Protein AF-A0AA36IJJ2-F1 (afdb_monomer)

Solvent-accessible surface area (backbone atoms only — not comparable to full-atom values): 33457 Å² total; per-residue (Å²): 144,82,76,94,82,86,90,76,86,85,80,73,79,74,71,76,53,59,65,54,77,96,55,88,46,44,32,35,32,29,29,45,31,55,69,32,26,60,77,51,50,67,37,61,41,43,36,51,48,53,17,56,58,55,60,40,42,42,32,36,38,37,35,43,33,46,58,76,60,74,62,75,20,90,61,42,70,54,22,28,64,35,68,37,49,45,49,54,40,24,41,70,74,31,99,58,54,61,46,64,50,49,42,63,81,38,74,77,27,28,42,36,39,41,32,33,53,87,52,30,47,84,74,52,70,51,67,51,85,62,87,78,66,66,48,72,33,57,38,39,32,42,30,30,43,42,64,90,35,33,39,33,39,26,40,39,50,48,44,56,94,43,9,55,67,35,59,68,42,46,59,57,50,54,58,47,45,67,74,75,45,99,48,80,41,49,34,43,35,25,36,39,33,43,22,77,96,32,20,61,62,90,63,53,50,63,63,53,49,69,71,30,85,64,43,38,74,57,50,42,82,86,44,55,28,41,57,55,97,60,78,30,26,25,53,42,38,38,31,33,58,85,62,47,54,48,77,52,45,63,49,61,55,68,82,38,46,85,54,62,54,36,49,54,50,23,49,73,74,59,79,38,55,69,70,54,69,69,39,82,76,66,57,50,68,70,54,42,44,75,55,16,53,39,36,38,43,32,33,33,34,19,57,90,72,53,49,96,84,51,67,68,70,65,77,78,40,62,52,35,29,39,56,42,24,40,27,24,41,85,77,64,42,41,34,35,38,27,53,39,59,44,42,49,71,44,54,44,34,41,26,37,39,16,23,26,69,87,57,45,61,47,92,86,44,8,30,32,36,31,64,33,70,43,70,42,55,55,36,38,74,48,41,52,87,68,42,45,83,71,44,76,62,70,69,59,40,65,82,13,21,42,45,40,32,28,30,82,43,84,92,58,60,38,49,19,33,39,40,35,21,47,27,90,46,67,40,80,39,38,84,51,72,37,30,27,16,74,55,70,82,59,91,61,38,46,38,58,60,50,29,19,38,30,58,70,54,81,53,63,37,34,60,70,52,42,60,52,50,67,48,37,72,86,31,48,50,74,34,89,46,54,92,78,59,74,70,76,90,75,50,43,70,45,75,83,75,82,74,68,91,74,80,84,77,88,73,89,78,84,82,82,83,81,87,84,87,83,84,90,78,90,80,90,80,92,82,90,86,88,87,88,87,88,86,90,88,86,90,86,88,86,90,86,92,83,91,90,91,84,89,92,90,87,87,83,84,88,80,91,80,85,84,82,89,83,81,91,80,90,81,89,83,80,88,84,138

Nearest PDB structures (foldseek):
  4awn-assembly1_A  TM=8.536E-01  e=4.085E-22  Homo sapiens
  2dnj-assembly1_A-2  TM=8.548E-01  e=2.445E-22  Bos taurus
  2a42-assembly1_B  TM=8.424E-01  e=8.097E-22  Bos taurus
  2a40-assembly1_B  TM=8.223E-01  e=7.225E-22  Bos taurus
  1dnk-assembly1_A  TM=8.519E-01  e=3.775E-21  Bos taurus

InterPro domains:
  IPR005135 Endonuclease/exonuclease/phosphatase [PF03372] (29-257)
  IPR016202 Deoxyribonuclease I [PR00130] (36-65)
  IPR016202 Deoxyribonuclease I [PR00130] (148-177)
  IPR016202 Deoxyribonuclease I [PR00130] (178-207)
  IPR016202 Deoxyribonuclease I [PR00130] (208-237)
  IPR016202 Deoxyribonuclease I [SM00476] (6-302)
  IPR036691 Endonuclease/exonuclease/phosphatase superfamily [G3DSA:3.60.10.10] (27-301)
  IPR036691 Endonuclease/exonuclease/phosphatase superfamily [SSF56219] (27-298)

Secondary structure (DSSP, 8-state):
--------S---------SPS--SSEEEEEEEEEEESHHHHT-HHHHHHHHHHHTT-SEEEEEEE-SPP-S--TT-TT--HHHHHHHHHHHHH-SS-EEEEEPPPBTTBEEEEEEETTTEEEEEEEE---TT---SS--EEEEEEETTEEEEEEEEE--TTTHHHHHTTHHHHHHHHHHH---SEEEEEEE---STTT--TTTHHHHHHHT-TTEEE-S-TT---BSSSS----EEEEEETT-EEPPPEE--HHHHS--HHHHHHHHHHT-S-HHHHT-SS--HHHHHTTT-SBPPEEEEEEGGG--SS--SSPPP-TTSEEEEEEE-SSSPEEEEEESS-B-TT-EEEEE-PPBPTTSPBPSSS-EEEEE-SSPBPTT-EEEGGG-EEEES-----TT--EEEEEEEETTEEEEEEEEE-SSSS-BSS--SSS--BPPTT---EEPSS-SEEEE-S-SEE-HHHHHHHTT-GGGEEEESSGGG-------EE--------------------------------------------------------------------PPPP------------

Foldseek 3Di:
DDDDDDDDDDPPDPPQPLEADDFPFFKEWEDEFAQQDDVLLVQVLLLLLLLSVVLNGQKYKYWNAQDFQPQPQPQDPRDDDRVSSSLVSNVVVDPFHKHKDWDHDFQRIIMMMIHGVVFWDWDDKDFQPPPPPLFNGTWIWTWMCGRNFIEIETEDAGDLQRLLSNLLCVLVVQVVCVVVDPGPKYKYWYQSNCWDPRHDVVPSVVVSVVSVVQKDWLAFQQAQFFLDPDRGDRITMIMGLPWQKDRKHFDPSLSNTPLVSLLVSCVVVVVQPPCQNPDVVRPVSSSCVSRHRGTMTMMHIHPPPPDPPRPPQPAAAAQQKEWFKWALPPPTKTKIAGLAKGAAQFKKKKWQFAAFLVQATDDAAWIWMAGHSGIGHHFDMDMPVRTDTPDHHGHADLQWTKIWMFGDDNGDTRTHAMETQNADDADNGRPDSRHHHDRPPYPYAYDGHARIKGFQDALEEASVVVSVSSRPNVRMDGDNDPVVDDYDDTGHHDDPPPDDDDPDPDDDDDDDDDDDDDDDDDDDDDDDDDDDDDDDDDDDDDDDDDDDDDDDDDDDDDDDDDDDDDDDDDDDDDDDD

pLDDT: mean 81.29, std 24.23, range [25.41, 98.88]

Structure (mmCIF, N/CA/C/O backbone):
data_AF-A0AA36IJJ2-F1
#
_entry.id   AF-A0AA36IJJ2-F1
#
loop_
_atom_site.group_PDB
_atom_site.id
_atom_site.type_symbol
_atom_site.label_atom_id
_atom_site.label_alt_id
_atom_site.label_comp_id
_atom_site.label_asym_id
_atom_site.label_entity_id
_atom_site.label_seq_id
_atom_site.pdbx_PDB_ins_code
_atom_site.Cartn_x
_atom_site.Cartn_y
_atom_site.Cartn_z
_atom_site.occupancy
_atom_site.B_iso_or_equiv
_atom_site.auth_seq_id
_atom_site.auth_comp_id
_atom_site.auth_asym_id
_atom_site.auth_atom_id
_atom_site.pdbx_PDB_model_num
ATOM 1 N N . MET A 1 1 ? -57.954 15.484 -0.916 1.00 43.59 1 MET A N 1
ATOM 2 C CA . MET A 1 1 ? -57.741 14.364 -1.857 1.00 43.59 1 MET A CA 1
ATOM 3 C C . MET A 1 1 ? -57.152 14.902 -3.154 1.00 43.59 1 MET A C 1
ATOM 5 O O . MET A 1 1 ? -57.913 15.203 -4.057 1.00 43.59 1 MET A O 1
ATOM 9 N N . ILE A 1 2 ? -55.827 15.069 -3.189 1.00 29.36 2 ILE A N 1
ATOM 10 C CA . ILE A 1 2 ? -54.928 15.125 -4.363 1.00 29.36 2 ILE A CA 1
ATOM 11 C C . ILE A 1 2 ? -53.575 14.685 -3.753 1.00 29.36 2 ILE A C 1
ATOM 13 O O . ILE A 1 2 ? -53.025 15.430 -2.953 1.00 29.36 2 ILE A O 1
ATOM 17 N N . GLY A 1 3 ? -53.304 13.376 -3.665 1.00 25.64 3 GLY A N 1
ATOM 18 C CA . GLY A 1 3 ? -52.389 12.657 -4.567 1.00 25.64 3 GLY A CA 1
ATOM 19 C C . GLY A 1 3 ? -50.948 12.773 -4.044 1.00 25.64 3 GLY A C 1
ATOM 20 O O . GLY A 1 3 ? -50.246 13.696 -4.419 1.00 25.64 3 GLY A O 1
ATOM 21 N N . LEU A 1 4 ? -50.542 12.039 -3.000 1.00 34.66 4 LEU A N 1
ATOM 22 C CA . LEU A 1 4 ? -49.864 10.731 -3.110 1.00 34.66 4 LEU A CA 1
ATOM 23 C C . LEU A 1 4 ? -49.202 10.518 -4.486 1.00 34.66 4 LEU A C 1
ATOM 25 O O . LEU A 1 4 ? -49.828 9.974 -5.390 1.00 34.66 4 LEU A O 1
ATOM 29 N N . GLY A 1 5 ? -47.960 10.977 -4.651 1.00 31.17 5 GLY A N 1
ATOM 30 C CA . GLY A 1 5 ? -47.181 10.693 -5.858 1.00 31.17 5 GLY A CA 1
ATOM 31 C C . GLY A 1 5 ? -46.180 11.773 -6.243 1.00 31.17 5 GLY A C 1
ATOM 32 O O . GLY A 1 5 ? -46.319 12.328 -7.322 1.00 31.17 5 GLY A O 1
ATOM 33 N N . LEU A 1 6 ? -45.197 12.069 -5.382 1.00 29.58 6 LEU A N 1
ATOM 34 C CA . LEU A 1 6 ? -43.892 12.602 -5.809 1.00 29.58 6 LEU A CA 1
ATOM 35 C C . LEU A 1 6 ? -42.879 12.558 -4.647 1.00 29.58 6 LEU A C 1
ATOM 37 O O . LEU A 1 6 ? -42.551 13.577 -4.054 1.00 29.58 6 LEU A O 1
ATOM 41 N N . LEU A 1 7 ? -42.445 11.358 -4.259 1.00 31.42 7 LEU A N 1
ATOM 42 C CA . LEU A 1 7 ? -41.330 11.160 -3.312 1.00 31.42 7 LEU A CA 1
ATOM 43 C C . LEU A 1 7 ? -40.518 9.894 -3.647 1.00 31.42 7 LEU A C 1
ATOM 45 O O . LEU A 1 7 ? -39.912 9.280 -2.780 1.00 31.42 7 LEU A O 1
ATOM 49 N N . LEU A 1 8 ? -40.517 9.488 -4.918 1.00 33.78 8 LEU A N 1
ATOM 50 C CA . LEU A 1 8 ? -39.679 8.410 -5.441 1.00 33.78 8 LEU A CA 1
ATOM 51 C C . LEU A 1 8 ? -38.934 8.960 -6.661 1.00 33.78 8 LEU A C 1
ATOM 53 O O . LEU A 1 8 ? -39.597 9.519 -7.530 1.00 33.78 8 LEU A O 1
ATOM 57 N N . GLN A 1 9 ? -37.616 8.726 -6.723 1.00 32.62 9 GLN A N 1
ATOM 58 C CA . GLN A 1 9 ? -36.601 9.244 -7.671 1.00 32.62 9 GLN A CA 1
ATOM 59 C C . GLN A 1 9 ? -35.947 10.531 -7.129 1.00 32.62 9 GLN A C 1
ATOM 61 O O . GLN A 1 9 ? -36.565 11.584 -7.153 1.00 32.62 9 GLN A O 1
ATOM 66 N N . LEU A 1 10 ? -34.732 10.543 -6.569 1.00 32.62 10 LEU A N 1
ATOM 67 C CA . LEU A 1 10 ? -33.534 9.755 -6.861 1.00 32.62 10 LEU A CA 1
ATOM 68 C C . LEU A 1 10 ? -32.953 9.089 -5.594 1.00 32.62 10 LEU A C 1
ATOM 70 O O . LEU A 1 10 ? -32.198 9.708 -4.856 1.00 32.62 10 LEU A O 1
ATOM 74 N N . ALA A 1 11 ? -33.232 7.804 -5.389 1.00 34.31 11 ALA A N 1
ATOM 75 C CA . ALA A 1 11 ? -32.228 6.910 -4.821 1.00 34.31 11 ALA A CA 1
ATOM 76 C C . ALA A 1 11 ? -31.589 6.241 -6.037 1.00 34.31 11 ALA A C 1
ATOM 78 O O . ALA A 1 11 ? -32.097 5.239 -6.542 1.00 34.31 11 ALA A O 1
ATOM 79 N N . ALA A 1 12 ? -30.579 6.895 -6.616 1.00 33.56 12 ALA A N 1
ATOM 80 C CA . ALA A 1 12 ? -29.710 6.209 -7.554 1.00 33.56 12 ALA A CA 1
ATOM 81 C C . ALA A 1 12 ? -29.107 5.041 -6.775 1.00 33.56 12 ALA A C 1
ATOM 83 O O . ALA A 1 12 ? -28.546 5.231 -5.700 1.00 33.56 12 ALA A O 1
ATOM 84 N N . SER A 1 13 ? -29.344 3.838 -7.274 1.00 34.91 13 SER A N 1
ATOM 85 C CA . SER A 1 13 ? -28.828 2.585 -6.757 1.00 34.91 13 SER A CA 1
ATOM 86 C C . SER A 1 13 ? -27.307 2.661 -6.619 1.00 34.91 13 SER A C 1
ATOM 88 O O . SER A 1 13 ? -26.592 2.379 -7.576 1.00 34.91 13 SER A O 1
ATOM 90 N N . GLN A 1 14 ? -26.823 3.030 -5.431 1.00 36.56 14 GLN A N 1
ATOM 91 C CA . GLN A 1 14 ? -25.538 2.551 -4.944 1.00 36.56 14 GLN A CA 1
ATOM 92 C C . GLN A 1 14 ? -25.712 1.038 -4.844 1.00 36.56 14 GLN A C 1
ATOM 94 O O . GLN A 1 14 ? -26.429 0.537 -3.974 1.00 36.56 14 GLN A O 1
ATOM 99 N N . GLN A 1 15 ? -25.180 0.303 -5.820 1.00 34.50 15 GLN A N 1
ATOM 100 C CA . GLN A 1 15 ? -24.977 -1.120 -5.615 1.00 34.50 15 GLN A CA 1
ATOM 101 C C . GLN A 1 15 ? -24.087 -1.239 -4.385 1.00 34.50 15 GLN A C 1
ATOM 103 O O . GLN A 1 15 ? -22.974 -0.730 -4.363 1.00 34.50 15 GLN A O 1
ATOM 108 N N . ILE A 1 16 ? -24.643 -1.854 -3.350 1.00 40.62 16 ILE A N 1
ATOM 109 C CA . ILE A 1 16 ? -23.942 -2.237 -2.137 1.00 40.62 16 ILE A CA 1
ATOM 110 C C . ILE A 1 16 ? -22.871 -3.239 -2.580 1.00 40.62 16 ILE A C 1
ATOM 112 O O . ILE A 1 16 ? -23.195 -4.394 -2.853 1.00 40.62 16 ILE A O 1
ATOM 116 N N . ILE A 1 17 ? -21.621 -2.798 -2.720 1.00 42.25 17 ILE A N 1
ATOM 117 C CA . ILE A 1 17 ? -20.487 -3.702 -2.925 1.00 42.25 17 ILE A CA 1
ATOM 118 C C . ILE A 1 17 ? -19.924 -4.008 -1.533 1.00 42.25 17 ILE A C 1
ATOM 120 O O . ILE A 1 17 ? -18.866 -3.533 -1.134 1.00 42.25 17 ILE A O 1
ATOM 124 N N . THR A 1 18 ? -20.682 -4.777 -0.749 1.00 46.88 18 THR A N 1
ATOM 125 C CA . THR A 1 18 ? -20.190 -5.357 0.514 1.00 46.88 18 THR A CA 1
ATOM 126 C C . THR A 1 18 ? -19.272 -6.552 0.279 1.00 46.88 18 THR A C 1
ATOM 128 O O . THR A 1 18 ? -18.659 -7.036 1.224 1.00 46.88 18 THR A O 1
ATOM 131 N N . GLU A 1 19 ? -19.169 -7.051 -0.955 1.00 50.19 19 GLU A N 1
ATOM 132 C CA . GLU A 1 19 ? -18.205 -8.094 -1.295 1.00 50.19 19 GLU A CA 1
ATOM 133 C C . GLU A 1 19 ? -16.833 -7.468 -1.562 1.00 50.19 19 GLU A C 1
ATOM 135 O O . GLU A 1 19 ? -16.703 -6.467 -2.273 1.00 50.19 19 GLU A O 1
ATOM 140 N N . ALA A 1 20 ? -15.801 -8.045 -0.948 1.00 55.28 20 ALA A N 1
ATOM 141 C CA . ALA A 1 20 ? -14.419 -7.766 -1.303 1.00 55.28 20 ALA A CA 1
ATOM 142 C C . ALA A 1 20 ? -14.198 -7.988 -2.814 1.00 55.28 20 ALA A C 1
ATOM 144 O O . ALA A 1 20 ? -14.915 -8.794 -3.422 1.00 55.28 20 ALA A O 1
ATOM 145 N N . PRO A 1 21 ? -13.216 -7.311 -3.441 1.00 61.72 21 PRO A N 1
ATOM 146 C CA . PRO A 1 21 ? -12.740 -7.732 -4.755 1.00 61.72 21 PRO A CA 1
ATOM 147 C C . PRO A 1 21 ? -12.432 -9.236 -4.742 1.00 61.72 21 PRO A C 1
ATOM 149 O O . PRO A 1 21 ? -12.084 -9.794 -3.701 1.00 61.72 21 PRO A O 1
ATOM 152 N N . ALA A 1 22 ? -12.587 -9.902 -5.890 1.00 64.62 22 ALA A N 1
ATOM 153 C CA . ALA A 1 22 ? -12.332 -11.335 -5.994 1.00 64.62 22 ALA A CA 1
ATOM 154 C C . ALA A 1 22 ? -10.896 -11.645 -5.531 1.00 64.62 22 ALA A C 1
ATOM 156 O O . ALA A 1 22 ? -9.933 -11.325 -6.224 1.00 64.62 22 ALA A O 1
ATOM 157 N N . CYS A 1 23 ? -10.780 -12.232 -4.342 1.00 76.12 23 CYS A N 1
ATOM 158 C CA . CYS A 1 23 ? -9.536 -12.674 -3.731 1.00 76.12 23 CYS A CA 1
ATOM 159 C C . CYS A 1 23 ? -9.600 -14.198 -3.620 1.00 76.12 23 CYS A C 1
ATOM 161 O O . CYS A 1 23 ? -10.462 -14.737 -2.929 1.00 76.12 23 CYS A O 1
ATOM 163 N N . ASP A 1 24 ? -8.721 -14.898 -4.334 1.00 77.12 24 ASP A N 1
ATOM 164 C CA . ASP A 1 24 ? -8.561 -16.357 -4.283 1.00 77.12 24 ASP A CA 1
ATOM 165 C C . ASP A 1 24 ? -7.587 -16.817 -3.178 1.00 77.12 24 ASP A C 1
ATOM 167 O O . ASP A 1 24 ? -7.278 -18.006 -3.078 1.00 77.12 24 ASP A O 1
ATO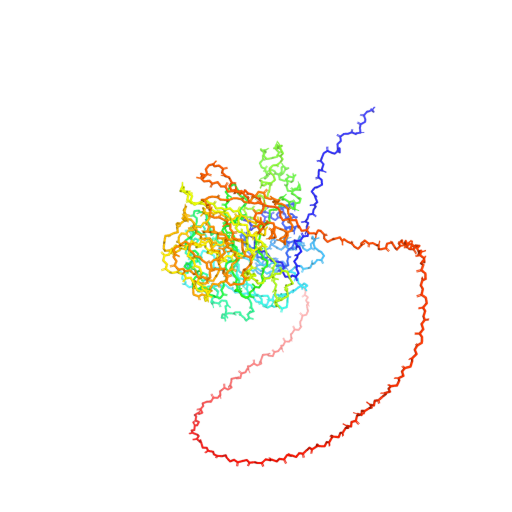M 171 N N . GLY A 1 25 ? -7.160 -15.884 -2.318 1.00 86.50 25 GLY A N 1
ATOM 172 C CA . GLY A 1 25 ? -6.295 -16.094 -1.158 1.00 86.50 25 GLY A CA 1
ATOM 173 C C . GLY A 1 25 ? -6.922 -15.622 0.162 1.00 86.50 25 GLY A C 1
ATOM 174 O O . GLY A 1 25 ? -8.106 -15.831 0.408 1.00 86.50 25 GLY A O 1
ATOM 175 N N . VAL A 1 26 ? -6.113 -15.007 1.030 1.00 92.56 26 VAL A N 1
ATOM 176 C CA . VAL A 1 26 ? -6.540 -14.384 2.295 1.00 92.56 26 VAL A CA 1
ATOM 177 C C . VAL A 1 26 ? -6.570 -12.872 2.115 1.00 92.56 26 VAL A C 1
ATOM 179 O O . VAL A 1 26 ? -5.527 -12.253 1.892 1.00 92.56 26 VAL A O 1
ATOM 182 N N . PHE A 1 27 ? -7.747 -12.266 2.234 1.00 93.88 27 PHE A N 1
ATOM 183 C CA . PHE A 1 27 ? -7.904 -10.826 2.075 1.00 93.88 27 PHE A CA 1
ATOM 184 C C . PHE A 1 27 ? -7.586 -10.090 3.379 1.00 93.88 27 PHE A C 1
ATOM 186 O O . PHE A 1 27 ? -8.231 -10.309 4.408 1.00 93.88 27 PHE A O 1
ATOM 193 N N . LEU A 1 28 ? -6.570 -9.231 3.344 1.00 97.44 28 LEU A N 1
ATOM 194 C CA . LEU A 1 28 ? -6.051 -8.516 4.505 1.00 97.44 28 LEU A CA 1
ATOM 195 C C . LEU A 1 28 ? -6.272 -7.013 4.362 1.00 97.44 28 LEU A C 1
ATOM 197 O O . LEU A 1 28 ? -6.118 -6.473 3.270 1.00 97.44 28 LEU A O 1
ATOM 201 N N . ALA A 1 29 ? -6.540 -6.342 5.480 1.00 98.31 29 ALA A N 1
ATOM 202 C CA . ALA A 1 29 ? -6.388 -4.898 5.588 1.00 98.31 29 ALA A CA 1
ATOM 203 C C . ALA A 1 29 ? -5.649 -4.469 6.860 1.00 98.31 29 ALA A C 1
ATOM 205 O O . ALA A 1 29 ? -5.666 -5.163 7.878 1.00 98.31 29 ALA A O 1
ATOM 206 N N . THR A 1 30 ? -5.053 -3.281 6.816 1.00 98.75 30 THR A N 1
ATOM 207 C CA . THR A 1 30 ? -4.734 -2.506 8.018 1.00 98.75 30 THR A CA 1
ATOM 208 C C . THR A 1 30 ? -5.576 -1.239 8.044 1.00 98.75 30 THR A C 1
ATOM 210 O O . THR A 1 30 ? -5.819 -0.641 6.997 1.00 98.75 30 THR A O 1
ATOM 213 N N . PHE A 1 31 ? -6.067 -0.862 9.223 1.00 98.75 31 PHE A N 1
ATOM 214 C CA . PHE A 1 31 ? -7.008 0.238 9.367 1.00 98.75 31 PHE A CA 1
ATOM 215 C C . PHE A 1 31 ? -6.804 0.992 10.686 1.00 98.75 31 PHE A C 1
ATOM 217 O O . PHE A 1 31 ? -7.188 0.511 11.758 1.00 98.75 31 PHE A O 1
ATOM 224 N N . ASN A 1 32 ? -6.260 2.207 10.605 1.00 98.38 32 ASN A N 1
ATOM 225 C CA . ASN A 1 32 ? -6.344 3.158 11.705 1.00 98.38 32 ASN A CA 1
ATOM 226 C C . ASN A 1 32 ? -7.808 3.618 11.829 1.00 98.38 32 ASN A C 1
ATOM 228 O O . ASN A 1 32 ? -8.362 4.189 10.888 1.00 98.38 32 ASN A O 1
ATOM 232 N N . ILE A 1 33 ? -8.457 3.331 12.966 1.00 98.00 33 ILE A N 1
ATOM 233 C CA . ILE A 1 33 ? -9.802 3.829 13.274 1.00 98.00 33 ILE A CA 1
ATOM 234 C C . ILE A 1 33 ? -9.662 4.955 14.291 1.00 98.00 33 ILE A C 1
ATOM 236 O O . ILE A 1 33 ? -9.632 4.707 15.498 1.00 98.00 33 ILE A O 1
ATOM 240 N N . GLN A 1 34 ? -9.653 6.186 13.786 1.00 95.62 34 GLN A N 1
ATOM 241 C CA . GLN A 1 34 ? -9.359 7.387 14.556 1.00 95.62 34 GLN A CA 1
ATOM 242 C C . GLN A 1 34 ? -10.076 7.425 15.910 1.00 95.62 34 GLN A C 1
ATOM 244 O O . GLN A 1 34 ? -11.315 7.464 15.966 1.00 95.62 34 GLN A O 1
ATOM 249 N N . ASN A 1 35 ? -9.310 7.492 16.999 1.00 93.00 35 ASN A N 1
ATOM 250 C CA . ASN A 1 35 ? -9.796 7.574 18.377 1.00 93.00 35 ASN A CA 1
ATOM 251 C C . ASN A 1 35 ? -10.926 6.573 18.690 1.00 93.00 35 ASN A C 1
ATOM 253 O O . ASN A 1 35 ? -11.984 6.946 19.224 1.00 93.00 35 ASN A O 1
ATOM 257 N N . TYR A 1 36 ? -10.751 5.299 18.338 1.00 96.00 36 TYR A N 1
ATOM 258 C CA . TYR A 1 36 ? -11.753 4.284 18.637 1.00 96.00 36 TYR A CA 1
ATOM 259 C C . TYR A 1 36 ? -11.916 4.105 20.157 1.00 96.00 36 TYR A C 1
ATOM 261 O O . TYR A 1 36 ? -10.945 3.986 20.904 1.00 96.00 36 TYR A O 1
ATOM 269 N N . GLY A 1 37 ? -13.162 4.118 20.635 1.00 93.88 37 GLY A N 1
ATOM 270 C CA . GLY A 1 37 ? -13.506 4.034 22.055 1.00 93.88 37 GLY A CA 1
ATOM 271 C C . GLY A 1 37 ? -15.005 4.235 22.295 1.00 93.88 37 GLY A C 1
ATOM 272 O O . GLY A 1 37 ? -15.794 4.274 21.347 1.00 93.88 37 GLY A O 1
ATOM 273 N N . GLU A 1 38 ? -15.416 4.401 23.559 1.00 92.25 38 GLU A N 1
ATOM 274 C CA . GLU A 1 38 ? -16.837 4.445 23.965 1.00 92.25 38 GLU A CA 1
ATOM 275 C C . GLU A 1 38 ? -17.683 5.448 23.170 1.00 92.25 38 GLU A C 1
ATOM 277 O O . GLU A 1 38 ? -18.778 5.116 22.722 1.00 92.25 38 GLU A O 1
ATOM 282 N N . SER A 1 39 ? -17.172 6.666 22.960 1.00 93.62 39 SER A N 1
ATOM 283 C CA . SER A 1 39 ? -17.892 7.716 22.227 1.00 93.62 39 SER A CA 1
ATOM 284 C C . SER A 1 39 ? -18.246 7.266 20.808 1.00 93.62 39 SER A C 1
ATOM 286 O O . SER A 1 39 ? -19.403 7.362 20.396 1.00 93.62 39 SER A O 1
ATOM 288 N N . LYS A 1 40 ? -17.277 6.693 20.083 1.00 95.25 40 LYS A N 1
ATOM 289 C CA . LYS A 1 40 ? -17.485 6.207 18.715 1.00 95.25 40 LYS A CA 1
ATOM 290 C C . LYS A 1 40 ? -18.369 4.963 18.691 1.00 95.25 40 LYS A C 1
ATOM 292 O O . LYS A 1 40 ? -19.325 4.916 17.925 1.00 95.25 40 LYS A O 1
ATOM 297 N N . ALA A 1 41 ? -18.116 4.006 19.582 1.00 94.00 41 ALA A N 1
ATOM 298 C CA . ALA A 1 41 ? -18.898 2.775 19.673 1.00 94.00 41 ALA A CA 1
ATOM 299 C C . ALA A 1 41 ? -20.358 3.002 20.107 1.00 94.00 41 ALA A C 1
ATOM 301 O O . ALA A 1 41 ? -21.228 2.204 19.769 1.00 94.00 41 ALA A O 1
ATOM 302 N N . SER A 1 42 ? -20.654 4.099 20.815 1.00 95.00 42 SER A N 1
ATOM 303 C CA . SER A 1 42 ? -22.026 4.463 21.197 1.00 95.00 42 SER A CA 1
ATOM 304 C C . SER A 1 42 ? -22.892 4.932 20.019 1.00 95.00 42 SER A C 1
ATOM 306 O O . SER A 1 42 ? -24.122 4.880 20.096 1.00 95.00 42 SER A O 1
ATOM 308 N N . LYS A 1 43 ? -22.271 5.356 18.910 1.00 97.44 43 LYS A N 1
ATOM 309 C CA . LYS A 1 43 ? -22.957 5.770 17.682 1.00 97.44 43 LYS A CA 1
ATOM 310 C C . LYS A 1 43 ? -23.291 4.528 16.855 1.00 97.44 43 LYS A C 1
ATOM 312 O O . LYS A 1 43 ? -22.469 4.044 16.079 1.00 97.44 43 LYS A O 1
ATOM 317 N N . SER A 1 44 ? -24.508 4.012 17.009 1.00 96.81 44 SER A N 1
ATOM 318 C CA . SER A 1 44 ? -24.932 2.759 16.368 1.00 96.81 44 SER A CA 1
ATOM 319 C C . SER A 1 44 ? -24.711 2.725 14.853 1.00 96.81 44 SER A C 1
ATOM 321 O O . SER A 1 44 ? -24.306 1.689 14.344 1.00 96.81 44 SER A O 1
ATOM 323 N N . ALA A 1 45 ? -24.940 3.830 14.132 1.00 97.69 45 ALA A N 1
ATOM 324 C CA . ALA A 1 45 ? -24.735 3.861 12.685 1.00 97.69 45 ALA A CA 1
ATOM 325 C C . ALA A 1 45 ? -23.249 3.857 12.295 1.00 97.69 45 ALA A C 1
ATOM 327 O O . ALA A 1 45 ? -22.893 3.275 11.276 1.00 97.69 45 ALA A O 1
ATOM 328 N N . VAL A 1 46 ? -22.374 4.459 13.110 1.00 98.12 46 VAL A N 1
ATOM 329 C CA . VAL A 1 46 ? -20.917 4.384 12.905 1.00 98.12 46 VAL A CA 1
ATOM 330 C C . VAL A 1 46 ? -20.428 2.962 13.154 1.00 98.12 46 VAL A C 1
ATOM 332 O O . VAL A 1 46 ? -19.665 2.433 12.353 1.00 98.12 46 VAL A O 1
ATOM 335 N N . LEU A 1 47 ? -20.901 2.315 14.223 1.00 97.19 47 LEU A N 1
ATOM 336 C CA . LEU A 1 47 ? -20.554 0.925 14.520 1.00 97.19 47 LEU A CA 1
ATOM 337 C C . LEU A 1 47 ? -21.020 -0.031 13.410 1.00 97.19 47 LEU A C 1
ATOM 339 O O . LEU A 1 47 ? -20.272 -0.923 13.017 1.00 97.19 47 LEU A O 1
ATOM 343 N N . ASP A 1 48 ? -22.229 0.184 12.889 1.00 96.19 48 ASP A N 1
ATOM 344 C CA . ASP A 1 48 ? -22.799 -0.565 11.765 1.00 96.19 48 ASP A CA 1
ATOM 345 C C . ASP A 1 48 ? -21.964 -0.399 10.485 1.00 96.19 48 ASP A C 1
ATOM 347 O O . ASP A 1 48 ? -21.611 -1.384 9.839 1.00 96.19 48 ASP A O 1
ATOM 351 N N . ALA A 1 49 ? -21.560 0.834 10.164 1.00 96.81 49 ALA A N 1
ATOM 352 C CA . ALA A 1 49 ? -20.729 1.120 9.000 1.00 96.81 49 ALA A CA 1
ATOM 353 C C . ALA A 1 49 ? -19.304 0.549 9.138 1.00 96.81 49 ALA A C 1
ATOM 355 O O . ALA A 1 49 ? -18.797 -0.048 8.191 1.00 96.81 49 ALA A O 1
ATOM 356 N N . LEU A 1 50 ? -18.674 0.654 10.315 1.00 98.19 50 LEU A N 1
ATOM 357 C CA . LEU A 1 50 ? -17.377 0.019 10.589 1.00 98.19 50 LEU A CA 1
ATOM 358 C C . LEU A 1 50 ? -17.460 -1.506 10.452 1.00 98.19 50 LEU A C 1
ATOM 360 O O . LEU A 1 50 ? -16.569 -2.120 9.868 1.00 98.19 50 LEU A O 1
ATOM 364 N N . ALA A 1 51 ? -18.538 -2.121 10.945 1.00 96.75 51 ALA A N 1
ATOM 365 C CA . ALA A 1 51 ? -18.764 -3.549 10.768 1.00 96.75 51 ALA A CA 1
ATOM 366 C C . ALA A 1 51 ? -18.901 -3.916 9.282 1.00 96.75 51 ALA A C 1
ATOM 368 O O . ALA A 1 51 ? -18.251 -4.861 8.843 1.00 96.75 51 ALA A O 1
ATOM 369 N N . ALA A 1 52 ? -19.658 -3.139 8.499 1.00 94.19 52 ALA A N 1
ATOM 370 C CA . ALA A 1 52 ? -19.803 -3.333 7.055 1.00 94.19 52 ALA A CA 1
ATOM 371 C C . ALA A 1 52 ? -18.473 -3.207 6.284 1.00 94.19 52 ALA A C 1
ATOM 373 O O . ALA A 1 52 ? -18.269 -3.920 5.302 1.00 94.19 52 ALA A O 1
ATOM 374 N N . VAL A 1 53 ? -17.553 -2.347 6.738 1.00 95.75 53 VAL A N 1
ATOM 375 C CA . VAL A 1 53 ? -16.181 -2.270 6.206 1.00 95.75 53 VAL A CA 1
ATOM 376 C C . VAL A 1 53 ? -15.393 -3.530 6.575 1.00 95.75 53 VAL A C 1
ATOM 378 O O . VAL A 1 53 ? -14.818 -4.176 5.704 1.00 95.75 53 VAL A O 1
ATOM 381 N N . ILE A 1 54 ? -15.380 -3.913 7.854 1.00 96.62 54 ILE A N 1
ATOM 382 C CA . ILE A 1 54 ? -14.525 -4.995 8.364 1.00 96.62 54 ILE A CA 1
ATOM 383 C C . ILE A 1 54 ? -14.913 -6.370 7.807 1.00 96.62 54 ILE A C 1
ATOM 385 O O . ILE A 1 54 ? -14.028 -7.170 7.513 1.00 96.62 54 ILE A O 1
ATOM 389 N N . VAL A 1 55 ? -16.208 -6.654 7.611 1.00 93.75 55 VAL A N 1
ATOM 390 C CA . VAL A 1 55 ? -16.670 -7.961 7.092 1.00 93.75 55 VAL A CA 1
ATOM 391 C C . VAL A 1 55 ? -16.225 -8.262 5.660 1.00 93.75 55 VAL A C 1
ATOM 393 O O . VAL A 1 55 ? -16.469 -9.373 5.186 1.00 93.75 55 VAL A O 1
ATOM 396 N N . ARG A 1 56 ? -15.583 -7.312 4.972 1.00 92.62 56 ARG A N 1
ATOM 397 C CA . ARG A 1 56 ? -14.927 -7.533 3.679 1.00 92.62 56 ARG A CA 1
ATOM 398 C C . ARG A 1 56 ? -13.673 -8.389 3.821 1.00 92.62 56 ARG A C 1
ATOM 400 O O . ARG A 1 56 ? -13.410 -9.215 2.958 1.00 92.62 56 ARG A O 1
ATOM 407 N N . TYR A 1 57 ? -12.926 -8.217 4.906 1.00 95.56 57 TYR A N 1
ATOM 408 C CA . TYR A 1 57 ? -11.606 -8.816 5.084 1.00 95.56 57 TYR A CA 1
ATOM 409 C C . TYR A 1 57 ? -11.688 -10.171 5.780 1.00 95.56 57 TYR A C 1
ATOM 411 O O . TYR A 1 57 ? -12.631 -10.459 6.518 1.00 95.56 57 TYR A O 1
ATOM 419 N N . ASP A 1 58 ? -10.686 -11.007 5.553 1.00 95.94 58 ASP A N 1
ATOM 420 C CA . ASP A 1 58 ? -10.458 -12.236 6.311 1.00 95.94 58 ASP A CA 1
ATOM 421 C C . ASP A 1 58 ? -9.618 -11.962 7.554 1.00 95.94 58 ASP A C 1
ATOM 423 O O . ASP A 1 58 ? -9.786 -12.626 8.577 1.00 95.94 58 ASP A O 1
ATOM 427 N N . VAL A 1 59 ? -8.728 -10.970 7.471 1.00 97.75 59 VAL A N 1
ATOM 428 C CA . VAL A 1 59 ? -7.884 -10.489 8.565 1.00 97.75 59 VAL A CA 1
ATOM 429 C C . VAL A 1 59 ? -7.802 -8.965 8.501 1.00 97.75 59 VAL A C 1
ATOM 431 O O . VAL A 1 59 ? -7.532 -8.407 7.442 1.00 97.75 59 VAL A O 1
ATOM 434 N N . VAL A 1 60 ? -7.991 -8.280 9.627 1.00 98.44 60 VAL A N 1
ATOM 435 C CA . VAL A 1 60 ? -7.781 -6.829 9.723 1.00 98.44 60 VAL A CA 1
ATOM 436 C C . VAL A 1 60 ? -6.995 -6.467 10.976 1.00 98.44 60 VAL A C 1
ATOM 438 O O . VAL A 1 60 ? -7.348 -6.904 12.074 1.00 98.44 60 VAL A O 1
ATOM 441 N N . THR A 1 61 ? -5.941 -5.664 10.826 1.00 98.62 61 THR A N 1
ATOM 442 C CA . THR A 1 61 ? -5.265 -4.998 11.950 1.00 98.62 61 THR A CA 1
ATOM 443 C C . THR A 1 61 ? -5.872 -3.625 12.190 1.00 98.62 61 THR A C 1
ATOM 445 O O . THR A 1 61 ? -6.094 -2.877 11.243 1.00 98.62 61 THR A O 1
ATOM 448 N N . ILE A 1 62 ? -6.147 -3.302 13.453 1.00 98.50 62 ILE A N 1
ATOM 449 C CA . ILE A 1 62 ? -6.797 -2.056 13.870 1.00 98.50 62 ILE A CA 1
ATOM 450 C C . ILE A 1 62 ? -5.877 -1.295 14.827 1.00 98.50 62 ILE A C 1
ATOM 452 O O . ILE A 1 62 ? -5.361 -1.878 15.790 1.00 98.50 62 ILE A O 1
ATOM 456 N N . GLN A 1 63 ? -5.702 0.000 14.566 1.00 98.25 63 GLN A N 1
ATOM 457 C CA . GLN A 1 63 ? -4.944 0.944 15.396 1.00 98.25 63 GLN A CA 1
ATOM 458 C C . GLN A 1 63 ? -5.864 1.985 16.067 1.00 98.25 63 GLN A C 1
ATOM 460 O O . GLN A 1 63 ? -7.072 1.985 15.829 1.00 98.25 63 GLN A O 1
ATOM 465 N N . GLU A 1 64 ? -5.293 2.841 16.926 1.00 96.75 64 GLU A N 1
ATOM 466 C CA . GLU A 1 64 ? -5.989 3.920 17.653 1.00 96.75 64 GLU A CA 1
ATOM 467 C C . GLU A 1 64 ? -7.117 3.484 18.603 1.00 96.75 64 GLU A C 1
ATOM 469 O O . GLU A 1 64 ? -8.084 4.207 18.864 1.00 96.75 64 GLU A O 1
ATOM 474 N N . ILE A 1 65 ? -6.977 2.307 19.215 1.00 95.88 65 ILE A N 1
ATOM 475 C CA . ILE A 1 65 ? -7.894 1.876 20.274 1.00 95.88 65 ILE A CA 1
ATOM 476 C C . ILE A 1 65 ? -7.535 2.616 21.566 1.00 95.88 65 ILE A C 1
ATOM 478 O O . ILE A 1 65 ? -6.580 2.280 22.265 1.00 95.88 65 ILE A O 1
ATOM 482 N N . SER A 1 66 ? -8.294 3.668 21.856 1.00 91.00 66 SER A N 1
ATOM 483 C CA . SER A 1 66 ? -7.981 4.667 22.882 1.00 91.00 66 SER A CA 1
ATOM 484 C C . SER A 1 66 ? -8.595 4.369 24.254 1.00 91.00 66 SER A C 1
ATOM 486 O O . SER A 1 66 ? -8.056 4.812 25.280 1.00 91.00 66 SER A O 1
ATOM 488 N N . GLN A 1 67 ? -9.699 3.612 24.317 1.00 85.75 67 GLN A N 1
ATOM 489 C CA . GLN A 1 67 ? -10.332 3.249 25.588 1.00 85.75 67 GLN A CA 1
ATOM 490 C C . GLN A 1 67 ? -9.379 2.377 26.417 1.00 85.75 67 GLN A C 1
ATOM 492 O O . GLN A 1 67 ? -8.551 1.652 25.886 1.00 85.75 67 GLN A O 1
ATOM 497 N N . MET A 1 68 ? -9.379 2.583 27.737 1.00 85.06 68 MET A N 1
ATOM 498 C CA . MET A 1 68 ? -8.509 1.826 28.637 1.00 85.06 68 MET A CA 1
ATOM 499 C C . MET A 1 68 ? -9.110 0.443 28.885 1.00 85.06 68 MET A C 1
ATOM 501 O O . MET A 1 68 ? -10.291 0.372 29.247 1.00 85.06 68 MET A O 1
ATOM 505 N N . PRO A 1 69 ? -8.300 -0.627 28.826 1.00 83.19 69 PRO A N 1
ATOM 506 C CA . PRO A 1 69 ? -8.793 -1.964 29.080 1.00 83.19 69 PRO A CA 1
ATOM 507 C C . PRO A 1 69 ? -9.139 -2.078 30.563 1.00 83.19 69 PRO A C 1
ATOM 509 O O . PRO A 1 69 ? -8.299 -1.865 31.440 1.00 83.19 69 PRO A O 1
ATOM 512 N N . ASP A 1 70 ? -10.390 -2.414 30.854 1.00 78.56 70 ASP A N 1
ATOM 513 C CA . ASP A 1 70 ? -10.871 -2.640 32.219 1.00 78.56 70 ASP A CA 1
ATOM 514 C C . ASP A 1 70 ? -10.984 -4.136 32.558 1.00 78.56 70 ASP A C 1
ATOM 516 O O . ASP A 1 70 ? -11.282 -4.500 33.699 1.00 78.56 70 ASP A O 1
ATOM 520 N N . GLY A 1 71 ? -10.711 -5.006 31.577 1.00 72.94 71 GLY A N 1
ATOM 521 C CA . GLY A 1 71 ? -10.781 -6.458 31.710 1.00 72.94 71 GLY A CA 1
ATOM 522 C C . GLY A 1 71 ? -12.203 -6.984 31.908 1.00 72.94 71 GLY A C 1
ATOM 523 O O . GLY A 1 71 ? -12.371 -8.141 32.293 1.00 72.94 71 GLY A O 1
ATOM 524 N N . THR A 1 72 ? -13.222 -6.148 31.686 1.00 74.31 72 THR A N 1
ATOM 525 C CA . THR A 1 72 ? -14.635 -6.531 31.791 1.00 74.31 72 THR A CA 1
ATOM 526 C C . THR A 1 72 ? -15.220 -7.003 30.463 1.00 74.31 72 THR A C 1
ATOM 528 O O . THR A 1 72 ? -16.319 -7.557 30.448 1.00 74.31 72 THR A O 1
ATOM 531 N N . GLY A 1 73 ? -14.493 -6.818 29.356 1.00 70.94 73 GLY A N 1
ATOM 532 C CA . GLY A 1 73 ? -14.913 -7.260 28.034 1.00 70.94 73 GLY A CA 1
ATOM 533 C C . GLY A 1 73 ? -15.034 -8.784 27.934 1.00 70.94 73 GLY A C 1
ATOM 534 O O . GLY A 1 73 ? -14.153 -9.540 28.339 1.00 70.94 73 GLY A O 1
ATOM 535 N N . GLU A 1 74 ? -16.143 -9.252 27.360 1.00 78.19 74 GLU A N 1
ATOM 536 C CA . GLU A 1 74 ? -16.407 -10.687 27.178 1.00 78.19 74 GLU A CA 1
ATOM 537 C C . GLU A 1 74 ? -15.629 -11.293 25.995 1.00 78.19 74 GLU A C 1
ATOM 539 O O . GLU A 1 74 ? -15.608 -12.512 25.822 1.00 78.19 74 GLU A O 1
ATOM 544 N N . CYS A 1 75 ? -14.981 -10.459 25.176 1.00 82.31 75 CYS A N 1
ATOM 545 C CA . CYS A 1 75 ? -14.333 -10.877 23.937 1.00 82.31 75 CYS A CA 1
ATOM 546 C C . CYS A 1 75 ? -12.857 -11.299 24.081 1.00 82.31 75 CYS A C 1
ATOM 548 O O . CYS A 1 75 ? -12.269 -11.773 23.106 1.00 82.31 75 CYS A O 1
ATOM 550 N N . GLY A 1 76 ? -12.257 -11.193 25.274 1.00 80.25 76 GLY A N 1
ATOM 551 C CA . GLY A 1 76 ? -10.914 -11.721 25.540 1.00 80.25 76 GLY A CA 1
ATOM 552 C C . GLY A 1 76 ? -10.083 -10.920 26.542 1.00 80.25 76 GLY A C 1
ATOM 553 O O . GLY A 1 76 ? -10.543 -9.953 27.144 1.00 80.25 76 GLY A O 1
ATOM 554 N N . GLU A 1 77 ? -8.831 -11.334 26.725 1.00 81.69 77 GLU A N 1
ATOM 555 C CA . GLU A 1 77 ? -7.867 -10.615 27.564 1.00 81.69 77 GLU A CA 1
ATOM 556 C C . GLU A 1 77 ? -7.538 -9.233 26.989 1.00 81.69 77 GLU A C 1
ATOM 558 O O . GLU A 1 77 ? -7.524 -9.057 25.774 1.00 81.69 77 GLU A O 1
ATOM 563 N N . ASN A 1 78 ? -7.254 -8.267 27.871 1.00 82.50 78 ASN A N 1
ATOM 564 C CA . ASN A 1 78 ? -6.958 -6.869 27.526 1.00 82.50 78 ASN A CA 1
ATOM 565 C C . ASN A 1 78 ? -8.073 -6.162 26.733 1.00 82.50 78 ASN A C 1
ATOM 567 O O . ASN A 1 78 ? -7.804 -5.179 26.052 1.00 82.50 78 ASN A O 1
ATOM 571 N N . THR A 1 79 ? -9.314 -6.649 26.814 1.00 80.38 79 THR A N 1
ATOM 572 C CA . THR A 1 79 ? -10.453 -6.039 26.120 1.00 80.38 79 THR A CA 1
ATOM 573 C C . THR A 1 79 ? -11.237 -5.077 27.008 1.00 80.38 79 THR A C 1
ATOM 575 O O . THR A 1 79 ? -11.184 -5.116 28.242 1.00 80.38 79 THR A O 1
ATOM 578 N N . GLU A 1 80 ? -12.009 -4.241 26.327 1.00 77.88 80 GLU A N 1
ATOM 579 C CA . GLU A 1 80 ? -12.988 -3.298 26.854 1.00 77.88 80 GLU A CA 1
ATOM 580 C C . GLU A 1 80 ? -14.323 -3.448 26.112 1.00 77.88 80 GLU A C 1
ATOM 582 O O . GLU A 1 80 ? -14.427 -4.139 25.093 1.00 77.88 80 GLU A O 1
ATOM 587 N N . SER A 1 81 ? -15.363 -2.775 26.600 1.00 80.75 81 SER A N 1
ATOM 588 C CA . SER A 1 81 ? -16.714 -2.902 26.047 1.00 80.75 81 SER A CA 1
ATOM 589 C C . SER A 1 81 ? -16.847 -2.417 24.595 1.00 80.75 81 SER A C 1
ATOM 591 O O . SER A 1 81 ? -17.610 -3.023 23.835 1.00 80.75 81 SER A O 1
ATOM 593 N N . SER A 1 82 ? -16.116 -1.375 24.171 1.00 90.75 82 SER A N 1
ATOM 594 C CA . SER A 1 82 ? -16.256 -0.813 22.816 1.00 90.75 82 SER A CA 1
ATOM 595 C C . SER A 1 82 ? -15.751 -1.766 21.732 1.00 90.75 82 SER A C 1
ATOM 597 O O . SER A 1 82 ? -16.517 -2.125 20.839 1.00 90.75 82 SER A O 1
ATOM 599 N N . ILE A 1 83 ? -14.519 -2.270 21.841 1.00 92.19 83 ILE A N 1
ATOM 600 C CA . ILE A 1 83 ? -13.954 -3.186 20.840 1.00 92.19 83 ILE A CA 1
ATOM 601 C C . ILE A 1 83 ? -14.705 -4.526 20.796 1.00 92.19 83 ILE A C 1
ATOM 603 O O . ILE A 1 83 ? -14.903 -5.095 19.720 1.00 92.19 83 ILE A O 1
ATOM 607 N N . CYS A 1 84 ? -15.229 -4.999 21.937 1.00 92.56 84 CYS A N 1
ATOM 608 C CA . CYS A 1 84 ? -16.136 -6.148 21.950 1.00 92.56 84 CYS A CA 1
ATOM 609 C C . CYS A 1 84 ? -17.438 -5.848 21.196 1.00 92.56 84 CYS A C 1
ATOM 611 O O . CYS A 1 84 ? -17.934 -6.705 20.464 1.00 92.56 84 CYS A O 1
ATOM 613 N N . SER A 1 85 ? -17.985 -4.636 21.338 1.00 93.62 85 SER A N 1
ATOM 614 C CA . SER A 1 85 ? -19.182 -4.214 20.602 1.00 93.62 85 SER A CA 1
ATOM 615 C C . SER A 1 85 ? -18.936 -4.200 19.091 1.00 93.62 85 SER A C 1
ATOM 617 O O . SER A 1 85 ? -19.818 -4.609 18.338 1.00 93.62 85 SER A O 1
ATOM 619 N N . LEU A 1 86 ? -17.731 -3.824 18.643 1.00 96.00 86 LEU A N 1
ATOM 620 C CA . LEU A 1 86 ? -17.340 -3.935 17.235 1.00 96.00 86 LEU A CA 1
ATOM 621 C C . LEU A 1 86 ? -17.330 -5.382 16.759 1.00 96.00 86 LEU A C 1
ATOM 623 O O . LEU A 1 86 ? -17.944 -5.681 15.742 1.00 96.00 86 LEU A O 1
ATOM 627 N N . GLN A 1 87 ? -16.700 -6.297 17.502 1.00 95.75 87 GLN A N 1
ATOM 628 C CA . GLN A 1 87 ? -16.702 -7.715 17.133 1.00 95.75 87 GLN A CA 1
ATOM 629 C C . GLN A 1 87 ? -18.131 -8.280 17.060 1.00 95.75 87 GLN A C 1
ATOM 631 O O . GLN A 1 87 ? -18.449 -9.040 16.145 1.00 95.75 87 GLN A O 1
ATOM 636 N N . VAL A 1 88 ? -19.003 -7.910 18.004 1.00 95.31 88 VAL A N 1
ATOM 637 C CA . VAL A 1 88 ? -20.420 -8.306 17.987 1.00 95.31 88 VAL A CA 1
ATOM 638 C C . VAL A 1 88 ? -21.119 -7.775 16.737 1.00 95.31 88 VAL A C 1
ATOM 640 O O . VAL A 1 88 ? -21.823 -8.538 16.078 1.00 95.31 88 VAL A O 1
ATOM 643 N N . ALA A 1 89 ? -20.904 -6.507 16.379 1.00 95.88 89 ALA A N 1
ATOM 644 C CA . ALA A 1 89 ? -21.473 -5.918 15.171 1.00 95.88 89 ALA A CA 1
ATOM 645 C C . ALA A 1 89 ? -20.952 -6.611 13.899 1.00 95.88 89 ALA A C 1
ATOM 647 O O . ALA A 1 89 ? -21.750 -7.003 13.052 1.00 95.88 89 ALA A O 1
ATOM 648 N N . VAL A 1 90 ? -19.644 -6.865 13.796 1.00 95.88 90 VAL A N 1
ATOM 649 C CA . VAL A 1 90 ? -19.028 -7.601 12.676 1.00 95.88 90 VAL A CA 1
ATOM 650 C C . VAL A 1 90 ? -19.656 -8.988 12.512 1.00 95.88 90 VAL A C 1
ATOM 652 O O . VAL A 1 90 ? -20.075 -9.357 11.416 1.00 95.88 90 VAL A O 1
ATOM 655 N N . ASN A 1 91 ? -19.803 -9.737 13.606 1.00 94.69 91 ASN A N 1
ATOM 656 C CA . ASN A 1 91 ? -20.435 -11.060 13.588 1.00 94.69 91 ASN A CA 1
ATOM 657 C C . ASN A 1 91 ? -21.945 -11.020 13.304 1.00 94.69 91 ASN A C 1
ATOM 659 O O . ASN A 1 91 ? -22.514 -12.031 12.905 1.00 94.69 91 ASN A O 1
ATOM 663 N N . ALA A 1 92 ? -22.609 -9.880 13.503 1.00 93.12 92 ALA A N 1
ATOM 664 C CA . ALA A 1 92 ? -24.000 -9.692 13.099 1.00 93.12 92 ALA A CA 1
ATOM 665 C C . ALA A 1 92 ? -24.136 -9.368 11.599 1.00 93.12 92 ALA A C 1
ATOM 667 O O . ALA A 1 92 ? -25.160 -9.698 10.998 1.00 93.12 92 ALA A O 1
ATOM 668 N N . HIS A 1 93 ? -23.111 -8.753 10.997 1.00 88.94 93 HIS A N 1
ATOM 669 C CA . HIS A 1 93 ? -23.053 -8.402 9.571 1.00 88.94 93 HIS A CA 1
ATOM 670 C C . HIS A 1 93 ? -22.591 -9.542 8.664 1.00 88.94 93 HIS A C 1
ATOM 672 O O . HIS A 1 93 ? -22.801 -9.485 7.454 1.00 88.94 93 HIS A O 1
ATOM 678 N N . SER A 1 94 ? -21.973 -10.583 9.220 1.00 85.81 94 SER A N 1
ATOM 679 C CA . SER A 1 94 ? -21.411 -11.680 8.438 1.00 85.81 94 SER A CA 1
ATOM 680 C C . SER A 1 94 ? -22.020 -13.032 8.806 1.00 85.81 94 SER A C 1
ATOM 682 O O . SER A 1 94 ? -22.238 -13.311 9.982 1.00 85.81 94 SER A O 1
ATOM 684 N N . PRO A 1 95 ? -22.234 -13.936 7.832 1.00 80.94 95 PRO A N 1
ATOM 685 C CA . PRO A 1 95 ? -22.426 -15.352 8.135 1.00 80.94 95 PRO A CA 1
ATOM 686 C C . PRO A 1 95 ? -21.124 -16.030 8.608 1.00 80.94 95 PRO A C 1
ATOM 688 O O . PRO A 1 95 ? -21.173 -17.160 9.098 1.00 80.94 95 PRO A O 1
ATOM 691 N N . ARG A 1 96 ? -19.969 -15.371 8.429 1.00 87.81 96 ARG A N 1
ATOM 692 C CA . ARG A 1 96 ? -18.654 -15.809 8.913 1.00 87.81 96 ARG A CA 1
ATOM 693 C C . ARG A 1 96 ? -18.511 -15.462 10.389 1.00 87.81 96 ARG A C 1
ATOM 695 O O . ARG A 1 96 ? -19.210 -14.591 10.901 1.00 87.81 96 ARG A O 1
ATOM 702 N N . HIS A 1 97 ? -17.602 -16.146 11.075 1.00 91.12 97 HIS A N 1
ATOM 703 C CA . HIS A 1 97 ? -17.364 -15.902 12.492 1.00 91.12 97 HIS A CA 1
ATOM 704 C C . HIS A 1 97 ? -15.975 -15.311 12.703 1.00 91.12 97 HIS A C 1
ATOM 706 O O . HIS A 1 97 ? -14.963 -15.986 12.525 1.00 91.12 97 HIS A O 1
ATOM 712 N N . PHE A 1 98 ? -15.937 -14.086 13.206 1.00 95.25 98 PHE A N 1
ATOM 713 C CA . PHE A 1 98 ? -14.731 -13.348 13.531 1.00 95.25 98 PHE A CA 1
ATOM 714 C C . PHE A 1 98 ? -14.368 -13.469 15.008 1.00 95.25 98 PHE A C 1
ATOM 716 O O . PHE A 1 98 ? -15.213 -13.324 15.903 1.00 95.25 98 PHE A O 1
ATOM 723 N N . SER A 1 99 ? -13.085 -13.712 15.264 1.00 95.19 99 SER A N 1
ATOM 724 C CA . SER A 1 99 ? -12.482 -13.599 16.589 1.00 95.19 99 SER A CA 1
ATOM 725 C C . SER A 1 99 ? -11.605 -12.356 16.656 1.00 95.19 99 SER A C 1
ATOM 727 O O . SER A 1 99 ? -10.903 -12.028 15.706 1.00 95.19 99 SER A O 1
ATOM 729 N N . LEU A 1 100 ? -11.605 -11.717 17.822 1.00 95.81 100 LEU A N 1
ATOM 730 C CA . LEU A 1 100 ? -10.745 -10.589 18.156 1.00 95.81 100 LEU A CA 1
ATOM 731 C C . LEU A 1 100 ? -9.568 -11.045 19.029 1.00 95.81 100 LEU A C 1
ATOM 733 O O . LEU A 1 100 ? -9.709 -11.917 19.899 1.00 95.81 100 LEU A O 1
ATOM 737 N N . ARG A 1 101 ? -8.403 -10.439 18.813 1.00 96.19 101 ARG A N 1
ATOM 738 C CA . ARG A 1 101 ? -7.277 -10.416 19.754 1.00 96.19 101 ARG A CA 1
ATOM 739 C C . ARG A 1 101 ? -6.771 -8.990 19.867 1.00 96.19 101 ARG A C 1
ATOM 741 O O . ARG A 1 101 ? -6.737 -8.278 18.873 1.00 96.19 101 ARG A O 1
ATOM 748 N N . ILE A 1 102 ? -6.387 -8.594 21.070 1.00 95.00 102 ILE A N 1
ATOM 749 C CA . ILE A 1 102 ? -5.964 -7.231 21.374 1.00 95.00 102 ILE A CA 1
ATOM 750 C C . ILE A 1 102 ? -4.685 -7.275 22.211 1.00 95.00 102 ILE A C 1
ATOM 752 O O . ILE A 1 102 ? -4.507 -8.162 23.053 1.00 95.00 102 ILE A O 1
ATOM 756 N N . SER A 1 103 ? -3.765 -6.356 21.935 1.00 95.62 103 SER A N 1
ATOM 757 C CA . SER A 1 103 ? -2.527 -6.196 22.692 1.00 95.62 103 SER A CA 1
ATOM 758 C C . SER A 1 103 ? -2.819 -5.718 24.120 1.00 95.62 103 SER A C 1
ATOM 760 O O . SER A 1 103 ? -3.904 -5.198 24.389 1.00 95.62 103 SER A O 1
ATOM 762 N N . PRO A 1 104 ? -1.861 -5.803 25.058 1.00 92.81 104 PRO A N 1
ATOM 763 C CA . PRO A 1 104 ? -1.858 -4.933 26.234 1.00 92.81 104 PRO A CA 1
ATOM 764 C C . PRO A 1 104 ? -1.907 -3.447 25.838 1.00 92.81 104 PRO A C 1
ATOM 766 O O . PRO A 1 104 ? -1.721 -3.104 24.669 1.00 92.81 104 PRO A O 1
ATOM 769 N N . ARG A 1 105 ? -2.130 -2.558 26.814 1.00 92.25 105 ARG A N 1
ATOM 770 C CA . ARG A 1 105 ? -2.020 -1.107 26.599 1.00 92.25 105 ARG A CA 1
ATOM 771 C C . ARG A 1 105 ? -0.579 -0.734 26.244 1.00 92.25 105 ARG A C 1
ATOM 773 O O . ARG A 1 105 ? 0.321 -0.999 27.039 1.00 92.25 105 ARG A O 1
ATOM 780 N N . ILE A 1 106 ? -0.393 -0.085 25.099 1.00 92.12 106 ILE A N 1
ATOM 781 C CA . ILE A 1 106 ? 0.895 0.351 24.558 1.00 92.12 106 ILE A CA 1
ATOM 782 C C . ILE A 1 106 ? 0.846 1.871 24.423 1.00 92.12 106 ILE A C 1
ATOM 784 O O . ILE A 1 106 ? 0.164 2.419 23.561 1.00 92.12 106 ILE A O 1
ATOM 788 N N . GLY A 1 107 ? 1.537 2.566 25.326 1.00 88.94 107 GLY A N 1
ATOM 789 C CA . GLY A 1 107 ? 1.421 4.019 25.431 1.00 88.94 107 GLY A CA 1
ATOM 790 C C . GLY A 1 107 ? -0.021 4.440 25.730 1.00 88.94 107 GLY A C 1
ATOM 791 O O . GLY A 1 107 ? -0.606 4.054 26.747 1.00 88.94 107 GLY A O 1
ATOM 792 N N . ASP A 1 108 ? -0.593 5.246 24.847 1.00 90.06 108 ASP A N 1
ATOM 793 C CA . ASP A 1 108 ? -1.958 5.752 24.913 1.00 90.06 108 ASP A CA 1
ATOM 794 C C . ASP A 1 108 ? -2.952 4.982 24.034 1.00 90.06 108 ASP A C 1
ATOM 796 O O . ASP A 1 108 ? -4.108 5.392 23.964 1.00 90.06 108 ASP A O 1
ATOM 800 N N . GLU A 1 109 ? -2.575 3.835 23.468 1.00 94.12 109 GLU A N 1
ATOM 801 C CA . GLU A 1 109 ? -3.426 3.060 22.557 1.00 94.12 109 GLU A CA 1
ATOM 802 C C . GLU A 1 109 ? -3.278 1.537 22.747 1.00 94.12 109 GLU A C 1
ATOM 804 O O . GLU A 1 109 ? -2.446 1.046 23.515 1.00 94.12 109 GLU A O 1
ATOM 809 N N . GLN A 1 110 ? -4.109 0.765 22.050 1.00 95.31 110 GLN A N 1
ATOM 810 C CA . GLN A 1 110 ? -3.956 -0.675 21.846 1.00 95.31 110 GLN A CA 1
ATOM 811 C C . GLN A 1 110 ? -4.024 -1.007 20.355 1.00 95.31 110 GLN A C 1
ATOM 813 O O . GLN A 1 110 ? -4.640 -0.290 19.566 1.00 95.31 110 GLN A O 1
ATOM 818 N N . TYR A 1 111 ? -3.434 -2.142 19.993 1.00 97.75 111 TYR A N 1
ATOM 819 C CA . TYR A 1 111 ? -3.586 -2.743 18.676 1.00 97.75 111 TYR A CA 1
ATOM 820 C C . TYR A 1 111 ? -4.512 -3.943 18.758 1.00 97.75 111 TYR A C 1
ATOM 822 O O . TYR A 1 111 ? -4.454 -4.715 19.719 1.00 97.75 111 TYR A O 1
ATOM 830 N N . ALA A 1 112 ? -5.321 -4.147 17.727 1.00 97.44 112 ALA A N 1
ATOM 831 C CA . ALA A 1 112 ? -6.149 -5.333 17.601 1.00 97.44 112 ALA A CA 1
ATOM 832 C C . ALA A 1 112 ? -5.952 -6.032 16.262 1.00 97.44 112 ALA A C 1
ATOM 834 O O . ALA A 1 112 ? -5.580 -5.423 15.263 1.00 97.44 112 ALA A O 1
ATOM 835 N N . ILE A 1 113 ? -6.275 -7.320 16.251 1.00 98.25 113 ILE A N 1
ATOM 836 C CA . ILE A 1 113 ? -6.492 -8.098 15.042 1.00 98.25 113 ILE A CA 1
ATOM 837 C C . ILE A 1 113 ? -7.858 -8.778 15.116 1.00 98.25 113 ILE A C 1
ATOM 839 O O . ILE A 1 113 ? -8.182 -9.464 16.094 1.00 98.25 113 ILE A O 1
ATOM 843 N N . LEU A 1 114 ? -8.665 -8.582 14.078 1.00 97.75 114 LEU A N 1
ATOM 844 C CA . LEU A 1 114 ? -9.880 -9.351 13.832 1.00 97.75 114 LEU A CA 1
ATOM 845 C C . LEU A 1 114 ? -9.601 -10.343 12.708 1.00 97.75 114 LEU A C 1
ATOM 847 O O . LEU A 1 114 ? -9.005 -9.969 11.703 1.00 97.75 114 LEU A O 1
ATOM 851 N N . TYR A 1 115 ? -10.027 -11.594 12.861 1.00 97.56 115 TYR A N 1
ATOM 852 C CA . TYR A 1 115 ? -9.818 -12.611 11.831 1.00 97.56 115 TYR A CA 1
ATOM 853 C C . TYR A 1 115 ? -10.976 -13.601 11.744 1.00 97.56 115 TYR A C 1
ATOM 855 O O . TYR A 1 115 ? -11.607 -13.931 12.755 1.00 97.56 115 TYR A O 1
ATOM 863 N N . ASP A 1 116 ? -11.224 -14.098 10.536 1.00 95.44 116 ASP A N 1
ATOM 864 C CA . ASP A 1 116 ? -12.196 -15.145 10.255 1.00 95.44 116 ASP A CA 1
ATOM 865 C C . ASP A 1 116 ? -11.700 -16.500 10.783 1.00 95.44 116 ASP A C 1
ATOM 867 O O . ASP A 1 116 ? -10.718 -17.083 10.317 1.00 95.44 116 ASP A O 1
ATOM 871 N N . THR A 1 117 ? -12.421 -17.027 11.767 1.00 94.38 117 THR A N 1
ATOM 872 C CA . THR A 1 117 ? -12.100 -18.299 12.428 1.00 94.38 117 THR A CA 1
ATOM 873 C C . THR A 1 117 ? -12.313 -19.523 11.540 1.00 94.38 117 THR A C 1
ATOM 875 O O . THR A 1 117 ? -11.862 -20.615 11.885 1.00 94.38 117 THR A O 1
ATOM 878 N N . THR A 1 118 ? -12.993 -19.371 10.401 1.00 89.12 118 THR A N 1
ATOM 879 C CA . THR A 1 118 ? -13.135 -20.445 9.410 1.00 89.12 118 THR A CA 1
ATOM 880 C C . THR A 1 118 ? -11.878 -20.620 8.560 1.00 89.12 118 THR A C 1
ATOM 882 O O . THR A 1 118 ? -11.630 -21.723 8.072 1.00 89.12 118 THR A O 1
ATOM 885 N N . LEU A 1 119 ? -11.068 -19.566 8.431 1.00 89.62 119 LEU A N 1
ATOM 886 C CA . LEU A 1 119 ? -9.831 -19.561 7.651 1.00 89.62 119 LEU A CA 1
ATOM 887 C C . LEU A 1 119 ? -8.583 -19.743 8.511 1.00 89.62 119 LEU A C 1
ATOM 889 O O . LEU A 1 119 ? -7.533 -20.114 7.981 1.00 89.62 119 LEU A O 1
ATOM 893 N N . GLY A 1 120 ? -8.667 -19.472 9.817 1.00 91.88 120 GLY A N 1
ATOM 894 C CA . GLY A 1 120 ? -7.491 -19.525 10.669 1.00 91.88 120 GLY A CA 1
ATOM 895 C C . GLY A 1 120 ? -7.731 -19.478 12.168 1.00 91.88 120 GLY A C 1
ATOM 896 O O . GLY A 1 120 ? -8.848 -19.368 12.672 1.00 91.88 120 GLY A O 1
ATOM 897 N N . THR A 1 121 ? -6.628 -19.579 12.899 1.00 96.19 121 THR A N 1
ATOM 898 C CA . THR A 1 121 ? -6.579 -19.594 14.357 1.00 96.19 121 THR A CA 1
ATOM 899 C C . THR A 1 121 ? -5.431 -18.735 14.865 1.00 96.19 121 THR A C 1
ATOM 901 O O . THR A 1 121 ? -4.340 -18.710 14.297 1.00 96.19 121 THR A O 1
ATOM 904 N N . TYR A 1 122 ? -5.668 -18.034 15.970 1.00 97.81 122 TYR A N 1
ATOM 905 C CA . TYR A 1 122 ? -4.621 -17.298 16.664 1.00 97.81 122 TYR A CA 1
ATOM 906 C C . TYR A 1 122 ? -3.694 -18.236 17.442 1.00 97.81 122 TYR A C 1
ATOM 908 O O . TYR A 1 122 ? -4.166 -19.115 18.169 1.00 97.81 122 TYR A O 1
ATOM 916 N N . LEU A 1 123 ? -2.388 -17.999 17.342 1.00 98.19 123 LEU A N 1
ATOM 917 C CA . LEU A 1 123 ? -1.351 -18.794 17.995 1.00 98.19 123 LEU A CA 1
ATOM 918 C C . LEU A 1 123 ? -0.763 -18.071 19.211 1.00 98.19 123 LEU A C 1
ATOM 920 O O . LEU A 1 123 ? -0.726 -18.632 20.306 1.00 98.19 123 LEU A O 1
ATOM 924 N N . SER A 1 124 ? -0.282 -16.843 19.019 1.00 98.06 124 SER A N 1
ATOM 925 C CA . SER A 1 124 ? 0.434 -16.070 20.040 1.00 98.06 124 SER A CA 1
ATOM 926 C C . SER A 1 124 ? 0.566 -14.600 19.642 1.00 98.06 124 SER A C 1
ATOM 928 O O . SER A 1 124 ? 0.256 -14.223 18.514 1.00 98.06 124 SER A O 1
ATOM 930 N N . GLY A 1 125 ? 1.076 -13.767 20.543 1.00 98.06 125 GLY A N 1
ATOM 931 C CA . GLY A 1 125 ? 1.458 -12.396 20.233 1.00 98.06 125 GLY A CA 1
ATOM 932 C C . GLY A 1 125 ? 2.387 -11.834 21.292 1.00 98.06 125 GLY A C 1
ATOM 933 O O . GLY A 1 125 ? 2.417 -12.342 22.415 1.00 98.06 125 GLY A O 1
ATOM 934 N N . ASP A 1 126 ? 3.174 -10.837 20.911 1.00 98.25 126 ASP A N 1
ATOM 935 C CA . ASP A 1 126 ? 4.146 -10.200 21.795 1.00 98.25 126 ASP A CA 1
ATOM 936 C C . ASP A 1 126 ? 4.448 -8.768 21.335 1.00 98.25 126 ASP A C 1
ATOM 938 O O . ASP A 1 126 ? 4.242 -8.418 20.169 1.00 98.25 126 ASP A O 1
ATOM 942 N N . GLU A 1 127 ? 4.925 -7.942 22.258 1.00 98.12 127 GLU A N 1
ATOM 943 C CA . GLU A 1 127 ? 5.340 -6.562 21.995 1.00 98.12 127 GLU A CA 1
ATOM 944 C C . GLU A 1 127 ? 6.821 -6.527 21.603 1.00 98.12 127 GLU A C 1
ATOM 946 O O . GLU A 1 127 ? 7.652 -7.217 22.201 1.00 98.12 127 GLU A O 1
ATOM 951 N N . PHE A 1 128 ? 7.176 -5.708 20.610 1.00 98.31 128 PHE A N 1
ATOM 952 C CA . PHE A 1 128 ? 8.574 -5.508 20.251 1.00 98.31 128 PHE A CA 1
ATOM 953 C C . PHE A 1 128 ? 9.359 -4.944 21.453 1.00 98.31 128 PHE A C 1
ATOM 955 O O . PHE A 1 128 ? 8.990 -3.898 21.992 1.00 98.31 128 PHE A O 1
ATOM 962 N N . PRO A 1 129 ? 10.476 -5.575 21.867 1.00 96.88 129 PRO A N 1
ATOM 963 C CA . PRO A 1 129 ? 11.235 -5.150 23.038 1.00 96.88 129 PRO A CA 1
ATOM 964 C C . PRO A 1 129 ? 12.072 -3.894 22.743 1.00 96.88 129 PRO A C 1
ATOM 966 O O . PRO A 1 129 ? 13.292 -3.963 22.544 1.00 96.88 129 PRO A O 1
ATOM 969 N N . ASP A 1 130 ? 11.434 -2.724 22.755 1.00 94.56 130 ASP A N 1
ATOM 970 C CA . ASP A 1 130 ? 12.075 -1.437 22.478 1.00 94.56 130 ASP A CA 1
ATOM 971 C C . ASP A 1 130 ? 12.917 -0.916 23.653 1.00 94.56 130 ASP A C 1
ATOM 973 O O . ASP A 1 130 ? 12.617 0.071 24.324 1.00 94.56 130 ASP A O 1
ATOM 977 N N . SER A 1 131 ? 14.053 -1.572 23.876 1.00 89.69 131 SER A N 1
ATOM 978 C CA . SER A 1 131 ? 15.037 -1.171 24.890 1.00 89.69 131 SER A CA 1
ATOM 979 C C . SER A 1 131 ? 15.592 0.249 24.710 1.00 89.69 131 SER A C 1
ATOM 981 O O . SER A 1 131 ? 16.176 0.799 25.646 1.00 89.69 131 SER A O 1
ATOM 983 N N . THR A 1 132 ? 15.434 0.838 23.522 1.00 88.75 132 THR A N 1
ATOM 984 C CA . THR A 1 132 ? 15.912 2.185 23.198 1.00 88.75 132 THR A CA 1
ATOM 985 C C . THR A 1 132 ? 14.860 3.273 23.371 1.00 88.75 132 THR A C 1
ATOM 987 O O . THR A 1 132 ? 15.226 4.440 23.253 1.00 88.75 132 THR A O 1
ATOM 990 N N . ALA A 1 133 ? 13.603 2.913 23.663 1.00 92.12 133 ALA A N 1
ATOM 991 C CA . ALA A 1 133 ? 12.467 3.833 23.742 1.00 92.12 133 ALA A CA 1
ATOM 992 C C . ALA A 1 133 ? 12.393 4.777 22.523 1.00 92.12 133 ALA A C 1
ATOM 994 O O . ALA A 1 133 ? 12.246 5.990 22.668 1.00 92.12 133 ALA A O 1
ATOM 995 N N . THR A 1 134 ? 12.599 4.216 21.326 1.00 95.44 134 THR A N 1
ATOM 996 C CA . THR A 1 134 ? 12.463 4.943 20.055 1.00 95.44 134 THR A CA 1
ATOM 997 C C . THR A 1 134 ? 10.997 5.085 19.666 1.00 95.44 134 THR A C 1
ATOM 999 O O . THR A 1 134 ? 10.603 6.137 19.173 1.00 95.44 134 THR A O 1
ATOM 1002 N N . PHE A 1 135 ? 10.204 4.038 19.887 1.00 97.44 135 PHE A N 1
ATOM 1003 C CA . PHE A 1 135 ? 8.796 4.013 19.543 1.00 97.44 135 PHE A CA 1
ATOM 1004 C C . PHE A 1 135 ? 7.968 4.753 20.587 1.00 97.44 135 PHE A C 1
ATOM 1006 O O . PHE A 1 135 ? 8.115 4.541 21.793 1.00 97.44 135 PHE A O 1
ATOM 1013 N N . SER A 1 136 ? 7.054 5.591 20.107 1.00 95.38 136 SER A N 1
ATOM 1014 C CA . SER A 1 136 ? 5.992 6.157 20.943 1.00 95.38 136 SER A CA 1
ATOM 1015 C C . SER A 1 136 ? 5.024 5.057 21.386 1.00 95.38 136 SER A C 1
ATOM 1017 O O . SER A 1 136 ? 4.637 4.985 22.555 1.00 95.38 136 SER A O 1
ATOM 1019 N N . ARG A 1 137 ? 4.719 4.153 20.451 1.00 96.62 137 ARG A N 1
ATOM 1020 C CA . ARG A 1 137 ? 3.940 2.935 20.647 1.00 96.62 137 ARG A CA 1
ATOM 1021 C C . ARG A 1 137 ? 4.673 1.760 19.982 1.00 96.62 137 ARG A C 1
ATOM 1023 O O . ARG A 1 137 ? 4.593 1.602 18.762 1.00 96.62 137 ARG A O 1
ATOM 1030 N N . PRO A 1 138 ? 5.452 0.968 20.745 1.00 97.81 138 PRO A N 1
ATOM 1031 C CA . PRO A 1 138 ? 6.158 -0.194 20.208 1.00 97.81 138 PRO A CA 1
ATOM 1032 C C . PRO A 1 138 ? 5.238 -1.134 19.406 1.00 97.81 138 PRO A C 1
ATOM 1034 O O . PRO A 1 138 ? 4.137 -1.430 19.873 1.00 97.81 138 PRO A O 1
ATOM 1037 N N . PRO A 1 139 ? 5.662 -1.639 18.229 1.00 98.56 139 PRO A N 1
ATOM 1038 C CA . PRO A 1 139 ? 4.843 -2.552 17.436 1.00 98.56 139 PRO A CA 1
ATOM 1039 C C . PRO A 1 139 ? 4.444 -3.811 18.212 1.00 98.56 139 PRO A C 1
ATOM 1041 O O . PRO A 1 139 ? 5.262 -4.389 18.932 1.00 98.56 139 PRO A O 1
ATOM 1044 N N . TYR A 1 140 ? 3.214 -4.282 18.008 1.00 98.69 140 TYR A N 1
ATOM 1045 C CA . TYR A 1 140 ? 2.735 -5.538 18.587 1.00 98.69 140 TYR A CA 1
ATOM 1046 C C . TYR A 1 140 ? 2.496 -6.576 17.497 1.00 98.69 140 TYR A C 1
ATOM 1048 O O . TYR A 1 140 ? 1.698 -6.359 16.583 1.00 98.69 140 TYR A O 1
ATOM 1056 N N . ALA A 1 141 ? 3.182 -7.712 17.603 1.00 98.81 141 ALA A N 1
ATOM 1057 C CA . ALA A 1 141 ? 3.074 -8.807 16.655 1.00 98.81 141 ALA A CA 1
ATOM 1058 C C . ALA A 1 141 ? 1.964 -9.782 17.049 1.00 98.81 141 ALA A C 1
ATOM 1060 O O . ALA A 1 141 ? 1.960 -10.333 18.149 1.00 98.81 141 ALA A O 1
ATOM 1061 N N . PHE A 1 142 ? 1.060 -10.050 16.112 1.00 98.75 142 PHE A N 1
ATOM 1062 C CA . PHE A 1 142 ? 0.076 -11.121 16.176 1.00 98.75 142 PHE A CA 1
ATOM 1063 C C . PHE A 1 142 ? 0.522 -12.275 15.280 1.00 98.75 142 PHE A C 1
ATOM 1065 O O . PHE A 1 142 ? 0.902 -12.067 14.131 1.00 98.75 142 PHE A O 1
ATOM 1072 N N . HIS A 1 14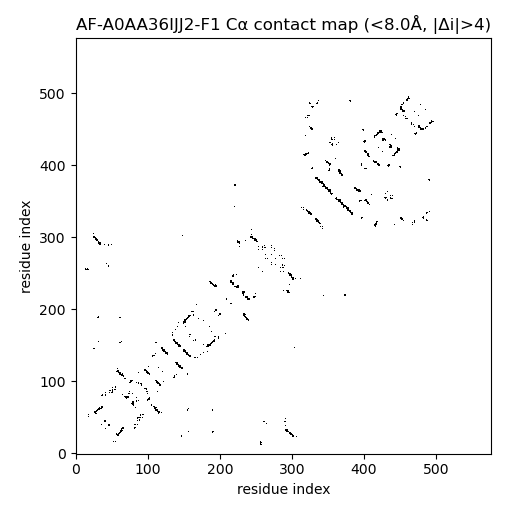3 ? 0.455 -13.500 15.790 1.00 98.69 143 HIS A N 1
ATOM 1073 C CA . HIS A 1 143 ? 0.843 -14.708 15.070 1.00 98.69 143 HIS A CA 1
ATOM 1074 C C . HIS A 1 143 ? -0.375 -15.612 14.877 1.00 98.69 143 HIS A C 1
ATOM 1076 O O . HIS A 1 143 ? -1.028 -16.007 15.849 1.00 98.69 143 HIS A O 1
ATOM 1082 N N . LEU A 1 144 ? -0.678 -15.934 13.621 1.00 98.19 144 LEU A N 1
ATOM 1083 C CA . LEU A 1 144 ? -1.839 -16.719 13.213 1.00 98.19 144 LEU A CA 1
ATOM 1084 C C . LEU A 1 144 ? -1.412 -17.881 12.319 1.00 98.19 144 LEU A C 1
ATOM 1086 O O . LEU A 1 144 ? -0.465 -17.759 11.548 1.00 98.19 144 LEU A O 1
ATOM 1090 N N . ASP A 1 145 ? -2.150 -18.981 12.398 1.00 96.50 145 ASP A N 1
ATOM 1091 C CA . ASP A 1 145 ? -2.240 -19.976 11.328 1.00 96.50 145 ASP A CA 1
ATOM 1092 C C . ASP A 1 145 ? -3.482 -19.621 10.504 1.00 96.50 145 ASP A C 1
ATOM 1094 O O . ASP A 1 145 ? -4.593 -19.721 11.023 1.00 96.50 145 ASP A O 1
ATOM 1098 N N . ILE A 1 146 ? -3.307 -19.110 9.287 1.00 94.44 146 ILE A N 1
ATOM 1099 C CA . ILE A 1 146 ? -4.368 -18.537 8.446 1.00 94.44 146 ILE A CA 1
ATOM 1100 C C . ILE A 1 146 ? -4.139 -18.952 6.992 1.00 94.44 146 ILE A C 1
ATOM 1102 O O . ILE A 1 146 ? -3.012 -18.925 6.502 1.00 94.44 146 ILE A O 1
ATOM 1106 N N . GLY A 1 147 ? -5.187 -19.398 6.293 1.00 87.62 147 GLY A N 1
ATOM 1107 C CA . GLY A 1 147 ? -5.064 -19.821 4.889 1.00 87.62 147 GLY A CA 1
ATOM 1108 C C . GLY A 1 147 ? -4.073 -20.977 4.670 1.00 87.62 147 GLY A C 1
ATOM 1109 O O . GLY A 1 147 ? -3.534 -21.144 3.579 1.00 87.62 147 GLY A O 1
ATOM 1110 N N . GLY A 1 148 ? -3.802 -21.767 5.715 1.00 86.62 148 GLY A N 1
ATOM 1111 C CA . GLY A 1 148 ? -2.843 -22.872 5.690 1.00 86.62 148 GLY A CA 1
ATOM 1112 C C . GLY A 1 148 ? -1.371 -22.464 5.806 1.00 86.62 148 GLY A C 1
ATOM 1113 O O . GLY A 1 148 ? -0.512 -23.302 5.530 1.00 86.62 148 GLY A O 1
ATOM 1114 N N . ALA A 1 149 ? -1.064 -21.219 6.177 1.00 93.00 149 ALA A N 1
ATOM 1115 C CA . ALA A 1 149 ? 0.293 -20.754 6.460 1.00 93.00 149 ALA A CA 1
ATOM 1116 C C . ALA A 1 149 ? 0.356 -19.993 7.789 1.00 93.00 149 ALA A C 1
ATOM 1118 O O . ALA A 1 149 ? -0.638 -19.442 8.267 1.00 93.00 149 ALA A O 1
ATOM 1119 N N . ARG A 1 150 ? 1.547 -19.919 8.381 1.00 97.38 150 ARG A N 1
ATOM 1120 C CA . ARG A 1 150 ? 1.785 -19.111 9.576 1.00 97.38 150 ARG A CA 1
ATOM 1121 C C . ARG A 1 150 ? 2.209 -17.703 9.202 1.00 97.38 150 ARG A C 1
ATOM 1123 O O . ARG A 1 150 ? 3.257 -17.507 8.588 1.00 97.38 150 ARG A O 1
ATOM 1130 N N . LEU A 1 151 ? 1.422 -16.728 9.631 1.00 97.88 151 LEU A N 1
ATOM 1131 C CA . LEU A 1 151 ? 1.666 -15.307 9.419 1.00 97.88 151 LEU A CA 1
ATOM 1132 C C . LEU A 1 151 ? 1.925 -14.628 10.764 1.00 97.88 151 LEU A C 1
ATOM 1134 O O . LEU A 1 151 ? 1.088 -14.695 11.667 1.00 97.88 151 LEU A O 1
ATOM 1138 N N . ALA A 1 152 ? 3.069 -13.959 10.888 1.00 98.75 152 ALA A N 1
ATOM 1139 C CA . ALA A 1 152 ? 3.329 -13.009 11.961 1.00 98.75 152 ALA A CA 1
ATOM 1140 C C . ALA A 1 152 ? 3.187 -11.581 11.413 1.00 98.75 152 ALA A C 1
ATOM 1142 O O . ALA A 1 152 ? 3.934 -11.184 10.521 1.00 98.75 152 ALA A O 1
ATOM 1143 N N . ILE A 1 153 ? 2.244 -10.809 11.954 1.00 98.81 153 ILE A N 1
ATOM 1144 C CA . ILE A 1 153 ? 1.964 -9.424 11.560 1.00 98.81 153 ILE A CA 1
ATOM 1145 C C . ILE A 1 153 ? 2.132 -8.482 12.751 1.00 98.81 153 ILE A C 1
ATOM 1147 O O . ILE A 1 153 ? 1.408 -8.584 13.739 1.00 98.81 153 ILE A O 1
ATOM 1151 N N . ALA A 1 154 ? 3.089 -7.562 12.663 1.00 98.88 154 ALA A N 1
ATOM 1152 C CA . ALA A 1 154 ? 3.249 -6.464 13.602 1.00 98.88 154 ALA A CA 1
ATOM 1153 C C . ALA A 1 154 ? 2.371 -5.283 13.190 1.00 98.88 154 ALA A C 1
ATOM 1155 O O . ALA A 1 154 ? 2.618 -4.648 12.166 1.00 98.88 154 ALA A O 1
ATOM 1156 N N . SER A 1 155 ? 1.367 -4.992 14.016 1.00 98.69 155 SER A N 1
ATOM 1157 C CA . SER A 1 155 ? 0.594 -3.757 13.921 1.00 98.69 155 SER A CA 1
ATOM 1158 C C . SER A 1 155 ? 1.384 -2.616 14.555 1.00 98.69 155 SER A C 1
ATOM 1160 O O . SER A 1 155 ? 1.998 -2.797 15.612 1.00 98.69 155 SER A O 1
ATOM 1162 N N . THR A 1 156 ? 1.360 -1.442 13.933 1.00 98.38 156 THR A N 1
ATOM 1163 C CA . THR A 1 156 ? 2.067 -0.254 14.425 1.00 98.38 156 THR A CA 1
ATOM 1164 C C . THR A 1 156 ? 1.311 1.029 14.092 1.00 98.38 156 THR A C 1
ATOM 1166 O O . THR A 1 156 ? 0.520 1.066 13.157 1.00 98.38 156 THR A O 1
ATOM 1169 N N . HIS A 1 157 ? 1.541 2.059 14.899 1.00 98.50 157 HIS A N 1
ATOM 1170 C CA . HIS A 1 157 ? 1.068 3.420 14.688 1.00 98.50 157 HIS A CA 1
ATOM 1171 C C . HIS A 1 157 ? 2.164 4.361 15.192 1.00 98.50 157 HIS A C 1
ATOM 1173 O O . HIS A 1 157 ? 2.313 4.531 16.407 1.00 98.50 157 HIS A O 1
ATOM 1179 N N . THR A 1 158 ? 2.969 4.913 14.286 1.00 98.31 158 THR A N 1
ATOM 1180 C CA . THR A 1 158 ? 4.085 5.805 14.652 1.00 98.31 158 THR A CA 1
ATOM 1181 C C . THR A 1 158 ? 3.558 7.153 15.138 1.00 98.31 158 THR A C 1
ATOM 1183 O O . THR A 1 158 ? 2.411 7.509 14.881 1.00 98.31 158 THR A O 1
ATOM 1186 N N . SER A 1 159 ? 4.376 7.938 15.842 1.00 97.56 159 SER A N 1
ATOM 1187 C CA . SER A 1 159 ? 4.030 9.340 16.088 1.00 97.56 159 SER A CA 1
ATOM 1188 C C . SER A 1 159 ? 4.431 10.190 14.872 1.00 97.56 159 SER A C 1
ATOM 1190 O O . SER A 1 159 ? 5.584 10.100 14.441 1.00 97.56 159 SER A O 1
ATOM 1192 N N . PRO A 1 160 ? 3.570 11.104 14.378 1.00 97.25 160 PRO A N 1
ATOM 1193 C CA . PRO A 1 160 ? 3.901 11.976 13.245 1.00 97.25 160 PRO A CA 1
ATOM 1194 C C . PRO A 1 160 ? 5.196 12.778 13.443 1.00 97.25 160 PRO A C 1
ATOM 1196 O O . PRO A 1 160 ? 5.944 13.042 12.508 1.00 97.25 160 PRO A O 1
ATOM 1199 N N . SER A 1 161 ? 5.494 13.159 14.690 1.00 97.31 161 SER A N 1
ATOM 1200 C CA . SER A 1 161 ? 6.689 13.946 15.027 1.00 97.31 161 SER A CA 1
ATOM 1201 C C . SER A 1 161 ? 7.993 13.140 15.039 1.00 97.31 161 SER A C 1
ATOM 1203 O O . SER A 1 161 ? 9.078 13.722 15.090 1.00 97.31 161 SER A O 1
ATOM 1205 N N . THR A 1 162 ? 7.891 11.812 15.025 1.00 97.44 162 THR A N 1
ATOM 1206 C CA . THR A 1 162 ? 9.005 10.866 15.164 1.00 97.44 162 THR A CA 1
ATOM 1207 C C . THR A 1 162 ? 8.976 9.759 14.110 1.00 97.44 162 THR A C 1
ATOM 1209 O O . THR A 1 162 ? 9.783 8.835 14.203 1.00 97.44 162 THR A O 1
ATOM 1212 N N . ALA A 1 163 ? 8.121 9.874 13.086 1.00 98.31 163 ALA A N 1
ATOM 1213 C CA . ALA A 1 163 ? 7.876 8.850 12.073 1.00 98.31 163 ALA A CA 1
ATOM 1214 C C . ALA A 1 163 ? 9.174 8.326 11.443 1.00 98.31 163 ALA A C 1
ATOM 1216 O O . ALA A 1 163 ? 9.453 7.134 11.555 1.00 98.31 163 ALA A O 1
ATOM 1217 N N . SER A 1 164 ? 10.047 9.197 10.919 1.00 98.06 164 SER A N 1
ATOM 1218 C CA . SER A 1 164 ? 11.350 8.785 10.362 1.00 98.06 164 SER A CA 1
ATOM 1219 C C . SER A 1 164 ? 12.204 7.965 11.338 1.00 98.06 164 SER A C 1
ATOM 1221 O O . SER A 1 164 ? 12.812 6.964 10.957 1.00 98.06 164 SER A O 1
ATOM 1223 N N . ALA A 1 165 ? 12.244 8.343 12.620 1.00 98.12 165 ALA A N 1
ATOM 1224 C CA . ALA A 1 165 ? 13.040 7.634 13.623 1.00 98.12 165 ALA A CA 1
ATOM 1225 C C . ALA A 1 165 ? 12.440 6.266 13.992 1.00 98.12 165 ALA A C 1
ATOM 1227 O O . ALA A 1 165 ? 13.189 5.308 14.200 1.00 98.12 165 ALA A O 1
ATOM 1228 N N . GLU A 1 166 ? 11.112 6.175 14.061 1.00 98.69 166 GLU A N 1
ATOM 1229 C CA . GLU A 1 166 ? 10.380 4.939 14.351 1.00 98.69 166 GLU A CA 1
ATOM 1230 C C . GLU A 1 166 ? 10.442 3.962 13.165 1.00 98.69 166 GLU A C 1
ATOM 1232 O O . GLU A 1 166 ? 10.843 2.810 13.340 1.00 98.69 166 GLU A O 1
ATOM 1237 N N . ILE A 1 167 ? 10.173 4.425 11.939 1.00 98.62 167 ILE A N 1
ATOM 1238 C CA . ILE A 1 167 ? 10.234 3.608 10.713 1.00 98.62 167 ILE A CA 1
ATOM 1239 C C . ILE A 1 167 ? 11.652 3.058 10.497 1.00 98.62 167 ILE A C 1
ATOM 1241 O O . ILE A 1 167 ? 11.824 1.882 10.162 1.00 98.62 167 ILE A O 1
ATOM 1245 N N . ALA A 1 168 ? 12.695 3.850 10.775 1.00 98.00 168 ALA A N 1
ATOM 1246 C CA . ALA A 1 168 ? 14.086 3.400 10.686 1.00 98.00 168 ALA A CA 1
ATOM 1247 C C . ALA A 1 168 ? 14.418 2.196 11.598 1.00 98.00 168 ALA A C 1
ATOM 1249 O O . ALA A 1 168 ? 15.470 1.569 11.437 1.00 98.00 168 ALA A O 1
ATOM 1250 N N . LYS A 1 169 ? 13.546 1.843 12.556 1.00 98.25 169 LYS A N 1
ATOM 1251 C CA . LYS A 1 169 ? 13.685 0.668 13.431 1.00 98.25 169 LYS A CA 1
ATOM 1252 C C . LYS A 1 169 ? 12.954 -0.577 12.942 1.00 98.25 169 LYS A C 1
ATOM 1254 O O . LYS A 1 169 ? 13.225 -1.650 13.485 1.00 98.25 169 LYS A O 1
ATOM 1259 N N . TYR A 1 170 ? 12.125 -0.511 11.902 1.00 98.62 170 TYR A N 1
ATOM 1260 C CA . TYR A 1 170 ? 11.453 -1.698 11.358 1.00 98.62 170 TYR A CA 1
ATOM 1261 C C . TYR A 1 170 ? 12.376 -2.852 10.943 1.00 98.62 170 TYR A C 1
ATOM 1263 O O . TYR A 1 170 ? 11.984 -3.998 11.167 1.00 98.62 170 TYR A O 1
ATOM 1271 N N . PRO A 1 171 ? 13.625 -2.632 10.485 1.00 98.31 171 PRO A N 1
ATOM 1272 C CA . PRO A 1 171 ? 14.572 -3.732 10.306 1.00 98.31 171 PRO A CA 1
ATOM 1273 C C . PRO A 1 171 ? 14.838 -4.533 11.588 1.00 98.31 171 PRO A C 1
ATOM 1275 O O . PRO A 1 171 ? 14.965 -5.755 11.555 1.00 98.31 171 PRO A O 1
ATOM 1278 N N . SER A 1 172 ? 14.870 -3.859 12.743 1.00 98.38 172 SER A N 1
ATOM 1279 C CA . SER A 1 172 ? 15.015 -4.521 14.047 1.00 98.38 172 SER A CA 1
ATOM 1280 C C . SER A 1 172 ? 13.737 -5.243 14.471 1.00 98.38 172 SER A C 1
ATOM 1282 O O . SER A 1 172 ? 13.827 -6.310 15.072 1.00 98.38 172 SER A O 1
ATOM 1284 N N . VAL A 1 173 ? 12.564 -4.691 14.143 1.00 98.75 173 VAL A N 1
ATOM 1285 C CA . VAL A 1 173 ? 11.260 -5.311 14.427 1.00 98.75 173 VAL A CA 1
ATOM 1286 C C . VAL A 1 173 ? 11.120 -6.619 13.656 1.00 98.75 173 VAL A C 1
ATOM 1288 O O . VAL A 1 173 ? 10.896 -7.660 14.265 1.00 98.75 173 VAL A O 1
ATOM 1291 N N . LEU A 1 174 ? 11.347 -6.598 12.343 1.00 98.69 174 LEU A N 1
ATOM 1292 C CA . LEU A 1 174 ? 11.275 -7.791 11.497 1.00 98.69 174 LEU A CA 1
ATOM 1293 C C . LEU A 1 174 ? 12.297 -8.854 11.918 1.00 98.69 174 LEU A C 1
ATOM 1295 O O . LEU A 1 174 ? 11.937 -10.016 12.095 1.00 98.69 174 LEU A O 1
ATOM 1299 N N . SER A 1 175 ? 13.541 -8.452 12.197 1.00 98.25 175 SER A N 1
ATOM 1300 C CA . SER A 1 175 ? 14.565 -9.376 12.702 1.00 98.25 175 SER A CA 1
ATOM 1301 C C . SER A 1 175 ? 14.202 -9.985 14.065 1.00 98.25 175 SER A C 1
ATOM 1303 O O . SER A 1 175 ? 14.494 -11.155 14.315 1.00 98.25 175 SER A O 1
ATOM 1305 N N . TRP A 1 176 ? 13.550 -9.226 14.952 1.00 98.56 176 TRP A N 1
ATOM 1306 C CA . TRP A 1 176 ? 13.025 -9.764 16.208 1.00 98.56 176 TRP A CA 1
ATOM 1307 C C . TRP A 1 176 ? 11.893 -10.766 15.960 1.00 98.56 176 TRP A C 1
ATOM 1309 O O . TRP A 1 176 ? 11.912 -11.846 16.555 1.00 98.56 176 TRP A O 1
ATOM 1319 N N . MET A 1 177 ? 10.952 -10.452 15.064 1.00 98.81 177 MET A N 1
ATOM 1320 C CA . MET A 1 177 ? 9.833 -11.343 14.752 1.00 98.81 177 MET A CA 1
ATOM 1321 C C . MET A 1 177 ? 10.319 -12.695 14.216 1.00 98.81 177 MET A C 1
ATOM 1323 O O . MET A 1 177 ? 9.823 -13.722 14.672 1.00 98.81 177 MET A O 1
ATOM 1327 N N . GLU A 1 178 ? 11.324 -12.711 13.334 1.00 98.19 178 GLU A N 1
ATOM 1328 C CA . GLU A 1 178 ? 11.953 -13.942 12.814 1.00 98.19 178 GLU A CA 1
ATOM 1329 C C . GLU A 1 178 ? 12.522 -14.845 13.922 1.00 98.19 178 GLU A C 1
ATOM 1331 O O . GLU A 1 178 ? 12.540 -16.070 13.797 1.00 98.19 178 GLU A O 1
ATOM 1336 N N . GLY A 1 179 ? 13.007 -14.253 15.018 1.00 97.94 179 GLY A N 1
ATOM 1337 C CA . GLY A 1 179 ? 13.520 -14.992 16.173 1.00 97.94 179 GLY A CA 1
ATOM 1338 C C . GLY A 1 179 ? 12.444 -15.398 17.185 1.00 97.94 179 GLY A C 1
ATOM 1339 O O . GLY A 1 179 ? 12.614 -16.398 17.887 1.00 97.94 179 GLY A O 1
ATOM 1340 N N . ALA A 1 180 ? 11.362 -14.622 17.288 1.00 98.25 180 ALA A N 1
ATOM 1341 C CA . ALA A 1 180 ? 10.308 -14.795 18.287 1.00 98.25 180 ALA A CA 1
ATOM 1342 C C . ALA A 1 180 ? 9.169 -15.712 17.815 1.00 98.25 180 ALA A C 1
ATOM 1344 O O . ALA A 1 180 ? 8.589 -16.442 18.624 1.00 98.25 180 ALA A O 1
ATOM 1345 N N . PHE A 1 181 ? 8.862 -15.711 16.517 1.00 98.31 181 PHE A N 1
ATOM 1346 C CA . PHE A 1 181 ? 7.732 -16.434 15.943 1.00 98.31 181 PHE A CA 1
ATOM 1347 C C . PHE A 1 181 ? 8.210 -17.420 14.883 1.00 98.31 181 PHE A C 1
ATOM 1349 O O . PHE A 1 181 ? 8.954 -17.070 13.981 1.00 98.31 181 PHE A O 1
ATOM 1356 N N . ALA A 1 182 ? 7.749 -18.668 14.962 1.00 97.50 182 ALA A N 1
ATOM 1357 C CA . ALA A 1 182 ? 8.014 -19.676 13.937 1.00 97.50 182 ALA A CA 1
ATOM 1358 C C . ALA A 1 182 ? 6.997 -19.557 12.785 1.00 97.50 182 ALA A C 1
ATOM 1360 O O . ALA A 1 182 ? 6.164 -20.457 12.612 1.00 97.50 182 ALA A O 1
ATOM 1361 N N . ALA A 1 183 ? 7.051 -18.435 12.062 1.00 97.94 183 ALA A N 1
ATOM 1362 C CA . ALA A 1 183 ? 6.143 -18.094 10.969 1.00 97.94 183 ALA A CA 1
ATOM 1363 C C . ALA A 1 183 ? 6.765 -18.345 9.582 1.00 97.94 183 ALA A C 1
ATOM 1365 O O . ALA A 1 183 ? 7.988 -18.350 9.423 1.00 97.94 183 ALA A O 1
ATOM 1366 N N . ASP A 1 184 ? 5.902 -18.548 8.586 1.00 96.00 184 ASP A N 1
ATOM 1367 C CA . ASP A 1 184 ? 6.275 -18.697 7.173 1.00 96.00 184 ASP A CA 1
ATOM 1368 C C . ASP A 1 184 ? 6.425 -17.327 6.488 1.00 96.00 184 ASP A C 1
ATOM 1370 O O . ASP A 1 184 ? 7.237 -17.162 5.571 1.00 96.00 184 ASP A O 1
ATOM 1374 N N . TYR A 1 185 ? 5.657 -16.340 6.963 1.00 97.62 185 TYR A N 1
ATOM 1375 C CA . TYR A 1 185 ? 5.645 -14.962 6.479 1.00 97.62 185 TYR A CA 1
ATOM 1376 C C . TYR A 1 185 ? 5.651 -13.971 7.644 1.00 97.62 185 TYR A C 1
ATOM 1378 O O . TYR A 1 185 ? 4.997 -14.187 8.670 1.00 97.62 185 TYR A O 1
ATOM 1386 N N . TYR A 1 186 ? 6.357 -12.860 7.449 1.00 98.62 186 TYR A N 1
ATOM 1387 C CA . TYR A 1 186 ? 6.491 -11.771 8.412 1.00 98.62 186 TYR A CA 1
ATOM 1388 C C . TYR A 1 186 ? 6.066 -10.459 7.759 1.00 98.62 186 TYR A C 1
ATOM 1390 O O . TYR A 1 186 ? 6.410 -10.196 6.604 1.00 98.62 186 TYR A O 1
ATOM 1398 N N . MET A 1 187 ? 5.320 -9.644 8.497 1.00 98.69 187 MET A N 1
ATOM 1399 C CA . MET A 1 187 ? 4.742 -8.397 8.007 1.00 98.69 187 MET A CA 1
ATOM 1400 C C . MET A 1 187 ? 4.764 -7.320 9.095 1.00 98.69 187 MET A C 1
ATOM 1402 O O . MET A 1 187 ? 4.505 -7.617 10.258 1.00 98.69 187 MET A O 1
ATOM 1406 N N . VAL A 1 188 ? 5.021 -6.071 8.714 1.00 98.81 188 VAL A N 1
ATOM 1407 C CA . VAL A 1 188 ? 4.719 -4.872 9.510 1.00 98.81 188 VAL A CA 1
ATOM 1408 C C . VAL A 1 188 ? 3.689 -4.062 8.731 1.00 98.81 188 VAL A C 1
ATOM 1410 O O . VAL A 1 188 ? 3.907 -3.785 7.550 1.00 98.81 188 VAL A O 1
ATOM 1413 N N . ALA A 1 189 ? 2.574 -3.710 9.365 1.00 98.75 189 ALA A N 1
ATOM 1414 C CA . ALA A 1 189 ? 1.477 -2.985 8.730 1.00 98.75 189 ALA A CA 1
ATOM 1415 C C . ALA A 1 189 ? 0.809 -2.015 9.710 1.00 98.75 189 ALA A C 1
ATOM 1417 O O . ALA A 1 189 ? 0.730 -2.293 10.909 1.00 98.75 189 ALA A O 1
ATOM 1418 N N . GLY A 1 190 ? 0.336 -0.878 9.210 1.00 98.62 190 GLY A N 1
ATOM 1419 C CA . GLY A 1 190 ? -0.321 0.138 10.030 1.00 98.62 190 GLY A CA 1
ATOM 1420 C C . GLY A 1 190 ? -0.135 1.546 9.497 1.00 98.62 190 GLY A C 1
ATOM 1421 O O . GLY A 1 190 ? 0.419 1.738 8.414 1.00 98.62 190 GLY A O 1
ATOM 1422 N N . ASP A 1 191 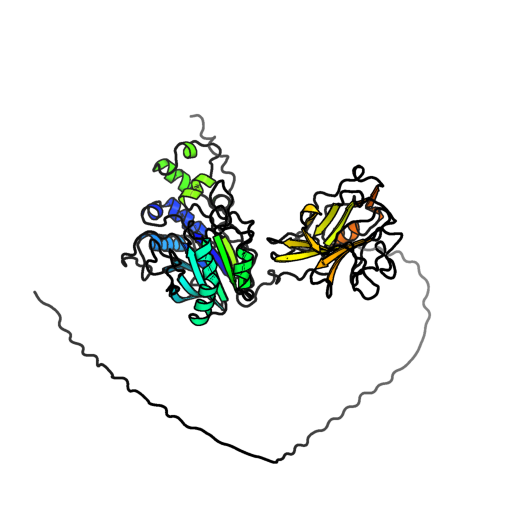? -0.554 2.514 10.304 1.00 98.69 191 ASP A N 1
ATOM 1423 C CA . ASP A 1 191 ? -0.293 3.928 10.071 1.00 98.69 191 ASP A CA 1
ATOM 1424 C C . ASP A 1 191 ? 1.163 4.252 10.432 1.00 98.69 191 ASP A C 1
ATOM 1426 O O . ASP A 1 191 ? 1.565 4.323 11.598 1.00 98.69 191 ASP A O 1
ATOM 1430 N N . PHE A 1 192 ? 1.995 4.403 9.409 1.00 98.56 192 PHE A N 1
ATOM 1431 C CA . PHE A 1 192 ? 3.404 4.712 9.597 1.00 98.56 192 PHE A CA 1
ATOM 1432 C C . PHE A 1 192 ? 3.657 6.217 9.628 1.00 98.56 192 PHE A C 1
ATOM 1434 O O . PHE A 1 192 ? 4.794 6.604 9.909 1.00 98.56 192 PHE A O 1
ATOM 1441 N N . ASN A 1 193 ? 2.660 7.061 9.334 1.00 98.50 193 ASN A N 1
ATOM 1442 C CA . ASN A 1 193 ? 2.865 8.475 9.020 1.00 98.50 193 ASN A CA 1
ATOM 1443 C C . ASN A 1 193 ? 3.973 8.669 7.962 1.00 98.50 193 ASN A C 1
ATOM 1445 O O . ASN A 1 193 ? 4.796 9.577 8.060 1.00 98.50 193 ASN A O 1
ATOM 1449 N N . ALA A 1 194 ? 4.049 7.764 6.979 1.00 97.81 194 ALA A N 1
ATOM 1450 C CA . ALA A 1 194 ? 5.191 7.631 6.074 1.00 97.81 194 ALA A CA 1
ATOM 1451 C C . ALA A 1 194 ? 5.098 8.488 4.799 1.00 97.81 194 ALA A C 1
ATOM 1453 O O . ALA A 1 194 ? 5.470 8.012 3.730 1.00 97.81 194 ALA A O 1
ATOM 1454 N N . ASP A 1 195 ? 4.594 9.717 4.901 1.00 97.31 195 ASP A N 1
ATOM 1455 C CA . ASP A 1 195 ? 4.539 10.680 3.794 1.00 97.31 195 ASP A CA 1
ATOM 1456 C C . ASP A 1 195 ? 4.337 12.116 4.345 1.00 97.31 195 ASP A C 1
ATOM 1458 O O . ASP A 1 195 ? 4.441 12.372 5.556 1.00 97.31 195 ASP A O 1
ATOM 1462 N N . GLY A 1 196 ? 4.037 13.076 3.476 1.00 94.81 196 GLY A N 1
ATOM 1463 C CA . GLY A 1 196 ? 3.691 14.445 3.797 1.00 94.81 196 GLY A CA 1
ATOM 1464 C C . GLY A 1 196 ? 4.856 15.173 4.453 1.00 94.81 196 GLY A C 1
ATOM 1465 O O . GLY A 1 196 ? 5.995 15.156 3.995 1.00 94.81 196 GLY A O 1
ATOM 1466 N N . SER A 1 197 ? 4.573 15.867 5.555 1.00 95.75 197 SER A N 1
ATOM 1467 C CA . SER A 1 197 ? 5.619 16.541 6.335 1.00 95.75 197 SER A CA 1
ATOM 1468 C C . SER A 1 197 ? 6.305 15.640 7.365 1.00 95.75 197 SER A C 1
ATOM 1470 O O . SER A 1 197 ? 7.182 16.121 8.084 1.00 95.75 197 SER A O 1
ATOM 1472 N N . TYR A 1 198 ? 5.856 14.393 7.512 1.00 97.44 198 TYR A N 1
ATOM 1473 C CA . TYR A 1 198 ? 6.260 13.507 8.607 1.00 97.44 198 TYR A CA 1
ATOM 1474 C C . TYR A 1 198 ? 7.416 12.585 8.216 1.00 97.44 198 TYR A C 1
ATOM 1476 O O . TYR A 1 198 ? 8.244 12.261 9.068 1.00 97.44 198 TYR A O 1
ATOM 1484 N N . PHE A 1 199 ? 7.496 12.213 6.939 1.00 98.06 199 PHE A N 1
ATOM 1485 C CA . PHE A 1 199 ? 8.498 11.301 6.401 1.00 98.06 199 PHE A CA 1
ATOM 1486 C C . PHE A 1 199 ? 8.764 11.610 4.924 1.00 98.06 199 PHE A C 1
ATOM 1488 O O . PHE A 1 199 ? 7.822 11.821 4.164 1.00 98.06 199 PHE A O 1
ATOM 1495 N N . ASP A 1 200 ? 10.034 11.630 4.514 1.00 96.44 200 ASP A N 1
ATOM 1496 C CA . ASP A 1 200 ? 10.414 11.842 3.112 1.00 96.44 200 ASP A CA 1
ATOM 1497 C C . ASP A 1 200 ? 10.441 10.500 2.361 1.00 96.44 200 ASP A C 1
ATOM 1499 O O . ASP A 1 200 ? 11.456 9.795 2.305 1.00 96.44 200 ASP A O 1
ATOM 1503 N N . GLU A 1 201 ? 9.291 10.136 1.795 1.00 92.12 201 GLU A N 1
ATOM 1504 C CA . GLU A 1 201 ? 9.083 8.868 1.091 1.00 92.12 201 GLU A CA 1
ATOM 1505 C C . GLU A 1 201 ? 9.871 8.725 -0.219 1.00 92.12 201 GLU A C 1
ATOM 1507 O O . GLU A 1 201 ? 10.035 7.609 -0.715 1.00 92.12 201 GLU A O 1
ATOM 1512 N N . ASP A 1 202 ? 10.418 9.806 -0.769 1.00 87.94 202 ASP A N 1
ATOM 1513 C CA . ASP A 1 202 ? 11.232 9.739 -1.983 1.00 87.94 202 ASP A CA 1
ATOM 1514 C C . ASP A 1 202 ? 12.676 9.321 -1.677 1.00 87.94 202 ASP A C 1
ATOM 1516 O O . ASP A 1 202 ? 13.347 8.698 -2.509 1.00 87.94 202 ASP A O 1
ATOM 1520 N N . SER A 1 203 ? 13.182 9.649 -0.483 1.00 88.31 203 SER A N 1
ATOM 1521 C CA . SER A 1 203 ? 14.599 9.474 -0.151 1.00 88.31 203 SER A CA 1
ATOM 1522 C C . SER A 1 203 ? 14.871 8.481 0.984 1.00 88.31 203 SER A C 1
ATOM 1524 O O . SER A 1 203 ? 15.855 7.731 0.918 1.00 88.31 203 SER A O 1
ATOM 1526 N N . GLU A 1 204 ? 14.010 8.400 2.001 1.00 95.06 204 GLU A N 1
ATOM 1527 C CA . GLU A 1 204 ? 14.283 7.612 3.208 1.00 95.06 204 GLU A CA 1
ATOM 1528 C C . GLU A 1 204 ? 14.095 6.102 2.989 1.00 95.06 204 GLU A C 1
ATOM 1530 O O . GLU A 1 204 ? 14.875 5.296 3.520 1.00 95.06 204 GLU A O 1
ATOM 1535 N N . TRP A 1 205 ? 13.136 5.700 2.143 1.00 92.88 205 TRP A N 1
ATOM 1536 C CA . TRP A 1 205 ? 12.844 4.285 1.877 1.00 92.88 205 TRP A CA 1
ATOM 1537 C C . TRP A 1 205 ? 14.051 3.510 1.360 1.00 92.88 205 TRP A C 1
ATOM 1539 O O . TRP A 1 205 ? 14.258 2.365 1.761 1.00 92.88 205 TRP A O 1
ATOM 1549 N N . THR A 1 206 ? 14.887 4.126 0.522 1.00 88.25 206 THR A N 1
ATOM 1550 C CA . THR A 1 206 ? 16.056 3.457 -0.070 1.00 88.25 206 THR A CA 1
ATOM 1551 C C . THR A 1 206 ? 16.991 2.906 1.009 1.00 88.25 206 THR A C 1
ATOM 1553 O O . THR A 1 206 ? 17.423 1.754 0.939 1.00 88.25 206 THR A O 1
ATOM 1556 N N . SER A 1 207 ? 17.281 3.705 2.040 1.00 88.50 207 SER A N 1
ATOM 1557 C CA . SER A 1 207 ? 18.157 3.296 3.141 1.00 88.50 207 SER A CA 1
ATOM 1558 C C . SER A 1 207 ? 17.520 2.180 3.972 1.00 88.50 207 SER A C 1
ATOM 1560 O O . SER A 1 207 ? 18.158 1.156 4.229 1.00 88.50 207 SER A O 1
ATOM 1562 N N . ILE A 1 208 ? 16.239 2.329 4.322 1.00 92.94 208 ILE A N 1
ATOM 1563 C CA . ILE A 1 208 ? 15.494 1.350 5.124 1.00 92.94 208 ILE A CA 1
ATOM 1564 C C . ILE A 1 208 ? 15.410 0.008 4.389 1.00 92.94 208 ILE A C 1
ATOM 1566 O O . ILE A 1 208 ? 15.832 -1.019 4.926 1.00 92.94 208 ILE A O 1
ATOM 1570 N N . MET A 1 209 ? 14.960 0.010 3.135 1.00 93.25 209 MET A N 1
ATOM 1571 C CA . MET A 1 209 ? 14.775 -1.208 2.345 1.00 93.25 209 MET A CA 1
ATOM 1572 C C . MET A 1 209 ? 16.102 -1.886 1.987 1.00 93.25 209 MET A C 1
ATOM 1574 O O . MET A 1 209 ? 16.158 -3.111 1.913 1.00 93.25 209 MET A O 1
ATOM 1578 N N . SER A 1 210 ? 17.209 -1.139 1.876 1.00 86.50 210 SER A N 1
ATOM 1579 C CA . SER A 1 210 ? 18.541 -1.740 1.692 1.00 86.50 210 SER A CA 1
ATOM 1580 C C . SER A 1 210 ? 18.981 -2.631 2.864 1.00 86.50 210 SER A C 1
ATOM 1582 O O . SER A 1 210 ? 19.772 -3.557 2.677 1.00 86.50 210 SER A O 1
ATOM 1584 N N . SER A 1 211 ? 18.447 -2.388 4.067 1.00 90.88 211 SER A N 1
ATOM 1585 C CA . SER A 1 211 ? 18.690 -3.214 5.258 1.00 90.88 211 SER A CA 1
ATOM 1586 C C . SER A 1 211 ? 17.734 -4.407 5.387 1.00 90.88 211 SER A C 1
ATOM 1588 O O . SER A 1 211 ? 17.884 -5.229 6.290 1.00 90.88 211 SER A O 1
ATOM 1590 N N . LEU A 1 212 ? 16.783 -4.524 4.457 1.00 89.06 212 LEU A N 1
ATOM 1591 C CA . LEU A 1 212 ? 15.691 -5.490 4.446 1.00 89.06 212 LEU A CA 1
ATOM 1592 C C . LEU A 1 212 ? 15.644 -6.281 3.118 1.00 89.06 212 LEU A C 1
ATOM 1594 O O . LEU A 1 212 ? 14.619 -6.301 2.445 1.00 89.06 212 LEU A O 1
ATOM 1598 N N . PRO A 1 213 ? 16.723 -6.986 2.720 1.00 84.94 213 PRO A N 1
ATOM 1599 C CA . PRO A 1 213 ? 16.825 -7.608 1.392 1.00 84.94 213 PRO A CA 1
ATOM 1600 C C . PRO A 1 213 ? 15.831 -8.754 1.130 1.00 84.94 213 PRO A C 1
ATOM 1602 O O . PRO A 1 213 ? 15.666 -9.158 -0.016 1.00 84.94 213 PRO A O 1
ATOM 1605 N N . ASN A 1 214 ? 15.199 -9.289 2.178 1.00 86.06 214 ASN A N 1
ATOM 1606 C CA . ASN A 1 214 ? 14.184 -10.345 2.090 1.00 86.06 214 ASN A CA 1
ATOM 1607 C C . ASN A 1 214 ? 12.760 -9.810 2.297 1.00 86.06 214 ASN A C 1
ATOM 1609 O O . ASN A 1 214 ? 11.845 -10.600 2.539 1.00 86.06 214 ASN A O 1
ATOM 1613 N N . TYR A 1 215 ? 12.581 -8.490 2.264 1.00 92.56 215 TYR A N 1
ATOM 1614 C CA . TYR A 1 215 ? 11.292 -7.838 2.434 1.00 92.56 215 TYR A CA 1
ATOM 1615 C C . TYR A 1 215 ? 11.036 -6.826 1.324 1.00 92.56 215 TYR A C 1
ATOM 1617 O O . TYR A 1 215 ? 11.950 -6.263 0.722 1.00 92.56 215 TYR A O 1
ATOM 1625 N N . THR A 1 216 ? 9.760 -6.578 1.072 1.00 90.00 216 THR A N 1
ATOM 1626 C CA . THR A 1 216 ? 9.286 -5.647 0.056 1.00 90.00 216 THR A CA 1
ATOM 1627 C C . THR A 1 216 ? 8.263 -4.711 0.683 1.00 90.00 216 THR A C 1
ATOM 1629 O O . THR A 1 216 ? 7.411 -5.145 1.459 1.00 90.00 216 THR A O 1
ATOM 1632 N N . LEU A 1 217 ? 8.359 -3.424 0.350 1.00 93.88 217 LEU A N 1
ATOM 1633 C CA . LEU A 1 217 ? 7.313 -2.445 0.621 1.00 93.88 217 LEU A CA 1
ATOM 1634 C C . LEU A 1 217 ? 6.192 -2.681 -0.400 1.00 93.88 217 LEU A C 1
ATOM 1636 O O . LEU A 1 217 ? 6.398 -2.483 -1.594 1.00 93.88 217 LEU A O 1
ATOM 1640 N N . LEU A 1 218 ? 5.043 -3.176 0.057 1.00 91.75 218 LEU A N 1
ATOM 1641 C CA . LEU A 1 218 ? 3.911 -3.562 -0.797 1.00 91.75 218 LEU A CA 1
ATOM 1642 C C . LEU A 1 218 ? 2.992 -2.382 -1.152 1.00 91.75 218 LEU A C 1
ATOM 1644 O O . LEU A 1 218 ? 2.136 -2.511 -2.023 1.00 91.75 218 LEU A O 1
ATOM 1648 N N . THR A 1 219 ? 3.176 -1.244 -0.488 1.00 88.06 219 THR A N 1
ATOM 1649 C CA . THR A 1 219 ? 2.412 -0.002 -0.661 1.00 88.06 219 THR A CA 1
ATOM 1650 C C . THR A 1 219 ? 3.291 1.072 -1.303 1.00 88.06 219 THR A C 1
ATOM 1652 O O . THR A 1 219 ? 4.209 1.580 -0.648 1.00 88.06 219 THR A O 1
ATOM 1655 N N . GLY A 1 220 ? 3.018 1.398 -2.570 1.00 80.69 220 GLY A N 1
ATOM 1656 C CA . GLY A 1 220 ? 3.690 2.477 -3.303 1.00 80.69 220 GLY A CA 1
ATOM 1657 C C . GLY A 1 220 ? 3.358 3.865 -2.748 1.00 80.69 220 GLY A C 1
ATOM 1658 O O . GLY A 1 220 ? 2.422 4.006 -1.971 1.00 80.69 220 GLY A O 1
ATOM 1659 N N . ASN A 1 221 ? 4.145 4.869 -3.139 1.00 86.12 221 ASN A N 1
ATOM 1660 C CA . ASN A 1 221 ? 4.012 6.275 -2.717 1.00 86.12 221 ASN A CA 1
ATOM 1661 C C . ASN A 1 221 ? 2.807 7.006 -3.355 1.00 86.12 221 ASN A C 1
ATOM 1663 O O . ASN A 1 221 ? 2.537 8.163 -3.068 1.00 86.12 221 ASN A O 1
ATOM 1667 N N . ASP A 1 222 ? 2.095 6.358 -4.276 1.00 84.81 222 ASP A N 1
ATOM 1668 C CA . ASP A 1 222 ? 0.970 6.928 -5.019 1.00 84.81 222 ASP A CA 1
ATOM 1669 C C . ASP A 1 222 ? -0.403 6.677 -4.368 1.00 84.81 222 ASP A C 1
ATOM 1671 O O . ASP A 1 222 ? -1.428 7.067 -4.931 1.00 84.81 222 ASP A O 1
ATOM 1675 N N . LEU A 1 223 ? -0.445 6.029 -3.199 1.00 85.25 223 LEU A N 1
ATOM 1676 C CA . LEU A 1 223 ? -1.688 5.675 -2.515 1.00 85.25 223 LEU A CA 1
ATOM 1677 C C . LEU A 1 223 ? -2.123 6.785 -1.547 1.00 85.25 223 LEU A C 1
ATOM 1679 O O . LEU A 1 223 ? -1.482 7.017 -0.531 1.00 85.25 223 LEU A O 1
ATOM 1683 N N . ASP A 1 224 ? -3.273 7.413 -1.790 1.00 92.50 224 ASP A N 1
ATOM 1684 C CA . ASP A 1 224 ? -3.869 8.316 -0.798 1.00 92.50 224 ASP A CA 1
ATOM 1685 C C . ASP A 1 224 ? -4.602 7.522 0.284 1.00 92.50 224 ASP A C 1
ATOM 1687 O O . ASP A 1 224 ? -5.733 7.081 0.080 1.00 92.50 224 ASP A O 1
ATOM 1691 N N . THR A 1 225 ? -3.969 7.338 1.441 1.00 96.75 225 THR A N 1
ATOM 1692 C CA . THR A 1 225 ? -4.545 6.570 2.553 1.00 96.75 225 THR A CA 1
ATOM 1693 C C . THR A 1 225 ? -5.348 7.439 3.516 1.00 96.75 225 THR A C 1
ATOM 1695 O O . THR A 1 225 ? -5.876 6.933 4.506 1.00 96.75 225 THR A O 1
ATOM 1698 N N . THR A 1 226 ? -5.488 8.739 3.240 1.00 95.81 226 THR A N 1
ATOM 1699 C CA . THR A 1 226 ? -6.112 9.687 4.165 1.00 95.81 226 THR A CA 1
ATOM 1700 C C . THR A 1 226 ? -7.534 10.044 3.758 1.00 95.81 226 THR A C 1
ATOM 1702 O O . THR A 1 226 ? -7.826 10.346 2.606 1.00 95.81 226 THR A O 1
ATOM 1705 N N . VAL A 1 227 ? -8.433 10.135 4.736 1.00 94.00 227 VAL A N 1
ATOM 1706 C CA . VAL A 1 227 ? -9.731 10.804 4.574 1.00 94.00 227 VAL A CA 1
ATOM 1707 C C . VAL A 1 227 ? -9.514 12.308 4.790 1.00 94.00 227 VAL A C 1
ATOM 1709 O O . VAL A 1 227 ? -10.094 12.945 5.676 1.00 94.00 227 VAL A O 1
ATOM 1712 N N . SER A 1 228 ? -8.631 12.902 3.980 1.00 89.06 228 SER A N 1
ATOM 1713 C CA . SER A 1 228 ? -8.308 14.335 3.980 1.00 89.06 228 SER A CA 1
ATOM 1714 C C . SER A 1 228 ? -8.398 14.945 2.570 1.00 89.06 228 SER A C 1
ATOM 1716 O O . SER A 1 228 ? -8.513 14.255 1.569 1.00 89.06 228 SER A O 1
ATOM 1718 N N . SER A 1 229 ? -8.414 16.278 2.482 1.00 81.75 229 SER A N 1
ATOM 1719 C CA . SER A 1 229 ? -8.215 16.965 1.196 1.00 81.75 229 SER A CA 1
ATOM 1720 C C . SER A 1 229 ? -6.755 16.923 0.735 1.00 81.75 229 SER A C 1
ATOM 1722 O O . SER A 1 229 ? -6.453 17.272 -0.403 1.00 81.75 229 SER A O 1
ATOM 1724 N N . SER A 1 230 ? -5.839 16.625 1.659 1.00 80.31 230 SER A N 1
ATOM 1725 C CA . SER A 1 230 ? -4.458 16.271 1.343 1.00 80.31 230 SER A CA 1
ATOM 1726 C C . SER A 1 230 ? -4.408 14.822 0.885 1.00 80.31 230 SER A C 1
ATOM 1728 O O . SER A 1 230 ? -5.133 14.023 1.454 1.00 80.31 230 SER A O 1
ATOM 1730 N N . SER A 1 231 ? -3.514 14.506 -0.045 1.00 89.38 231 SER A N 1
ATOM 1731 C CA . SER A 1 231 ? -3.223 13.135 -0.459 1.00 89.38 231 SER A CA 1
ATOM 1732 C C . SER A 1 231 ? -1.914 12.719 0.190 1.00 89.38 231 SER A C 1
ATOM 1734 O O . SER A 1 231 ? -0.906 13.359 -0.106 1.00 89.38 231 SER A O 1
ATOM 1736 N N . ASN A 1 232 ? -1.927 11.718 1.074 1.00 94.38 232 ASN A N 1
ATOM 1737 C CA . ASN A 1 232 ? -0.693 11.189 1.663 1.00 94.38 232 ASN A CA 1
ATOM 1738 C C . ASN A 1 232 ? -0.735 9.663 1.809 1.00 94.38 232 ASN A C 1
ATOM 1740 O O . ASN A 1 232 ? -1.767 9.103 2.182 1.00 94.38 232 ASN A O 1
ATOM 1744 N N . THR A 1 233 ? 0.415 9.018 1.633 1.00 95.69 233 THR A N 1
ATOM 1745 C CA . THR A 1 233 ? 0.613 7.581 1.853 1.00 95.69 233 THR A CA 1
ATOM 1746 C C . THR A 1 233 ? 1.080 7.277 3.284 1.00 95.69 233 THR A C 1
ATOM 1748 O O . THR A 1 233 ? 2.207 6.816 3.516 1.00 95.69 233 THR A O 1
ATOM 1751 N N . TYR A 1 234 ? 0.236 7.544 4.282 1.00 98.44 234 TYR A N 1
ATOM 1752 C CA . TYR A 1 234 ? 0.600 7.305 5.684 1.00 98.44 234 TYR A CA 1
ATOM 1753 C C . TYR A 1 234 ? 0.583 5.826 6.064 1.00 98.44 234 TYR A C 1
ATOM 1755 O O . TYR A 1 234 ? 1.514 5.352 6.723 1.00 98.44 234 TYR A O 1
ATOM 1763 N N . ASP A 1 235 ? -0.430 5.090 5.618 1.00 98.62 235 ASP A N 1
ATOM 1764 C CA . ASP A 1 235 ? -0.615 3.678 5.934 1.00 98.62 235 ASP A CA 1
ATOM 1765 C C . ASP A 1 235 ? 0.179 2.806 4.964 1.00 98.62 235 ASP A C 1
ATOM 1767 O O . ASP A 1 235 ? 0.097 2.943 3.742 1.00 98.62 235 ASP A O 1
ATOM 1771 N N . ARG A 1 236 ? 0.978 1.889 5.506 1.00 98.38 236 ARG A N 1
ATOM 1772 C CA . ARG A 1 236 ? 1.949 1.122 4.719 1.00 98.38 236 ARG A CA 1
ATOM 1773 C C . ARG A 1 236 ? 1.987 -0.336 5.129 1.00 98.38 236 ARG A C 1
ATOM 1775 O O . ARG A 1 236 ? 1.622 -0.709 6.245 1.00 98.38 236 ARG A O 1
ATOM 1782 N N . ILE A 1 237 ? 2.496 -1.161 4.216 1.00 98.62 237 ILE A N 1
ATOM 1783 C CA . ILE A 1 237 ? 2.710 -2.591 4.438 1.00 98.62 237 ILE A CA 1
ATOM 1784 C C . ILE A 1 237 ? 4.106 -2.977 3.946 1.00 98.62 237 ILE A C 1
ATOM 1786 O O . ILE A 1 237 ? 4.425 -2.827 2.768 1.00 98.62 237 ILE A O 1
ATOM 1790 N N . ILE A 1 238 ? 4.926 -3.535 4.837 1.00 98.31 238 ILE A N 1
ATOM 1791 C CA . ILE A 1 238 ? 6.195 -4.196 4.504 1.00 98.31 238 ILE A CA 1
ATOM 1792 C C . ILE A 1 238 ? 6.042 -5.676 4.832 1.00 98.31 238 ILE A C 1
ATOM 1794 O O . ILE A 1 238 ? 5.671 -6.020 5.952 1.00 98.31 238 ILE A O 1
ATOM 1798 N N . ALA A 1 239 ? 6.347 -6.564 3.889 1.00 98.06 239 ALA A N 1
ATOM 1799 C CA . ALA A 1 239 ? 6.209 -8.005 4.093 1.00 98.06 239 ALA A CA 1
ATOM 1800 C C . ALA A 1 239 ? 7.359 -8.797 3.472 1.00 98.06 239 ALA A C 1
ATOM 1802 O O . ALA A 1 239 ? 8.131 -8.264 2.675 1.00 98.06 239 ALA A O 1
ATOM 1803 N N . SER A 1 240 ? 7.491 -10.070 3.852 1.00 93.12 240 SER A N 1
ATOM 1804 C CA . SER A 1 240 ? 8.480 -10.978 3.266 1.00 93.12 240 SER A CA 1
ATOM 1805 C C . SER A 1 240 ? 8.371 -11.004 1.737 1.00 93.12 240 SER A C 1
ATOM 1807 O O . SER A 1 240 ? 7.284 -11.196 1.204 1.00 93.12 240 SER A O 1
ATOM 1809 N N . SER A 1 241 ? 9.484 -10.871 1.014 1.00 87.75 241 SER A N 1
ATOM 1810 C CA . SER A 1 241 ? 9.491 -10.756 -0.456 1.00 87.75 241 SER A CA 1
ATOM 1811 C C . SER A 1 241 ? 8.971 -11.993 -1.189 1.00 87.75 241 SER A C 1
ATOM 1813 O O . SER A 1 241 ? 8.615 -11.911 -2.361 1.00 87.75 241 SER A O 1
ATOM 1815 N N . HIS A 1 242 ? 8.946 -13.156 -0.533 1.00 82.62 242 HIS A N 1
ATOM 1816 C CA . HIS A 1 242 ? 8.357 -14.381 -1.082 1.00 82.62 242 HIS A CA 1
ATOM 1817 C C . HIS A 1 242 ? 6.852 -14.511 -0.805 1.00 82.62 242 HIS A C 1
ATOM 1819 O O . HIS A 1 242 ? 6.250 -15.497 -1.235 1.00 82.62 242 HIS A O 1
ATOM 1825 N N . LEU A 1 243 ? 6.238 -13.556 -0.098 1.00 87.44 243 LEU A N 1
ATOM 1826 C CA . LEU A 1 243 ? 4.785 -13.436 -0.019 1.00 87.44 243 LEU A CA 1
ATOM 1827 C C . LEU A 1 243 ? 4.263 -12.966 -1.377 1.00 87.44 243 LEU A C 1
ATOM 1829 O O . LEU A 1 243 ? 4.535 -11.849 -1.809 1.00 87.44 243 LEU A O 1
ATOM 1833 N N . GLN A 1 244 ? 3.496 -13.821 -2.043 1.00 84.25 244 GLN A N 1
ATOM 1834 C CA . GLN A 1 244 ? 2.753 -13.417 -3.228 1.00 84.25 244 GLN A CA 1
ATOM 1835 C C . GLN A 1 244 ? 1.514 -12.649 -2.772 1.00 84.25 244 GLN A C 1
ATOM 1837 O O . GLN A 1 244 ? 0.736 -13.151 -1.963 1.00 84.25 244 GLN A O 1
ATOM 1842 N N . ALA A 1 245 ? 1.342 -11.433 -3.272 1.00 86.75 245 ALA A N 1
ATOM 1843 C CA . ALA A 1 245 ? 0.205 -10.582 -2.966 1.00 86.75 245 ALA A CA 1
ATOM 1844 C C . ALA A 1 245 ? -0.239 -9.847 -4.231 1.00 86.75 245 ALA A C 1
ATOM 1846 O O . ALA A 1 245 ? 0.591 -9.492 -5.073 1.00 86.75 245 ALA A O 1
ATOM 1847 N N . SER A 1 246 ? -1.540 -9.605 -4.355 1.00 82.19 246 SER A N 1
ATOM 1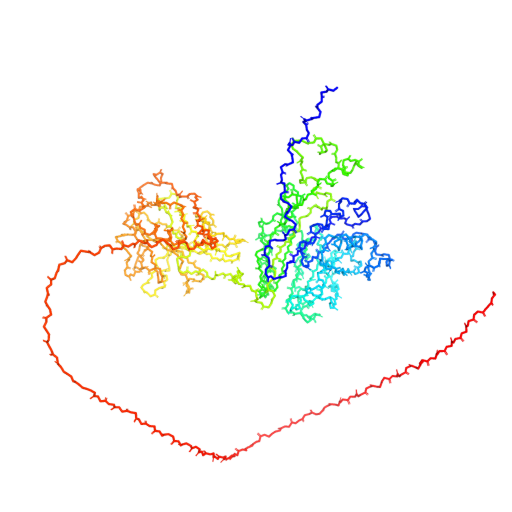848 C CA . SER A 1 246 ? -2.041 -8.607 -5.301 1.00 82.19 246 SER A CA 1
ATOM 1849 C C . SER A 1 246 ? -1.534 -7.214 -4.892 1.00 82.19 246 SER A C 1
ATOM 1851 O O . SER A 1 246 ? -1.232 -7.014 -3.711 1.00 82.19 246 SER A O 1
ATOM 1853 N N . PRO A 1 247 ? -1.443 -6.244 -5.822 1.00 80.56 247 PRO A N 1
ATOM 1854 C CA . PRO A 1 247 ? -1.104 -4.872 -5.462 1.00 80.56 247 PRO A CA 1
ATOM 1855 C C . PRO A 1 247 ? -2.001 -4.346 -4.340 1.00 80.56 247 PRO A C 1
ATOM 1857 O O . PRO A 1 247 ? -3.209 -4.593 -4.358 1.00 80.56 247 PRO A O 1
ATOM 1860 N N . ALA A 1 248 ? -1.404 -3.638 -3.380 1.00 88.44 248 ALA A N 1
ATOM 1861 C CA . ALA A 1 248 ? -2.167 -2.979 -2.333 1.00 88.44 248 ALA A CA 1
ATOM 1862 C C . ALA A 1 248 ? -3.050 -1.875 -2.926 1.00 88.44 248 ALA A C 1
ATOM 1864 O O . ALA A 1 248 ? -2.668 -1.211 -3.892 1.00 88.44 248 ALA A O 1
ATOM 1865 N N . ALA A 1 249 ? -4.223 -1.691 -2.337 1.00 87.31 249 ALA A N 1
ATOM 1866 C CA . ALA A 1 249 ? -5.200 -0.692 -2.731 1.00 87.31 249 ALA A CA 1
ATOM 1867 C C . ALA A 1 249 ? -5.760 0.023 -1.499 1.00 87.31 249 ALA A C 1
ATOM 1869 O O . ALA A 1 249 ? -5.686 -0.483 -0.379 1.00 87.31 249 ALA A O 1
ATOM 1870 N N . VAL A 1 250 ? -6.338 1.200 -1.725 1.00 93.25 250 VAL A N 1
ATOM 1871 C CA . VAL A 1 250 ? -7.056 1.955 -0.699 1.00 93.25 250 VAL A CA 1
ATOM 1872 C C . VAL A 1 250 ? -8.552 1.736 -0.876 1.00 93.25 250 VAL A C 1
ATOM 1874 O O . VAL A 1 250 ? -9.088 1.896 -1.974 1.00 93.25 250 VAL A O 1
ATOM 1877 N N . PHE A 1 251 ? -9.241 1.384 0.208 1.00 92.62 251 PHE A N 1
ATOM 1878 C CA . PHE A 1 251 ? -10.688 1.217 0.197 1.00 92.62 251 PHE A CA 1
ATOM 1879 C C . PHE A 1 251 ? -11.404 2.526 0.552 1.00 92.62 251 PHE A C 1
ATOM 1881 O O . PHE A 1 251 ? -11.618 2.833 1.728 1.00 92.62 251 PHE A O 1
ATOM 1888 N N . HIS A 1 252 ? -11.830 3.279 -0.465 1.00 88.88 252 HIS A N 1
ATOM 1889 C CA . HIS A 1 252 ? -12.613 4.504 -0.280 1.00 88.88 252 HIS A CA 1
ATOM 1890 C C . HIS A 1 252 ? -14.033 4.182 0.214 1.00 88.88 252 HIS A C 1
ATOM 1892 O O . HIS A 1 252 ? -14.926 3.814 -0.551 1.00 88.88 252 HIS A O 1
ATOM 1898 N N . ILE A 1 253 ? -14.240 4.290 1.530 1.00 91.81 253 ILE A N 1
ATOM 1899 C CA . ILE A 1 253 ? -15.439 3.791 2.224 1.00 91.81 253 ILE A CA 1
ATOM 1900 C C . ILE A 1 253 ? -16.732 4.352 1.617 1.00 91.81 253 ILE A C 1
ATOM 1902 O O . ILE A 1 253 ? -17.667 3.593 1.366 1.00 91.81 253 ILE A O 1
ATOM 1906 N N . GLU A 1 254 ? -16.809 5.657 1.362 1.00 90.56 254 GLU A N 1
ATOM 1907 C CA . GLU A 1 254 ? -18.015 6.313 0.840 1.00 90.56 254 GLU A CA 1
ATOM 1908 C C . GLU A 1 254 ? -18.410 5.890 -0.576 1.00 90.56 254 GLU A C 1
ATOM 1910 O O . GLU A 1 254 ? -19.560 6.092 -0.976 1.00 90.56 254 GLU A O 1
ATOM 1915 N N . GLU A 1 255 ? -17.489 5.307 -1.339 1.00 87.06 255 GLU A N 1
ATOM 1916 C CA . GLU A 1 255 ? -17.772 4.821 -2.688 1.00 87.06 255 GLU A CA 1
ATOM 1917 C C . GLU A 1 255 ? -18.465 3.452 -2.666 1.00 87.06 255 GLU A C 1
ATOM 1919 O O . GLU A 1 255 ? -19.141 3.073 -3.627 1.00 87.06 255 GLU A O 1
ATOM 1924 N N . HIS A 1 256 ? -18.347 2.721 -1.553 1.00 84.19 256 HIS A N 1
ATOM 1925 C CA . HIS A 1 256 ? -18.701 1.304 -1.474 1.00 84.19 256 HIS A CA 1
ATOM 1926 C C . HIS A 1 256 ? -19.645 0.941 -0.318 1.00 84.19 256 HIS A C 1
ATOM 1928 O O . HIS A 1 256 ? -20.367 -0.056 -0.406 1.00 84.19 256 HIS A O 1
ATOM 1934 N N . VAL A 1 257 ? -19.679 1.742 0.749 1.00 85.25 257 VAL A N 1
ATOM 1935 C CA . VAL A 1 257 ? -20.506 1.525 1.943 1.00 85.25 257 VAL A CA 1
ATOM 1936 C C . VAL A 1 257 ? -21.611 2.573 2.011 1.00 85.25 257 VAL A C 1
ATOM 1938 O O . VAL A 1 257 ? -21.388 3.767 1.825 1.00 85.25 257 VAL A O 1
ATOM 1941 N N . ASN A 1 258 ? -22.832 2.133 2.320 1.00 86.50 258 ASN A N 1
ATOM 1942 C CA . ASN A 1 258 ? -23.946 3.054 2.511 1.00 86.50 258 ASN A CA 1
ATOM 1943 C C . ASN A 1 258 ? -23.809 3.816 3.840 1.00 86.50 258 ASN A C 1
ATOM 1945 O O . ASN A 1 258 ? -24.155 3.302 4.903 1.00 86.50 258 ASN A O 1
ATOM 1949 N N . LEU A 1 259 ? -23.376 5.074 3.764 1.00 94.81 259 LEU A N 1
ATOM 1950 C CA . LEU A 1 259 ? -23.215 5.959 4.920 1.00 94.81 259 LEU A CA 1
ATOM 1951 C C . LEU A 1 259 ? -24.481 6.761 5.272 1.00 94.81 259 LEU A C 1
ATOM 1953 O O . LEU A 1 259 ? -24.423 7.651 6.123 1.00 94.81 259 LEU A O 1
ATOM 1957 N N . SER A 1 260 ? -25.641 6.470 4.668 1.00 93.75 260 SER A N 1
ATOM 1958 C CA . SER A 1 260 ? -26.875 7.229 4.929 1.00 93.75 260 SER A CA 1
ATOM 1959 C C . SER A 1 260 ? -27.285 7.199 6.402 1.00 93.75 260 SER A C 1
ATOM 1961 O O . SER A 1 260 ? -27.698 8.222 6.939 1.00 93.75 260 SER A O 1
ATOM 1963 N N . GLY A 1 261 ? -27.114 6.059 7.081 1.00 95.69 261 GLY A N 1
ATOM 1964 C CA . GLY A 1 261 ? -27.409 5.936 8.510 1.00 95.69 261 GLY A CA 1
ATOM 1965 C C . GLY A 1 261 ? -26.503 6.813 9.378 1.00 95.69 261 GLY A C 1
ATOM 1966 O O . GLY A 1 261 ? -26.979 7.432 10.329 1.00 95.69 261 GLY A O 1
ATOM 1967 N N . VAL A 1 262 ? -25.215 6.908 9.027 1.00 97.50 262 VAL A N 1
ATOM 1968 C CA . VAL A 1 262 ? -24.239 7.768 9.719 1.00 97.50 262 VAL A CA 1
ATOM 1969 C C . VAL A 1 262 ? -24.607 9.233 9.519 1.00 97.50 262 VAL A C 1
ATOM 1971 O O . VAL A 1 262 ? -24.650 9.994 10.481 1.00 97.50 262 VAL A O 1
ATOM 1974 N N . PHE A 1 263 ? -24.949 9.615 8.287 1.00 97.88 263 PHE A N 1
ATOM 1975 C CA . PHE A 1 263 ? -25.402 10.965 7.965 1.00 97.88 263 PHE A CA 1
ATOM 1976 C C . PHE A 1 263 ? -26.672 11.350 8.739 1.00 97.88 263 PHE A C 1
ATOM 1978 O O . PHE A 1 263 ? -26.710 12.389 9.398 1.00 97.88 263 PHE A O 1
ATOM 1985 N N . GLU A 1 264 ? -27.706 10.506 8.703 1.00 97.69 264 GLU A N 1
ATOM 1986 C CA . GLU A 1 264 ? -28.985 10.758 9.374 1.00 97.69 264 GLU A CA 1
ATOM 1987 C C . GLU A 1 264 ? -28.826 10.854 10.894 1.00 97.69 264 GLU A C 1
ATOM 1989 O O . GLU A 1 264 ? -29.290 11.825 11.499 1.00 97.69 264 GLU A O 1
ATOM 1994 N N . GLN A 1 265 ? -28.138 9.884 11.508 1.00 98.19 265 GLN A N 1
ATOM 1995 C CA . GLN A 1 265 ? -27.875 9.896 12.945 1.00 98.19 265 GLN A CA 1
ATOM 1996 C C . GLN A 1 265 ? -27.010 11.101 13.329 1.00 98.19 265 GLN A C 1
ATOM 1998 O O . GLN A 1 265 ? -27.335 11.807 14.278 1.00 98.19 265 GLN A O 1
ATOM 2003 N N . GLY A 1 266 ? -25.953 11.389 12.571 1.00 97.62 266 GLY A N 1
ATOM 2004 C CA . GLY A 1 266 ? -25.039 12.487 12.867 1.00 97.62 266 GLY A CA 1
ATOM 2005 C C . GLY A 1 266 ? -25.661 13.865 12.768 1.00 97.62 266 GLY A C 1
ATOM 2006 O O . GLY A 1 266 ? -25.369 14.723 13.602 1.00 97.62 266 GLY A O 1
ATOM 2007 N N . CYS A 1 267 ? -26.566 14.074 11.816 1.00 97.81 267 CYS A N 1
ATOM 2008 C CA . CYS A 1 267 ? -27.327 15.313 11.720 1.00 97.81 267 CYS A CA 1
ATOM 2009 C C . CYS A 1 267 ? -28.386 15.447 12.820 1.00 97.81 267 CYS A C 1
ATOM 2011 O O . CYS A 1 267 ? -28.642 16.560 13.282 1.00 97.81 267 CYS A O 1
ATOM 2013 N N . ALA A 1 268 ? -28.996 14.338 13.250 1.00 97.75 268 ALA A N 1
ATOM 2014 C CA . ALA A 1 268 ? -29.973 14.336 14.336 1.00 97.75 268 ALA A CA 1
ATOM 2015 C C . ALA A 1 268 ? -29.321 14.571 15.710 1.00 97.75 268 ALA A C 1
ATOM 2017 O O . ALA A 1 268 ? -29.818 15.380 16.496 1.00 97.75 268 ALA A O 1
ATOM 2018 N N . ASP A 1 269 ? -28.196 13.907 15.970 1.00 97.25 269 ASP A N 1
ATOM 2019 C CA . ASP A 1 269 ? -27.479 13.944 17.248 1.00 97.25 269 ASP A CA 1
ATOM 2020 C C . ASP A 1 269 ? -26.489 15.122 17.333 1.00 97.25 269 ASP A C 1
ATOM 2022 O O . ASP A 1 269 ? -25.985 15.447 18.408 1.00 97.25 269 ASP A O 1
ATOM 2026 N N . GLY A 1 270 ? -26.234 15.797 16.207 1.00 96.12 270 GLY A N 1
ATOM 2027 C CA . GLY A 1 270 ? -25.437 17.020 16.127 1.00 96.12 270 GLY A CA 1
ATOM 2028 C C . GLY A 1 270 ? -23.923 16.807 16.116 1.00 96.12 270 GLY A C 1
ATOM 2029 O O . GLY A 1 270 ? -23.189 17.766 16.358 1.00 96.12 270 GLY A O 1
ATOM 2030 N N . TYR A 1 271 ? -23.449 15.586 15.847 1.00 95.38 271 TYR A N 1
ATOM 2031 C CA . TYR A 1 271 ? -22.017 15.317 15.675 1.00 95.38 271 TYR A CA 1
ATOM 2032 C C . TYR A 1 271 ? -21.528 15.544 14.238 1.00 95.38 271 TYR A C 1
ATOM 2034 O O . TYR A 1 271 ? -20.347 15.799 14.054 1.00 95.38 271 TYR A O 1
ATOM 2042 N N . ILE A 1 272 ? -22.428 15.578 13.246 1.00 97.00 272 ILE A N 1
ATOM 2043 C CA . ILE A 1 272 ? -22.121 16.092 11.903 1.00 97.00 272 ILE A CA 1
ATOM 2044 C C . ILE A 1 272 ? -22.497 17.574 11.838 1.00 97.00 272 ILE A C 1
ATOM 2046 O O . ILE A 1 272 ? -23.574 17.992 12.271 1.00 97.00 272 ILE A O 1
ATOM 2050 N N . SER A 1 273 ? -21.605 18.396 11.279 1.00 96.31 273 SER A N 1
ATOM 2051 C CA . SER A 1 273 ? -21.821 19.843 11.220 1.00 96.31 273 SER A CA 1
ATOM 2052 C C . SER A 1 273 ? -23.039 20.227 10.367 1.00 96.31 273 SER A C 1
ATOM 2054 O O . SER A 1 273 ? -23.305 19.659 9.305 1.00 96.31 273 SER A O 1
ATOM 2056 N N . SER A 1 274 ? -23.760 21.270 10.792 1.00 94.75 274 SER A N 1
ATOM 2057 C CA . SER A 1 274 ? -24.957 21.756 10.083 1.00 94.75 274 SER A CA 1
ATOM 2058 C C . SER A 1 274 ? -24.705 22.158 8.620 1.00 94.75 274 SER A C 1
ATOM 2060 O O . SER A 1 274 ? -25.608 22.043 7.791 1.00 94.75 274 SER A O 1
ATOM 2062 N N . SER A 1 275 ? -23.483 22.582 8.276 1.00 95.25 275 SER A N 1
ATOM 2063 C CA . SER A 1 275 ? -23.071 22.865 6.895 1.00 95.25 275 SER A CA 1
ATOM 2064 C C . SER A 1 275 ? -23.018 21.612 6.025 1.00 95.25 275 SER A C 1
ATOM 2066 O O . SER A 1 275 ? -23.389 21.682 4.857 1.00 95.25 275 SER A O 1
ATOM 2068 N N . ILE A 1 276 ? -22.617 20.466 6.581 1.00 94.75 276 ILE A N 1
ATOM 2069 C CA . ILE A 1 276 ? -22.636 19.183 5.868 1.00 94.75 276 ILE A CA 1
ATOM 2070 C C . ILE A 1 276 ? -24.070 18.656 5.779 1.00 94.75 276 ILE A C 1
ATOM 2072 O O . ILE A 1 276 ? -24.519 18.309 4.689 1.00 94.75 276 ILE A O 1
ATOM 2076 N N . CYS A 1 277 ? -24.844 18.728 6.867 1.00 95.81 277 CYS A N 1
ATOM 2077 C CA . CYS A 1 277 ? -26.257 18.320 6.890 1.00 95.81 277 CYS A CA 1
ATOM 2078 C C . CYS A 1 277 ? -27.152 19.078 5.901 1.00 95.81 277 CYS A C 1
ATOM 2080 O O . CYS A 1 277 ? -28.190 18.570 5.486 1.00 95.81 277 CYS A O 1
ATOM 2082 N N . SER A 1 278 ? -26.773 20.307 5.543 1.00 95.62 278 SER A N 1
ATOM 2083 C CA . SER A 1 278 ? -27.493 21.145 4.575 1.00 95.62 278 SER A CA 1
ATOM 2084 C C . SER A 1 278 ? -26.840 21.190 3.189 1.00 95.62 278 SER A C 1
ATOM 2086 O O . SER A 1 278 ? -27.347 21.882 2.303 1.00 95.62 278 SER A O 1
ATOM 2088 N N . SER A 1 279 ? -25.736 20.465 2.981 1.00 93.50 279 SER A N 1
ATOM 2089 C CA . SER A 1 279 ? -25.036 20.427 1.695 1.00 93.50 279 SER A CA 1
ATOM 2090 C C . SER A 1 279 ? -25.824 19.650 0.632 1.00 93.50 279 SER A C 1
ATOM 2092 O O . SER A 1 279 ? -26.542 18.697 0.928 1.00 93.50 279 SER A O 1
ATOM 2094 N N . SER A 1 280 ? -25.715 20.090 -0.625 1.00 90.12 280 SER A N 1
ATOM 2095 C CA . SER A 1 280 ? -26.344 19.440 -1.777 1.00 90.12 280 SER A CA 1
ATOM 2096 C C . SER A 1 280 ? -25.436 19.571 -3.011 1.00 90.12 280 SER A C 1
ATOM 2098 O O . SER A 1 280 ? -25.306 20.685 -3.527 1.00 90.12 280 SER A O 1
ATOM 2100 N N . PRO A 1 281 ? -24.851 18.471 -3.527 1.00 90.56 281 PRO A N 1
ATOM 2101 C CA . PRO A 1 281 ? -24.934 17.107 -2.991 1.00 90.56 281 PRO A CA 1
ATOM 2102 C C . PRO A 1 281 ? -24.269 16.979 -1.609 1.00 90.56 281 PRO A C 1
ATOM 2104 O O . PRO A 1 281 ? -23.476 17.836 -1.221 1.00 90.56 281 PRO A O 1
ATOM 2107 N N . VAL A 1 282 ? -24.616 15.917 -0.871 1.00 90.62 282 VAL A N 1
ATOM 2108 C CA . VAL A 1 282 ? -23.965 15.589 0.407 1.00 90.62 282 VAL A CA 1
ATOM 2109 C C . VAL A 1 282 ? -22.481 15.330 0.157 1.00 90.62 282 VAL A C 1
ATOM 2111 O O . VAL A 1 282 ? -22.119 14.586 -0.755 1.00 90.62 282 VAL A O 1
ATOM 2114 N N . GLN A 1 283 ? -21.626 15.941 0.972 1.00 90.31 283 GLN A N 1
ATOM 2115 C CA . GLN A 1 283 ? -20.185 15.694 0.958 1.00 90.31 283 GLN A CA 1
ATOM 2116 C C . GLN A 1 283 ? -19.883 14.407 1.736 1.00 90.31 283 GLN A C 1
ATOM 2118 O O . GLN A 1 283 ? -19.578 14.456 2.923 1.00 90.31 283 GLN A O 1
ATOM 2123 N N . TRP A 1 284 ? -20.028 13.252 1.083 1.00 91.69 284 TRP A N 1
ATOM 2124 C CA . TRP A 1 284 ? -19.921 11.938 1.735 1.00 91.69 284 TRP A CA 1
ATOM 2125 C C . TRP A 1 284 ? -18.570 11.669 2.380 1.00 91.69 284 TRP A C 1
ATOM 2127 O O . TRP A 1 284 ? -18.521 11.126 3.474 1.00 91.69 284 TRP A O 1
ATOM 2137 N N . PHE A 1 285 ? -17.503 12.148 1.761 1.00 90.44 285 PHE A N 1
ATOM 2138 C CA . PHE A 1 285 ? -16.165 12.135 2.327 1.00 90.44 285 PHE A CA 1
ATOM 2139 C C . PHE A 1 285 ? -16.086 12.789 3.732 1.00 90.44 285 PHE A C 1
ATOM 2141 O O . PHE A 1 285 ? -15.426 12.275 4.629 1.00 90.44 285 PHE A O 1
ATOM 2148 N N . GLU A 1 286 ? -16.830 13.876 3.988 1.00 93.94 286 GLU A N 1
ATOM 2149 C CA . GLU A 1 286 ? -16.898 14.490 5.329 1.00 93.94 286 GLU A CA 1
ATOM 2150 C C . GLU A 1 286 ? -17.720 13.651 6.320 1.00 93.94 286 GLU A C 1
ATOM 2152 O O . GLU A 1 286 ? -17.532 13.762 7.527 1.00 93.94 286 GLU A O 1
ATOM 2157 N N . VAL A 1 287 ? -18.626 12.801 5.827 1.00 95.94 287 VAL A N 1
ATOM 2158 C CA . VAL A 1 287 ? -19.348 11.817 6.649 1.00 95.94 287 VAL A CA 1
ATOM 2159 C C . VAL A 1 287 ? -18.428 10.642 6.997 1.00 95.94 287 VAL A C 1
ATOM 2161 O O . VAL A 1 287 ? -18.482 10.154 8.125 1.00 95.94 287 VAL A O 1
ATOM 2164 N N . THR A 1 288 ? -17.551 10.220 6.078 1.00 96.62 288 THR A N 1
ATOM 2165 C CA . THR A 1 288 ? -16.558 9.154 6.307 1.00 96.62 288 THR A CA 1
ATOM 2166 C C . THR A 1 288 ? -15.641 9.463 7.489 1.00 96.62 288 THR A C 1
ATOM 2168 O O . THR A 1 288 ? -15.347 8.558 8.268 1.00 96.62 288 THR A O 1
ATOM 2171 N N . LYS A 1 289 ? -15.284 10.735 7.712 1.00 96.25 289 LYS A N 1
ATOM 2172 C CA . LYS A 1 289 ? -14.464 11.165 8.863 1.00 96.25 289 LYS A CA 1
ATOM 2173 C C . LYS A 1 289 ? -15.048 10.799 10.231 1.00 96.25 289 LYS A C 1
ATOM 2175 O O . LYS A 1 289 ? -14.316 10.706 11.211 1.00 96.25 289 LYS A O 1
ATOM 2180 N N . GLU A 1 290 ? -16.355 10.546 10.328 1.00 97.00 290 GLU A N 1
ATOM 2181 C CA . GLU A 1 290 ? -16.950 10.047 11.573 1.00 97.00 290 GLU A CA 1
ATOM 2182 C C . GLU A 1 290 ? -16.493 8.619 11.913 1.00 97.00 290 GLU A C 1
ATOM 2184 O O . GLU A 1 290 ? -16.449 8.244 13.093 1.00 97.00 290 GLU A O 1
ATOM 2189 N N . LEU A 1 291 ? -16.117 7.829 10.903 1.00 97.38 291 LEU A N 1
ATOM 2190 C CA . LEU A 1 291 ? -15.536 6.498 11.059 1.00 97.38 291 LEU A CA 1
ATOM 2191 C C . LEU A 1 291 ? -14.039 6.613 11.346 1.00 97.38 291 LEU A C 1
ATOM 2193 O O . LEU A 1 291 ? -13.607 6.158 12.406 1.00 97.38 291 LEU A O 1
ATOM 2197 N N . SER A 1 292 ? -13.278 7.246 10.453 1.00 9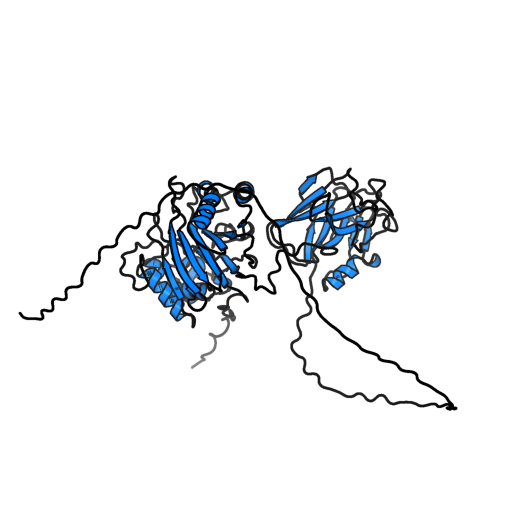7.62 292 SER A N 1
ATOM 2198 C CA . SER A 1 292 ? -11.839 7.479 10.603 1.00 97.62 292 SER A CA 1
ATOM 2199 C C . SER A 1 292 ? -11.345 8.579 9.658 1.00 97.62 292 SER A C 1
ATOM 2201 O O . SER A 1 292 ? -11.989 8.850 8.645 1.00 97.62 292 SER A O 1
ATOM 2203 N N . ASP A 1 293 ? -10.205 9.195 9.972 1.00 96.50 293 ASP A N 1
ATOM 2204 C CA . ASP A 1 293 ? -9.439 10.061 9.069 1.00 96.50 293 ASP A CA 1
ATOM 2205 C C . ASP A 1 293 ? -8.425 9.296 8.198 1.00 96.50 293 ASP A C 1
ATOM 2207 O O . ASP A 1 293 ? -7.716 9.911 7.405 1.00 96.50 293 ASP A O 1
ATOM 2211 N N . HIS A 1 294 ? -8.412 7.965 8.279 1.00 97.88 294 HIS A N 1
ATOM 2212 C CA . HIS A 1 294 ? -7.657 7.067 7.404 1.00 97.88 294 HIS A CA 1
ATOM 2213 C C . HIS A 1 294 ? -8.603 6.108 6.671 1.00 97.88 294 HIS A C 1
ATOM 2215 O O . HIS A 1 294 ? -9.660 5.742 7.190 1.00 97.88 294 HIS A O 1
ATOM 2221 N N . TYR A 1 295 ? -8.240 5.694 5.462 1.00 98.19 295 TYR A N 1
ATOM 2222 C CA . TYR A 1 295 ? -8.904 4.603 4.756 1.00 98.19 295 TYR A CA 1
ATOM 2223 C C . TYR A 1 295 ? -8.213 3.268 5.069 1.00 98.19 295 TYR A C 1
ATOM 2225 O O . TYR A 1 295 ? -7.006 3.239 5.305 1.00 98.19 295 TYR A O 1
ATOM 2233 N N . PRO A 1 296 ? -8.932 2.131 5.029 1.00 98.19 296 PRO A N 1
ATOM 2234 C CA . PRO A 1 296 ? -8.286 0.828 5.058 1.00 98.19 296 PRO A CA 1
ATOM 2235 C C . PRO A 1 296 ? -7.354 0.652 3.852 1.00 98.19 296 PRO A C 1
ATOM 2237 O O . PRO A 1 296 ? -7.765 0.886 2.711 1.00 98.19 296 PRO A O 1
ATOM 2240 N N . VAL A 1 297 ? -6.137 0.169 4.101 1.00 98.06 297 VAL A N 1
ATOM 2241 C CA . VAL A 1 297 ? -5.229 -0.307 3.049 1.00 98.06 297 VAL A CA 1
ATOM 2242 C C . VAL A 1 297 ? -5.360 -1.817 2.952 1.00 98.06 297 VAL A C 1
ATOM 2244 O O . VAL A 1 297 ? -5.072 -2.528 3.918 1.00 98.06 297 VAL A O 1
ATOM 2247 N N . GLU A 1 298 ? -5.818 -2.297 1.799 1.00 95.38 298 GLU A N 1
ATOM 2248 C CA . GLU A 1 298 ? -6.213 -3.683 1.548 1.00 95.38 298 GLU A CA 1
ATOM 2249 C C . GLU A 1 298 ? -5.315 -4.370 0.508 1.00 95.38 298 GLU A C 1
ATOM 2251 O O . GLU A 1 298 ? -4.840 -3.749 -0.442 1.00 95.38 298 GLU A O 1
ATOM 2256 N N . LEU A 1 299 ? -5.076 -5.673 0.673 1.00 93.31 299 LEU A N 1
ATOM 2257 C CA . LEU A 1 299 ? -4.445 -6.522 -0.340 1.00 93.31 299 LEU A CA 1
ATOM 2258 C C . LEU A 1 299 ? -4.910 -7.976 -0.217 1.00 93.31 299 LEU A C 1
ATOM 2260 O O . LEU A 1 299 ? -5.315 -8.440 0.849 1.00 93.31 299 LEU A O 1
ATOM 2264 N N . CYS A 1 300 ? -4.827 -8.721 -1.316 1.00 90.94 300 CYS A N 1
ATOM 2265 C CA . CYS A 1 300 ? -5.082 -10.161 -1.319 1.00 90.94 300 CYS A CA 1
ATOM 2266 C C . CYS A 1 300 ? -3.757 -10.919 -1.188 1.00 90.94 300 CYS A C 1
ATOM 2268 O O . CYS A 1 300 ? -2.883 -10.772 -2.044 1.00 90.94 300 CYS A O 1
ATOM 2270 N N . MET A 1 301 ? -3.598 -11.703 -0.118 1.00 91.81 301 MET A N 1
ATOM 2271 C CA . MET A 1 301 ? -2.414 -12.524 0.147 1.00 91.81 301 MET A CA 1
ATOM 2272 C C . MET A 1 301 ? -2.591 -13.942 -0.382 1.00 91.81 301 MET A C 1
ATOM 2274 O O . MET A 1 301 ? -3.541 -14.637 -0.031 1.00 91.81 301 MET A O 1
ATOM 2278 N N . HIS A 1 302 ? -1.594 -14.432 -1.103 1.00 86.62 302 HIS A N 1
ATOM 2279 C CA . HIS A 1 302 ? -1.599 -15.754 -1.727 1.00 86.62 302 HIS A CA 1
ATOM 2280 C C . HIS A 1 302 ? -0.659 -16.682 -0.987 1.00 86.62 302 HIS A C 1
ATOM 2282 O O . HIS A 1 302 ? 0.452 -17.010 -1.420 1.00 86.62 302 HIS A O 1
ATOM 2288 N N . LEU A 1 303 ? -1.110 -17.052 0.206 1.00 81.38 303 LEU A N 1
ATOM 2289 C CA . LEU A 1 303 ? -0.372 -17.910 1.116 1.00 81.38 303 LEU A CA 1
ATOM 2290 C C . LEU A 1 303 ? -0.186 -19.295 0.473 1.00 81.38 303 LEU A C 1
ATOM 2292 O O . LEU A 1 303 ? -1.105 -19.836 -0.132 1.00 81.38 303 LEU A O 1
ATOM 2296 N N . ASN A 1 304 ? 1.021 -19.862 0.571 1.00 68.50 304 ASN A N 1
ATOM 2297 C CA . ASN A 1 304 ? 1.403 -21.149 -0.039 1.00 68.50 304 ASN A CA 1
ATOM 2298 C C . ASN A 1 304 ? 1.456 -21.201 -1.581 1.00 68.50 304 ASN A C 1
ATOM 2300 O O . ASN A 1 304 ? 1.514 -22.292 -2.154 1.00 68.50 304 ASN A O 1
ATOM 2304 N N . GLY A 1 305 ? 1.505 -20.054 -2.268 1.00 54.91 305 GLY A N 1
ATOM 2305 C CA . GLY A 1 305 ? 1.742 -20.004 -3.717 1.00 54.91 305 GLY A CA 1
ATOM 2306 C C . GLY A 1 305 ? 0.545 -20.422 -4.573 1.00 54.91 305 GLY A C 1
ATOM 2307 O O . GLY A 1 305 ? 0.711 -20.763 -5.744 1.00 54.91 305 GLY A O 1
ATOM 2308 N N . THR A 1 306 ? -0.659 -20.410 -4.003 1.00 49.62 306 THR A N 1
ATOM 2309 C CA . THR A 1 306 ? -1.908 -20.515 -4.755 1.00 49.62 306 THR A CA 1
ATOM 2310 C C . THR A 1 306 ? -2.341 -19.124 -5.190 1.00 49.62 306 THR A C 1
ATOM 2312 O O . THR A 1 306 ? -3.188 -18.517 -4.551 1.00 49.62 306 THR A O 1
ATOM 2315 N N . CYS A 1 307 ? -1.757 -18.616 -6.268 1.00 51.47 307 CYS A N 1
ATOM 2316 C CA . CYS A 1 307 ? -2.461 -17.631 -7.072 1.00 51.47 307 CYS A CA 1
ATOM 2317 C C . CYS A 1 307 ? -2.266 -17.935 -8.547 1.00 51.47 307 CYS A C 1
ATOM 2319 O O . CYS A 1 307 ? -1.141 -17.999 -9.044 1.00 51.47 307 CYS A O 1
ATOM 2321 N N . SER A 1 308 ? -3.375 -18.147 -9.245 1.00 46.28 308 SER A N 1
ATOM 2322 C CA . SER A 1 308 ? -3.386 -18.314 -10.701 1.00 46.28 308 SER A CA 1
ATOM 2323 C C . SER A 1 308 ? -3.209 -16.983 -11.437 1.00 46.28 308 SER A C 1
ATOM 2325 O O . SER A 1 308 ? -2.688 -16.991 -12.550 1.00 46.28 308 SER A O 1
ATOM 2327 N N . ASP A 1 309 ? -3.588 -15.868 -10.799 1.00 45.28 309 ASP A N 1
ATOM 2328 C CA . ASP A 1 309 ? -3.655 -14.525 -11.403 1.00 45.28 309 ASP A CA 1
ATOM 2329 C C . ASP A 1 309 ? -2.664 -13.513 -10.795 1.00 45.28 309 ASP A C 1
ATOM 2331 O O . ASP A 1 309 ? -2.507 -12.396 -11.285 1.00 45.28 309 ASP A O 1
ATOM 2335 N N . CYS A 1 310 ? -1.923 -13.913 -9.766 1.00 48.59 310 CYS A N 1
ATOM 2336 C CA . CYS A 1 310 ? -0.886 -13.121 -9.117 1.00 48.59 310 CYS A CA 1
ATOM 2337 C C . CYS A 1 310 ? 0.422 -13.639 -9.642 1.00 48.59 310 CYS A C 1
ATOM 2339 O O . CYS A 1 310 ? 1.147 -14.400 -8.999 1.00 48.59 310 CYS A O 1
ATOM 2341 N N . ALA A 1 311 ? 0.683 -13.273 -10.888 1.00 43.06 311 ALA A N 1
ATOM 2342 C CA . ALA A 1 311 ? 2.002 -13.450 -11.428 1.00 43.06 311 ALA A CA 1
ATOM 2343 C C . ALA A 1 311 ? 2.996 -12.830 -10.432 1.00 43.06 311 ALA A C 1
ATOM 2345 O O . ALA A 1 311 ? 2.892 -11.648 -10.094 1.00 43.06 311 ALA A O 1
ATOM 2346 N N . ALA A 1 312 ? 3.977 -13.619 -9.974 1.00 46.12 312 ALA A N 1
ATOM 2347 C CA . ALA A 1 312 ? 5.262 -13.046 -9.582 1.00 46.12 312 ALA A CA 1
ATOM 2348 C C . ALA A 1 312 ? 5.613 -11.993 -10.641 1.00 46.12 312 ALA A C 1
ATOM 2350 O O . ALA A 1 312 ? 5.399 -12.324 -11.811 1.00 46.12 312 ALA A O 1
ATOM 2351 N N . PRO A 1 313 ? 6.073 -10.776 -10.272 1.00 51.19 313 PRO A N 1
ATOM 2352 C CA . PRO A 1 313 ? 6.166 -9.643 -11.190 1.00 51.19 313 PRO A CA 1
ATOM 2353 C C . PRO A 1 313 ? 6.707 -10.132 -12.523 1.00 51.19 313 PRO A C 1
ATOM 2355 O O . PRO A 1 313 ? 7.861 -10.570 -12.581 1.00 51.19 313 PRO A O 1
ATOM 2358 N N . THR A 1 314 ? 5.830 -10.215 -13.535 1.00 57.06 314 THR A N 1
ATOM 2359 C CA . THR A 1 314 ? 6.156 -10.947 -14.758 1.00 57.06 314 THR A CA 1
ATOM 2360 C C . THR A 1 314 ? 7.402 -10.287 -15.305 1.00 57.06 314 THR A C 1
ATOM 2362 O O . THR A 1 314 ? 7.406 -9.081 -15.559 1.00 57.06 314 THR A O 1
ATOM 2365 N N . ALA A 1 315 ? 8.497 -11.044 -15.376 1.00 71.75 315 ALA A N 1
ATOM 2366 C CA . ALA A 1 315 ? 9.733 -10.506 -15.904 1.00 71.75 315 ALA A CA 1
ATOM 2367 C C . ALA A 1 315 ? 9.431 -10.033 -17.326 1.00 71.75 315 ALA A C 1
ATOM 2369 O O . ALA A 1 315 ? 9.031 -10.845 -18.163 1.00 71.75 315 ALA A O 1
ATOM 2370 N N . LEU A 1 316 ? 9.572 -8.726 -17.560 1.00 85.88 316 LEU A N 1
ATOM 2371 C CA . LEU A 1 316 ? 9.305 -8.147 -18.867 1.00 85.88 316 LEU A CA 1
ATOM 2372 C C . LEU A 1 316 ? 10.163 -8.864 -19.911 1.00 85.88 316 LEU A C 1
ATOM 2374 O O . LEU A 1 316 ? 11.336 -9.175 -19.682 1.00 85.88 316 LEU A O 1
ATOM 2378 N N . SER A 1 317 ? 9.552 -9.141 -21.048 1.00 89.62 317 SER A N 1
ATOM 2379 C CA . SER A 1 317 ? 10.077 -9.996 -22.096 1.00 89.62 317 SER A CA 1
ATOM 2380 C C . SER A 1 317 ? 9.961 -9.335 -23.471 1.00 89.62 317 SER A C 1
ATOM 2382 O O . SER A 1 317 ? 9.463 -8.217 -23.629 1.00 89.62 317 SER A O 1
ATOM 2384 N N . ALA A 1 318 ? 10.473 -10.021 -24.490 1.00 92.00 318 ALA A N 1
ATOM 2385 C CA . ALA A 1 318 ? 10.503 -9.511 -25.850 1.00 92.00 318 ALA A CA 1
ATOM 2386 C C . ALA A 1 318 ? 9.104 -9.128 -26.376 1.00 92.00 318 ALA A C 1
ATOM 2388 O O . ALA A 1 318 ? 8.179 -9.937 -26.483 1.00 92.00 318 ALA A O 1
ATOM 2389 N N . GLY A 1 319 ? 8.990 -7.864 -26.770 1.00 89.62 319 GLY A N 1
ATOM 2390 C CA . GLY A 1 319 ? 7.812 -7.206 -27.319 1.00 89.62 319 GLY A CA 1
ATOM 2391 C C . GLY A 1 319 ? 6.786 -6.726 -26.287 1.00 89.62 319 GLY A C 1
ATOM 2392 O O . GLY A 1 319 ? 5.720 -6.266 -26.684 1.00 89.62 319 GLY A O 1
ATOM 2393 N N . ASP A 1 320 ? 7.089 -6.764 -24.989 1.00 94.69 320 ASP A N 1
ATOM 2394 C CA . ASP A 1 320 ? 6.210 -6.230 -23.932 1.00 94.69 320 ASP A CA 1
ATOM 2395 C C . ASP A 1 320 ? 6.095 -4.694 -23.929 1.00 94.69 320 ASP A C 1
ATOM 2397 O O . ASP A 1 320 ? 5.379 -4.110 -23.115 1.00 94.69 320 ASP A O 1
ATOM 2401 N N . CYS A 1 321 ? 6.722 -4.029 -24.901 1.00 97.06 321 CYS A N 1
ATOM 2402 C CA . CYS A 1 321 ? 6.441 -2.650 -25.268 1.00 97.06 321 CYS A CA 1
ATOM 2403 C C . CYS A 1 321 ? 6.440 -2.449 -26.790 1.00 97.06 321 CYS A C 1
ATOM 2405 O O . CYS A 1 321 ? 6.805 -3.337 -27.563 1.00 97.06 321 CYS A O 1
ATOM 2407 N N . ALA A 1 322 ? 6.052 -1.255 -27.227 1.00 97.94 322 ALA A N 1
ATOM 2408 C CA . ALA A 1 322 ? 6.266 -0.762 -28.580 1.00 97.94 322 ALA A CA 1
ATOM 2409 C C . ALA A 1 322 ? 6.684 0.710 -28.535 1.00 97.94 322 ALA A C 1
ATOM 2411 O O . ALA A 1 322 ? 6.079 1.507 -27.822 1.00 97.94 322 ALA A O 1
ATOM 2412 N N . VAL A 1 323 ? 7.684 1.092 -29.330 1.00 98.31 323 VAL A N 1
ATOM 2413 C CA . VAL A 1 323 ? 7.939 2.512 -29.600 1.00 98.31 323 VAL A CA 1
ATOM 2414 C C . VAL A 1 323 ? 6.851 2.996 -30.555 1.00 98.31 323 VAL A C 1
ATOM 2416 O O . VAL A 1 323 ? 6.616 2.371 -31.587 1.00 98.31 323 VAL A O 1
ATOM 2419 N N . VAL A 1 324 ? 6.163 4.080 -30.201 1.00 98.44 324 VAL A N 1
ATOM 2420 C CA . VAL A 1 324 ? 5.024 4.634 -30.964 1.00 98.44 324 VAL A CA 1
ATOM 2421 C C . VAL A 1 324 ? 5.278 6.055 -31.474 1.00 98.44 324 VAL A C 1
ATOM 2423 O O . VAL A 1 324 ? 4.420 6.659 -32.118 1.00 98.44 324 VAL A O 1
ATOM 2426 N N . GLY A 1 325 ? 6.475 6.580 -31.222 1.00 97.75 325 GLY A N 1
ATOM 2427 C CA . GLY A 1 325 ? 6.996 7.775 -31.869 1.00 97.75 325 GLY A CA 1
ATOM 2428 C C . GLY A 1 325 ? 8.319 8.232 -31.265 1.00 97.75 325 GLY A C 1
ATOM 2429 O O . GLY A 1 325 ? 8.641 7.879 -30.128 1.00 97.75 325 GLY A O 1
ATOM 2430 N N . PHE A 1 326 ? 9.064 9.018 -32.035 1.00 97.50 326 PHE A N 1
ATOM 2431 C CA . PHE A 1 326 ? 10.300 9.675 -31.619 1.00 97.50 326 PHE A CA 1
ATOM 2432 C C . PHE A 1 326 ? 10.455 11.031 -32.320 1.00 97.50 326 PHE A C 1
ATOM 2434 O O . PHE A 1 326 ? 9.887 11.264 -33.393 1.00 97.50 326 PHE A O 1
ATOM 2441 N N . GLN A 1 327 ? 11.218 11.916 -31.692 1.00 97.00 327 GLN A N 1
ATOM 2442 C CA . GLN A 1 327 ? 11.654 13.207 -32.212 1.00 97.00 327 GLN A CA 1
ATOM 2443 C C . GLN A 1 327 ? 13.163 13.296 -31.982 1.00 97.00 327 GLN A C 1
ATOM 2445 O O . GLN A 1 327 ? 13.568 13.319 -30.823 1.00 97.00 327 GLN A O 1
ATOM 2450 N N . ALA A 1 328 ? 13.967 13.279 -33.049 1.00 95.69 328 ALA A N 1
ATOM 2451 C CA . ALA A 1 328 ? 15.423 13.471 -32.984 1.00 95.69 328 ALA A CA 1
ATOM 2452 C C . ALA A 1 328 ? 15.841 14.931 -33.246 1.00 95.69 328 ALA A C 1
ATOM 2454 O O . ALA A 1 328 ? 17.011 15.288 -33.139 1.00 95.69 328 ALA A O 1
ATOM 2455 N N . ASP A 1 329 ? 14.889 15.789 -33.623 1.00 93.88 329 ASP A N 1
ATOM 2456 C CA . ASP A 1 329 ? 15.092 17.232 -33.581 1.00 93.88 329 ASP A CA 1
ATOM 2457 C C . ASP A 1 329 ? 14.979 17.738 -32.139 1.00 93.88 329 ASP A C 1
ATOM 2459 O O . ASP A 1 329 ? 13.959 17.530 -31.476 1.00 93.88 329 ASP A O 1
ATOM 2463 N N . ASP A 1 330 ? 15.975 18.508 -31.701 1.00 91.38 330 ASP A N 1
ATOM 2464 C CA . ASP A 1 330 ? 16.026 19.045 -30.345 1.00 91.38 330 ASP A CA 1
ATOM 2465 C C . ASP A 1 330 ? 14.776 19.885 -29.963 1.00 91.38 330 ASP A C 1
ATOM 2467 O O . ASP A 1 330 ? 14.364 20.789 -30.704 1.00 91.38 330 ASP A O 1
ATOM 2471 N N . PRO A 1 331 ? 14.224 19.703 -28.746 1.00 93.06 331 PRO A N 1
ATOM 2472 C CA . PRO A 1 331 ? 14.620 18.689 -27.771 1.00 93.06 331 PRO A CA 1
ATOM 2473 C C . PRO A 1 331 ? 14.112 17.292 -28.149 1.00 93.06 331 PRO A C 1
ATOM 2475 O O . PRO A 1 331 ? 12.928 17.139 -28.477 1.00 93.06 331 PRO A O 1
ATOM 2478 N N . ASP A 1 332 ? 14.985 16.297 -27.971 1.00 95.25 332 ASP A N 1
ATOM 2479 C CA . ASP A 1 332 ? 14.649 14.889 -28.172 1.00 95.25 332 ASP A CA 1
ATOM 2480 C C . ASP A 1 332 ? 13.468 14.438 -27.308 1.00 95.25 332 ASP A C 1
ATOM 2482 O O . ASP A 1 332 ? 13.395 14.725 -26.106 1.00 95.25 332 ASP A O 1
ATOM 2486 N N . ASP A 1 333 ? 12.570 13.658 -27.906 1.00 96.56 333 ASP A N 1
ATOM 2487 C CA . ASP A 1 333 ? 11.433 13.047 -27.218 1.00 96.56 333 ASP A CA 1
ATOM 2488 C C . ASP A 1 333 ? 11.097 11.677 -27.821 1.00 96.56 333 ASP A C 1
ATOM 2490 O O . ASP A 1 333 ? 11.445 11.358 -28.958 1.00 96.56 333 ASP A O 1
ATOM 2494 N N . PHE A 1 334 ? 10.397 10.844 -27.061 1.00 97.88 334 PHE A N 1
ATOM 2495 C CA . PHE A 1 334 ? 9.906 9.549 -27.515 1.00 97.88 334 PHE A CA 1
ATOM 2496 C C . PHE A 1 334 ? 8.670 9.122 -26.731 1.00 97.88 334 PHE A C 1
ATOM 2498 O O . PHE A 1 334 ? 8.425 9.573 -25.613 1.00 97.88 334 PHE A O 1
ATOM 2505 N N . ALA A 1 335 ? 7.903 8.201 -27.311 1.00 98.06 335 ALA A N 1
ATOM 2506 C CA . ALA A 1 335 ? 6.753 7.580 -26.668 1.00 98.06 335 ALA A CA 1
ATOM 2507 C C . ALA A 1 335 ? 6.835 6.051 -26.766 1.00 98.06 335 ALA A C 1
ATOM 2509 O O . ALA A 1 335 ? 7.027 5.491 -27.849 1.00 98.06 335 ALA A O 1
ATOM 2510 N N . ILE A 1 336 ? 6.658 5.378 -25.630 1.00 98.44 336 ILE A N 1
ATOM 2511 C CA . ILE A 1 336 ? 6.711 3.923 -25.476 1.00 98.44 336 ILE A CA 1
ATOM 2512 C C . ILE A 1 336 ? 5.368 3.449 -24.921 1.00 98.44 336 ILE A C 1
ATOM 2514 O O . ILE A 1 336 ? 4.987 3.795 -23.806 1.00 98.44 336 ILE A O 1
ATOM 2518 N N . LEU A 1 337 ? 4.655 2.643 -25.701 1.00 97.69 337 LEU A N 1
ATOM 2519 C CA . LEU A 1 337 ? 3.436 1.954 -25.293 1.00 97.69 337 LEU A CA 1
ATOM 2520 C C . LEU A 1 337 ? 3.793 0.663 -24.553 1.00 97.69 337 LEU A C 1
ATOM 2522 O O . LEU A 1 337 ? 4.514 -0.178 -25.091 1.00 97.69 337 LEU A O 1
ATOM 2526 N N . LEU A 1 338 ? 3.251 0.475 -23.354 1.00 95.50 338 LEU A N 1
ATOM 2527 C CA . LEU A 1 338 ? 3.348 -0.770 -22.598 1.00 95.50 338 LEU A CA 1
ATOM 2528 C C . LEU A 1 338 ? 2.337 -1.787 -23.139 1.00 95.50 338 LEU A C 1
ATOM 2530 O O . LEU A 1 338 ? 1.132 -1.541 -23.162 1.00 95.50 338 LEU A O 1
ATOM 2534 N N . LEU A 1 339 ? 2.835 -2.941 -23.578 1.00 88.56 339 LEU A N 1
ATOM 2535 C CA . LEU A 1 339 ? 2.045 -4.061 -24.100 1.00 88.56 339 LEU A CA 1
ATOM 2536 C C . LEU A 1 339 ? 1.937 -5.220 -23.097 1.00 88.56 339 LEU A C 1
ATOM 2538 O O . LEU A 1 339 ? 1.199 -6.172 -23.340 1.00 88.56 339 LEU A O 1
ATOM 2542 N N . ALA A 1 340 ? 2.616 -5.107 -21.958 1.00 84.19 340 ALA A N 1
ATOM 2543 C CA . ALA A 1 340 ? 2.402 -5.897 -20.755 1.00 84.19 340 ALA A CA 1
ATOM 2544 C C . ALA A 1 340 ? 2.309 -4.965 -19.539 1.00 84.19 340 ALA A C 1
ATOM 2546 O O . ALA A 1 340 ? 2.734 -3.809 -19.597 1.00 84.19 340 ALA A O 1
ATOM 2547 N N . ALA A 1 341 ? 1.739 -5.463 -18.442 1.00 77.31 341 ALA A N 1
ATOM 2548 C CA . ALA A 1 341 ? 1.755 -4.737 -17.181 1.00 77.31 341 ALA A CA 1
ATOM 2549 C C . ALA A 1 341 ? 3.187 -4.701 -16.631 1.00 77.31 341 ALA A C 1
ATOM 2551 O O . ALA A 1 341 ? 3.922 -5.683 -16.749 1.00 77.31 341 ALA A O 1
ATOM 2552 N N . VAL A 1 342 ? 3.565 -3.584 -16.016 1.00 77.81 342 VAL A N 1
ATOM 2553 C CA . VAL A 1 342 ? 4.861 -3.413 -15.350 1.00 77.81 342 VAL A CA 1
ATOM 2554 C C . VAL A 1 342 ? 4.595 -3.385 -13.857 1.00 77.81 342 VAL A C 1
ATOM 2556 O O . VAL A 1 342 ? 3.790 -2.589 -13.390 1.00 77.81 342 VAL A O 1
ATOM 2559 N N . SER A 1 343 ? 5.228 -4.261 -13.092 1.00 74.62 343 SER A N 1
ATOM 2560 C CA . SER A 1 343 ? 5.056 -4.284 -11.640 1.00 74.62 343 SER A CA 1
ATOM 2561 C C . SER A 1 343 ? 5.850 -3.164 -10.964 1.00 74.62 343 SER A C 1
ATOM 2563 O O . SER A 1 343 ? 6.903 -2.757 -11.459 1.00 74.62 343 SER A O 1
ATOM 2565 N N . GLY A 1 344 ? 5.381 -2.708 -9.798 1.00 71.56 344 GLY A N 1
ATOM 2566 C CA . GLY A 1 344 ? 6.129 -1.764 -8.965 1.00 71.56 344 GLY A CA 1
ATOM 2567 C C . GLY A 1 344 ? 7.544 -2.274 -8.661 1.00 71.56 344 GLY A C 1
ATOM 2568 O O . GLY A 1 344 ? 7.762 -3.471 -8.463 1.00 71.56 344 GLY A O 1
ATOM 2569 N N . GLY A 1 345 ? 8.520 -1.372 -8.690 1.00 67.12 345 GLY A N 1
ATOM 2570 C CA . GLY A 1 345 ? 9.943 -1.660 -8.519 1.00 67.12 345 GLY A CA 1
ATOM 2571 C C . GLY A 1 345 ? 10.660 -2.208 -9.760 1.00 67.12 345 GLY A C 1
ATOM 2572 O O . GLY A 1 345 ? 11.887 -2.299 -9.739 1.00 67.12 345 GLY A O 1
ATOM 2573 N N . GLN A 1 346 ? 9.961 -2.553 -10.850 1.00 80.75 346 GLN A N 1
ATOM 2574 C CA . GLN A 1 346 ? 10.626 -2.935 -12.101 1.00 80.75 346 GLN A CA 1
ATOM 2575 C C . GLN A 1 346 ? 11.236 -1.710 -12.797 1.00 80.75 346 GLN A C 1
ATOM 2577 O O . GLN A 1 346 ? 10.627 -0.640 -12.862 1.00 80.75 346 GLN A O 1
ATOM 2582 N N . THR A 1 347 ? 12.434 -1.889 -13.358 1.00 86.62 347 THR A N 1
ATOM 2583 C CA . THR A 1 347 ? 13.151 -0.839 -14.092 1.00 86.62 347 THR A CA 1
ATOM 2584 C C . THR A 1 347 ? 13.147 -1.113 -15.595 1.00 86.62 347 THR A C 1
ATOM 2586 O O . THR A 1 347 ? 13.476 -2.216 -16.044 1.00 86.62 347 THR A O 1
ATOM 2589 N N . ILE A 1 348 ? 12.811 -0.085 -16.371 1.00 97.06 348 ILE A N 1
ATOM 2590 C CA . ILE A 1 348 ? 12.918 -0.031 -17.829 1.00 97.06 348 ILE A CA 1
ATOM 2591 C C . ILE A 1 348 ? 14.019 0.967 -18.182 1.00 97.06 348 ILE A C 1
ATOM 2593 O O . ILE A 1 348 ? 14.060 2.084 -17.667 1.00 97.06 348 ILE A O 1
ATOM 2597 N N . TYR A 1 349 ? 14.897 0.566 -19.088 1.00 98.25 349 TYR A N 1
ATOM 2598 C CA . TYR A 1 349 ? 15.966 1.388 -19.625 1.00 98.25 349 TYR A CA 1
ATOM 2599 C C . TYR A 1 349 ? 15.698 1.719 -21.088 1.00 98.25 349 TYR A C 1
ATOM 2601 O O . TYR A 1 349 ? 15.174 0.891 -21.836 1.00 98.25 349 TYR A O 1
ATOM 2609 N N . VAL A 1 350 ? 16.097 2.920 -21.495 1.00 98.56 350 VAL A N 1
ATOM 2610 C CA . VAL A 1 350 ? 16.051 3.387 -22.883 1.00 98.56 350 VAL A CA 1
ATOM 2611 C C . VAL A 1 350 ? 17.443 3.847 -23.274 1.00 98.56 350 VAL A C 1
ATOM 2613 O O . VAL A 1 350 ? 18.110 4.534 -22.502 1.00 98.56 350 VAL A O 1
ATOM 2616 N N . THR A 1 351 ? 17.905 3.456 -24.452 1.00 98.00 351 THR A N 1
ATOM 2617 C CA . THR A 1 351 ? 19.238 3.810 -24.927 1.00 98.00 351 THR A CA 1
ATOM 2618 C C . THR A 1 351 ? 19.259 4.052 -26.427 1.00 98.00 351 THR A C 1
ATOM 2620 O O . THR A 1 351 ? 18.543 3.397 -27.184 1.00 98.00 351 THR A O 1
ATOM 2623 N N . ASP A 1 352 ? 20.111 4.989 -26.812 1.00 96.94 352 ASP A N 1
ATOM 2624 C CA . ASP A 1 352 ? 20.594 5.271 -28.159 1.00 96.94 352 ASP A CA 1
ATOM 2625 C C . ASP A 1 352 ? 21.849 4.442 -28.490 1.00 96.94 352 ASP A C 1
ATOM 2627 O O . ASP A 1 352 ? 22.370 4.539 -29.584 1.00 96.94 352 ASP A O 1
ATOM 2631 N N . ASN A 1 353 ? 22.342 3.564 -27.600 1.00 96.81 353 ASN A N 1
ATOM 2632 C CA . ASN A 1 353 ? 23.443 2.659 -27.947 1.00 96.81 353 ASN A CA 1
ATOM 2633 C C . ASN A 1 353 ? 22.982 1.594 -28.961 1.00 96.81 353 ASN A C 1
ATOM 2635 O O . ASN A 1 353 ? 22.128 0.754 -28.658 1.00 96.81 353 ASN A O 1
ATOM 2639 N N . GLY A 1 354 ? 23.639 1.544 -30.121 1.00 96.69 354 GLY A N 1
ATOM 2640 C CA . GLY A 1 354 ? 23.459 0.467 -31.098 1.00 96.69 354 GLY A CA 1
ATOM 2641 C C . GLY A 1 354 ? 23.774 -0.923 -30.527 1.00 96.69 354 GLY A C 1
ATOM 2642 O O . GLY A 1 354 ? 24.663 -1.085 -29.687 1.00 96.69 354 GLY A O 1
ATOM 2643 N N . VAL A 1 355 ? 23.065 -1.953 -30.991 1.00 97.88 355 VAL A N 1
ATOM 2644 C CA . VAL A 1 355 ? 23.288 -3.355 -30.600 1.00 97.88 355 VAL A CA 1
ATOM 2645 C C . VAL A 1 355 ? 24.186 -4.036 -31.629 1.00 97.88 355 VAL A C 1
ATOM 2647 O O . VAL A 1 355 ? 23.971 -3.927 -32.833 1.00 97.88 355 VAL A O 1
ATOM 2650 N N . LYS A 1 356 ? 25.221 -4.735 -31.171 1.00 97.44 356 LYS A N 1
ATOM 2651 C CA . LYS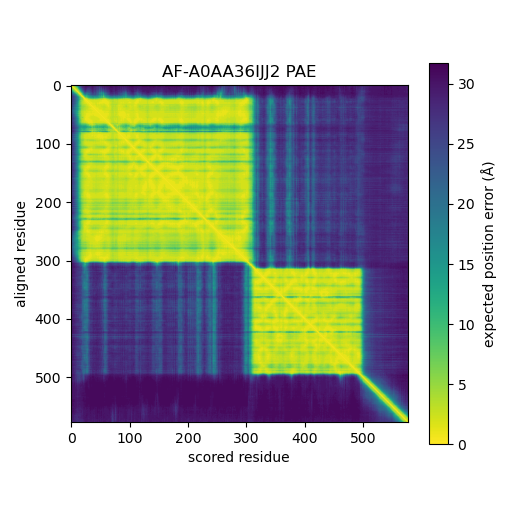 A 1 356 ? 26.146 -5.482 -32.026 1.00 97.44 356 LYS A CA 1
ATOM 2652 C C . LYS A 1 356 ? 25.553 -6.813 -32.470 1.00 97.44 356 LYS A C 1
ATOM 2654 O O . LYS A 1 356 ? 24.616 -7.330 -31.866 1.00 97.44 356 LYS A O 1
ATOM 2659 N N . ALA A 1 357 ? 26.167 -7.427 -33.477 1.00 96.38 357 ALA A N 1
ATOM 2660 C CA . ALA A 1 357 ? 25.772 -8.733 -34.006 1.00 96.38 357 ALA A CA 1
ATOM 2661 C C . ALA A 1 357 ? 25.747 -9.860 -32.948 1.00 96.38 357 ALA A C 1
ATOM 2663 O O . ALA A 1 357 ? 25.043 -10.854 -33.121 1.00 96.38 357 ALA A O 1
ATOM 2664 N N . ASP A 1 358 ? 26.514 -9.724 -31.860 1.00 94.31 358 ASP A N 1
ATOM 2665 C CA . ASP A 1 358 ? 26.547 -10.672 -30.738 1.00 94.31 358 ASP A CA 1
ATOM 2666 C C . ASP A 1 358 ? 25.511 -10.378 -29.635 1.00 94.31 358 ASP A C 1
ATOM 2668 O O . ASP A 1 358 ? 25.437 -11.115 -28.651 1.00 94.31 358 ASP A O 1
ATOM 2672 N N . GLY A 1 359 ? 24.701 -9.327 -29.798 1.00 91.88 359 GLY A N 1
ATOM 2673 C CA . GLY A 1 359 ? 23.680 -8.898 -28.845 1.00 91.88 359 GLY A CA 1
ATOM 2674 C C . GLY A 1 359 ? 24.176 -7.961 -27.743 1.00 91.88 359 GLY A C 1
ATOM 2675 O O . GLY A 1 359 ? 23.368 -7.530 -26.923 1.00 91.88 359 GLY A O 1
ATOM 2676 N N . SER A 1 360 ? 25.469 -7.631 -27.699 1.00 95.00 360 SER A N 1
ATOM 2677 C CA . SER A 1 360 ? 26.002 -6.641 -26.758 1.00 95.00 360 SER A CA 1
ATOM 2678 C C . SER A 1 360 ? 25.785 -5.210 -27.254 1.00 95.00 360 SER A C 1
ATOM 2680 O O . SER A 1 360 ? 25.728 -4.957 -28.454 1.00 95.00 360 SER A O 1
ATOM 2682 N N . PHE A 1 361 ? 25.698 -4.243 -26.342 1.00 96.25 361 PHE A N 1
ATOM 2683 C CA . PHE A 1 361 ? 25.636 -2.835 -26.729 1.00 96.25 361 PHE A CA 1
ATOM 2684 C C . PHE A 1 361 ? 26.997 -2.309 -27.223 1.00 96.25 361 PHE A C 1
ATOM 2686 O O . PHE A 1 361 ? 28.078 -2.708 -26.768 1.00 96.25 361 PHE A O 1
ATOM 2693 N N . ARG A 1 362 ? 26.950 -1.338 -28.135 1.00 93.06 362 ARG A N 1
ATOM 2694 C CA . ARG A 1 362 ? 28.006 -0.339 -28.325 1.00 93.06 362 ARG A CA 1
ATOM 2695 C C . ARG A 1 362 ? 28.112 0.471 -27.022 1.00 93.06 362 ARG A C 1
ATOM 2697 O O . ARG A 1 362 ? 27.121 0.641 -26.331 1.00 93.06 362 ARG A O 1
ATOM 2704 N N . ASP A 1 363 ? 29.306 0.893 -26.610 1.00 83.75 363 ASP A N 1
ATOM 2705 C CA . ASP A 1 363 ? 29.502 1.511 -25.281 1.00 83.75 363 ASP A CA 1
ATOM 2706 C C . ASP A 1 363 ? 30.007 2.950 -25.409 1.00 83.75 363 ASP A C 1
ATOM 2708 O O . ASP A 1 363 ? 31.146 3.260 -25.069 1.00 83.75 363 ASP A O 1
ATOM 2712 N N . SER A 1 364 ? 29.205 3.810 -26.047 1.00 84.69 364 SER A N 1
ATOM 2713 C CA . SER A 1 364 ? 29.619 5.196 -26.360 1.00 84.69 364 SER A CA 1
ATOM 2714 C C . SER A 1 364 ? 28.516 6.245 -26.201 1.00 84.69 364 SER A C 1
ATOM 2716 O O . SER A 1 364 ? 28.806 7.426 -26.372 1.00 84.69 364 SER A O 1
ATOM 2718 N N . GLU A 1 365 ? 27.292 5.822 -25.892 1.00 93.31 365 GLU A N 1
ATOM 2719 C CA . GLU A 1 365 ? 26.067 6.633 -25.865 1.00 93.31 365 GLU A CA 1
ATOM 2720 C C . GLU A 1 365 ? 25.349 6.526 -24.512 1.00 93.31 365 GLU A C 1
ATOM 2722 O O . GLU A 1 365 ? 25.828 5.865 -23.579 1.00 93.31 365 GLU A O 1
ATOM 2727 N N . GLY A 1 366 ? 24.212 7.199 -24.375 1.00 94.75 366 GLY A N 1
ATOM 2728 C CA . GLY A 1 366 ? 23.483 7.327 -23.124 1.00 94.75 366 GLY A CA 1
ATOM 2729 C C . GLY A 1 366 ? 22.560 6.170 -22.789 1.00 94.75 366 GLY A C 1
ATOM 2730 O O . GLY A 1 366 ? 22.119 5.391 -23.625 1.00 94.75 366 GLY A O 1
ATOM 2731 N N . VAL A 1 367 ? 22.232 6.071 -21.508 1.00 97.12 367 VAL A N 1
ATOM 2732 C CA . VAL A 1 367 ? 21.174 5.207 -20.995 1.00 97.12 367 VAL A CA 1
ATOM 2733 C C . VAL A 1 367 ? 20.307 6.047 -20.074 1.00 97.12 367 VAL A C 1
ATOM 2735 O O . VAL A 1 367 ? 20.798 6.666 -19.127 1.00 97.12 367 VAL A O 1
ATOM 2738 N N . LEU A 1 368 ? 19.012 6.040 -20.342 1.00 98.25 368 LEU A N 1
ATOM 2739 C CA . LEU A 1 368 ? 17.969 6.574 -19.486 1.00 98.25 368 LEU A CA 1
ATOM 2740 C C . LEU A 1 368 ? 17.324 5.429 -18.696 1.00 98.25 368 LEU A C 1
ATOM 2742 O O . LEU A 1 368 ? 17.261 4.303 -19.187 1.00 98.25 368 LEU A O 1
ATOM 2746 N N . GLN A 1 369 ? 16.831 5.706 -17.492 1.00 97.19 369 GLN A N 1
ATOM 2747 C CA . GLN A 1 369 ? 16.121 4.744 -16.647 1.00 97.19 369 GLN A CA 1
ATOM 2748 C C . GLN A 1 369 ? 14.793 5.296 -16.139 1.00 97.19 369 GLN A C 1
ATOM 2750 O O . GLN A 1 369 ? 14.668 6.480 -15.817 1.00 97.19 369 GLN A O 1
ATOM 2755 N N . PHE A 1 370 ? 13.836 4.393 -16.006 1.00 95.75 370 PHE A N 1
ATOM 2756 C CA . PHE A 1 370 ? 12.567 4.586 -15.331 1.00 95.75 370 PHE A CA 1
ATOM 2757 C C . PHE A 1 370 ? 12.342 3.394 -14.404 1.00 95.75 370 PHE A C 1
ATOM 2759 O O . PHE A 1 370 ? 12.394 2.253 -14.859 1.00 95.75 370 PHE A O 1
ATOM 2766 N N . THR A 1 371 ? 12.085 3.649 -13.124 1.00 88.25 371 THR A N 1
ATOM 2767 C CA . THR A 1 371 ? 11.666 2.618 -12.167 1.00 88.25 371 THR A CA 1
ATOM 2768 C C . THR A 1 371 ? 10.217 2.882 -11.806 1.00 88.25 371 THR A C 1
ATOM 2770 O O . THR A 1 371 ? 9.891 3.982 -11.363 1.00 88.25 371 THR A O 1
ATOM 2773 N N . ALA A 1 372 ? 9.355 1.889 -12.007 1.00 77.06 372 ALA A N 1
ATOM 2774 C CA . ALA A 1 372 ? 7.941 2.014 -11.694 1.00 77.06 372 ALA A CA 1
ATOM 2775 C C . ALA A 1 372 ? 7.755 2.160 -10.174 1.00 77.06 372 ALA A C 1
ATOM 2777 O O . ALA A 1 372 ? 8.144 1.271 -9.420 1.00 77.06 372 ALA A O 1
ATOM 2778 N N . SER A 1 373 ? 7.183 3.275 -9.717 1.00 65.94 373 SER A N 1
ATOM 2779 C CA . SER A 1 373 ? 6.880 3.512 -8.295 1.00 65.94 373 SER A CA 1
ATOM 2780 C C . SER A 1 373 ? 5.743 2.617 -7.783 1.00 65.94 373 SER A C 1
ATOM 2782 O O . SER A 1 373 ? 5.751 2.208 -6.627 1.00 65.94 373 SER A O 1
ATOM 2784 N N . GLY A 1 374 ? 4.824 2.254 -8.679 1.00 58.84 374 GLY A N 1
ATOM 2785 C CA . GLY A 1 374 ? 3.712 1.328 -8.481 1.00 58.84 374 GLY A CA 1
ATOM 2786 C C . GLY A 1 374 ? 3.436 0.529 -9.764 1.00 58.84 374 GLY A C 1
ATOM 2787 O O . GLY A 1 374 ? 4.153 0.691 -10.757 1.00 58.84 374 GLY A O 1
ATOM 2788 N N . PRO A 1 375 ? 2.445 -0.377 -9.776 1.00 67.06 375 PRO A N 1
ATOM 2789 C CA . PRO A 1 375 ? 2.115 -1.150 -10.969 1.00 67.06 375 PRO A CA 1
ATOM 2790 C C . PRO A 1 375 ? 1.573 -0.255 -12.097 1.00 67.06 375 PRO A C 1
ATOM 2792 O O . PRO A 1 375 ? 0.630 0.507 -11.902 1.00 67.06 375 PRO A O 1
ATOM 2795 N N . LEU A 1 376 ? 2.119 -0.390 -13.308 1.00 76.06 376 LEU A N 1
ATOM 2796 C CA . LEU A 1 376 ? 1.597 0.254 -14.513 1.00 76.06 376 LEU A CA 1
ATOM 2797 C C . LEU A 1 376 ? 0.759 -0.733 -15.336 1.00 76.06 376 LEU A C 1
ATOM 2799 O O . LEU A 1 376 ? 1.218 -1.848 -15.612 1.00 76.06 376 LEU A O 1
ATOM 2803 N N . PRO A 1 377 ? -0.446 -0.339 -15.781 1.00 78.62 377 PRO A N 1
ATOM 2804 C CA . PRO A 1 377 ? -1.309 -1.210 -16.564 1.00 78.62 377 PRO A CA 1
ATOM 2805 C C . PRO A 1 377 ? -0.809 -1.380 -18.006 1.00 78.62 377 PRO A C 1
ATOM 2807 O O . PRO A 1 377 ? -0.123 -0.520 -18.566 1.00 78.62 377 PRO A O 1
ATOM 2810 N N . VAL A 1 378 ? -1.244 -2.471 -18.646 1.00 79.38 378 VAL A N 1
ATOM 2811 C CA . VAL A 1 378 ? -1.157 -2.630 -20.108 1.00 79.38 378 VAL A CA 1
ATOM 2812 C C . VAL A 1 378 ? -1.848 -1.435 -20.776 1.00 79.38 378 VAL A C 1
ATOM 2814 O O . VAL A 1 378 ? -2.939 -1.038 -20.369 1.00 79.38 378 VAL A O 1
ATOM 2817 N N . GLY A 1 379 ? -1.237 -0.870 -21.814 1.00 83.19 379 GLY A N 1
ATOM 2818 C CA . GLY A 1 379 ? -1.715 0.341 -22.481 1.00 83.19 379 GLY A CA 1
ATOM 2819 C C . GLY A 1 379 ? -1.169 1.640 -21.891 1.00 83.19 379 GLY A C 1
ATOM 2820 O O . GLY A 1 379 ? -1.402 2.700 -22.473 1.00 83.19 379 GLY A O 1
ATOM 2821 N N . GLY A 1 380 ? -0.430 1.571 -20.777 1.00 86.81 380 GLY A N 1
ATOM 2822 C CA . GLY A 1 380 ? 0.302 2.712 -20.234 1.00 86.81 380 GLY A CA 1
ATOM 2823 C C . GLY A 1 380 ? 1.289 3.285 -21.253 1.00 86.81 380 GLY A C 1
ATOM 2824 O O . GLY A 1 380 ? 1.859 2.552 -22.063 1.00 86.81 380 GLY A O 1
ATOM 2825 N N . LEU A 1 381 ? 1.480 4.603 -21.227 1.00 94.75 381 LEU A N 1
ATOM 2826 C CA . LEU A 1 381 ? 2.355 5.309 -22.157 1.00 94.75 381 LEU A CA 1
ATOM 2827 C C . LEU A 1 381 ? 3.470 6.012 -21.383 1.00 94.75 381 LEU A C 1
ATOM 2829 O O . LEU A 1 381 ? 3.193 6.895 -20.575 1.00 94.75 381 LEU A O 1
ATOM 2833 N N . LEU A 1 382 ? 4.716 5.629 -21.649 1.00 96.38 382 LEU A N 1
ATOM 2834 C CA . LEU A 1 382 ? 5.903 6.267 -21.089 1.00 96.38 382 LEU A CA 1
ATOM 2835 C C . LEU A 1 382 ? 6.508 7.234 -22.108 1.00 96.38 382 LEU A C 1
ATOM 2837 O O . LEU A 1 382 ? 6.612 6.922 -23.294 1.00 96.38 382 LEU A O 1
ATOM 2841 N N . ARG A 1 383 ? 6.926 8.403 -21.636 1.00 96.31 383 ARG A N 1
ATOM 2842 C CA . ARG A 1 383 ? 7.550 9.478 -22.412 1.00 96.31 383 ARG A CA 1
ATOM 2843 C C . ARG A 1 383 ? 8.936 9.797 -21.890 1.00 96.31 383 ARG A C 1
ATOM 2845 O O . ARG A 1 383 ? 9.257 9.439 -20.758 1.00 96.31 383 ARG A O 1
ATOM 2852 N N . ARG A 1 384 ? 9.740 10.528 -22.669 1.00 95.81 384 ARG A N 1
ATOM 2853 C CA . ARG A 1 384 ? 11.089 10.959 -22.264 1.00 95.81 384 ARG A CA 1
ATOM 2854 C C . ARG A 1 384 ? 11.121 11.588 -20.870 1.00 95.81 384 ARG A C 1
ATOM 2856 O O . ARG A 1 384 ? 12.062 11.333 -20.121 1.00 95.81 384 ARG A O 1
ATOM 2863 N N . GLU A 1 385 ? 10.106 12.373 -20.519 1.00 95.50 385 GLU A N 1
ATOM 2864 C CA . GLU A 1 385 ? 9.964 13.049 -19.220 1.00 95.50 385 GLU A CA 1
ATOM 2865 C C . GLU A 1 385 ? 9.836 12.098 -18.020 1.00 95.50 385 GLU A C 1
ATOM 2867 O O . GLU A 1 385 ? 10.179 12.483 -16.906 1.00 95.50 385 GLU A O 1
ATOM 2872 N N . ASN A 1 386 ? 9.407 10.849 -18.233 1.00 95.75 386 ASN A N 1
ATOM 2873 C CA . ASN A 1 386 ? 9.356 9.847 -17.169 1.00 95.75 386 ASN A CA 1
ATOM 2874 C C . ASN A 1 386 ? 10.746 9.293 -16.820 1.00 95.75 386 ASN A C 1
ATOM 2876 O O . ASN A 1 386 ? 10.905 8.680 -15.769 1.00 95.75 386 ASN A O 1
ATOM 2880 N N . PHE A 1 387 ? 11.752 9.482 -17.679 1.00 97.44 387 PHE A N 1
ATOM 2881 C CA . PHE A 1 387 ? 13.065 8.867 -17.505 1.00 97.44 387 PHE A CA 1
ATOM 2882 C C . PHE A 1 387 ? 14.120 9.845 -16.979 1.00 97.44 387 PHE A C 1
ATOM 2884 O O . PHE A 1 387 ? 14.225 11.002 -17.398 1.00 97.44 387 PHE A O 1
ATOM 2891 N N . THR A 1 388 ? 15.000 9.320 -16.130 1.00 95.69 388 THR A N 1
ATOM 2892 C CA . THR A 1 388 ? 16.197 10.001 -15.619 1.00 95.69 388 THR A CA 1
ATOM 2893 C C . THR A 1 388 ? 17.461 9.440 -16.267 1.00 95.69 388 THR A C 1
ATOM 2895 O O . THR A 1 388 ? 17.469 8.315 -16.761 1.00 95.69 388 THR A O 1
ATOM 2898 N N . THR A 1 389 ? 18.551 10.208 -16.295 1.00 96.88 389 THR A N 1
ATOM 2899 C CA . THR A 1 389 ? 19.827 9.724 -16.845 1.00 96.88 389 THR A CA 1
ATOM 2900 C C . THR A 1 389 ? 20.446 8.676 -15.922 1.00 96.88 389 THR A C 1
ATOM 2902 O O . THR A 1 389 ? 20.762 8.976 -14.773 1.00 96.88 389 THR A O 1
ATOM 2905 N N . ALA A 1 390 ? 20.672 7.468 -16.438 1.00 92.00 390 ALA A N 1
ATOM 2906 C CA . ALA A 1 390 ? 21.376 6.399 -15.734 1.00 92.00 390 ALA A CA 1
ATOM 2907 C C . ALA A 1 390 ? 22.887 6.438 -16.003 1.00 92.00 390 ALA A C 1
ATOM 2909 O O . ALA A 1 390 ? 23.695 6.272 -15.092 1.00 92.00 390 ALA A O 1
ATOM 2910 N N . SER A 1 391 ? 23.287 6.657 -17.260 1.00 94.38 391 SER A N 1
ATOM 2911 C CA . SER A 1 391 ? 24.695 6.799 -17.650 1.00 94.38 391 SER A CA 1
ATOM 2912 C C . SER A 1 391 ? 24.839 7.480 -19.013 1.00 94.38 391 SER A C 1
ATOM 2914 O O . SER A 1 391 ? 23.879 7.544 -19.776 1.00 94.38 391 SER A O 1
ATOM 2916 N N . GLY A 1 392 ? 26.042 7.971 -19.325 1.00 94.38 392 GLY A N 1
ATOM 2917 C CA . GLY A 1 392 ? 26.346 8.581 -20.623 1.00 94.38 392 GLY A CA 1
ATOM 2918 C C . GLY A 1 392 ? 25.502 9.823 -20.938 1.00 94.38 392 GLY A C 1
ATOM 2919 O O . GLY A 1 392 ? 24.985 10.486 -20.038 1.00 94.38 392 GLY A O 1
ATOM 2920 N N . SER A 1 393 ? 25.395 10.144 -22.227 1.00 94.38 393 SER A N 1
ATOM 2921 C CA . SER A 1 393 ? 24.548 11.219 -22.748 1.00 94.38 393 SER A CA 1
ATOM 2922 C C . SER A 1 393 ? 23.674 10.636 -23.841 1.00 94.38 393 SER A C 1
ATOM 2924 O O . SER A 1 393 ? 24.211 10.194 -24.848 1.00 94.38 393 SER A O 1
ATOM 2926 N N . PHE A 1 394 ? 22.367 10.601 -23.601 1.00 96.50 394 PHE A N 1
ATOM 2927 C CA . PHE A 1 394 ? 21.387 10.128 -24.574 1.00 96.50 394 PHE A CA 1
ATOM 2928 C C . PHE A 1 394 ? 21.093 11.271 -25.541 1.00 96.50 394 PHE A C 1
ATOM 2930 O O . PHE A 1 394 ? 20.735 12.354 -25.064 1.00 96.50 394 PHE A O 1
ATOM 2937 N N . ALA A 1 395 ? 21.275 11.046 -26.838 1.00 95.94 395 ALA A N 1
ATOM 2938 C CA . ALA A 1 395 ? 20.958 12.017 -27.877 1.00 95.94 395 ALA A CA 1
ATOM 2939 C C . ALA A 1 395 ? 20.624 11.296 -29.187 1.00 95.94 395 ALA A C 1
ATOM 2941 O O . ALA A 1 395 ? 21.483 10.613 -29.735 1.00 95.94 395 ALA A O 1
ATOM 2942 N N . LEU A 1 396 ? 19.405 11.476 -29.691 1.00 95.69 396 LEU A N 1
ATOM 2943 C CA . LEU A 1 396 ? 18.983 10.924 -30.971 1.00 95.69 396 LEU A CA 1
ATOM 2944 C C . LEU A 1 396 ? 19.554 11.760 -32.121 1.00 95.69 396 LEU A C 1
ATOM 2946 O O . LEU A 1 396 ? 19.503 12.987 -32.124 1.00 95.69 396 LEU A O 1
ATOM 2950 N N . SER A 1 397 ? 20.104 11.087 -33.124 1.00 93.62 397 SER A N 1
ATOM 2951 C CA . SER A 1 397 ? 20.696 11.731 -34.298 1.00 93.62 397 SER A CA 1
ATOM 2952 C C . SER A 1 397 ? 19.668 12.008 -35.408 1.00 93.62 397 SER A C 1
ATOM 2954 O O . SER A 1 397 ? 19.018 11.095 -35.912 1.00 93.62 397 SER A O 1
ATOM 2956 N N . SER A 1 398 ? 19.608 13.256 -35.894 1.00 90.38 398 SER A N 1
ATOM 2957 C CA . SER A 1 398 ? 18.870 13.676 -37.109 1.00 90.38 398 SER A CA 1
ATOM 2958 C C . SER A 1 398 ? 19.572 13.309 -38.426 1.00 90.38 398 SER A C 1
ATOM 2960 O O . SER A 1 398 ? 19.426 13.941 -39.467 1.00 90.38 398 SER A O 1
ATOM 2962 N N . SER A 1 399 ? 20.480 12.345 -38.382 1.00 90.62 399 SER A N 1
ATOM 2963 C CA . SER A 1 399 ? 21.031 11.708 -39.581 1.00 90.62 399 SER A CA 1
ATOM 2964 C C . SER A 1 399 ? 20.881 10.195 -39.512 1.00 90.62 399 SER A C 1
ATOM 2966 O O . SER A 1 399 ? 21.588 9.499 -40.237 1.00 90.62 399 SER A O 1
ATOM 2968 N N . GLY A 1 400 ? 19.994 9.738 -38.620 1.00 92.88 400 GLY A N 1
ATOM 2969 C CA . GLY A 1 400 ? 19.701 8.347 -38.350 1.00 92.88 400 GLY A CA 1
ATOM 2970 C C . GLY A 1 400 ? 20.287 7.827 -37.035 1.00 92.88 400 GLY A C 1
ATOM 2971 O O . GLY A 1 400 ? 21.344 8.282 -36.581 1.00 92.88 400 GLY A O 1
ATOM 2972 N N . ASP A 1 401 ? 19.533 6.928 -36.391 1.00 96.12 401 ASP A N 1
ATOM 2973 C CA . ASP A 1 401 ? 19.832 6.340 -35.080 1.00 96.12 401 ASP A CA 1
ATOM 2974 C C . ASP A 1 401 ? 18.915 5.133 -34.769 1.00 96.12 401 ASP A C 1
ATOM 2976 O O . ASP A 1 401 ? 18.085 4.697 -35.579 1.00 96.12 401 ASP A O 1
ATOM 2980 N N . GLN A 1 402 ? 19.020 4.626 -33.542 1.00 96.75 402 GLN A N 1
ATOM 2981 C CA . GLN A 1 402 ? 18.156 3.627 -32.937 1.00 96.75 402 GLN A CA 1
ATOM 2982 C C . GLN A 1 402 ? 17.626 4.085 -31.575 1.00 96.75 402 GLN A C 1
ATOM 2984 O O . GLN A 1 402 ? 18.293 4.767 -30.806 1.00 96.75 402 GLN A O 1
ATOM 2989 N N . LEU A 1 403 ? 16.445 3.587 -31.216 1.00 98.06 403 LEU A N 1
ATOM 2990 C CA . LEU A 1 403 ? 15.941 3.632 -29.849 1.00 98.06 403 LEU A CA 1
ATOM 2991 C C . LEU A 1 403 ? 15.714 2.203 -29.367 1.00 98.06 403 LEU A C 1
ATOM 2993 O O . LEU A 1 403 ? 14.893 1.477 -29.933 1.00 98.06 403 LEU A O 1
ATOM 2997 N N . VAL A 1 404 ? 16.426 1.791 -28.321 1.00 98.50 404 VAL A N 1
ATOM 2998 C CA . VAL A 1 404 ? 16.346 0.438 -27.760 1.00 98.50 404 VAL A CA 1
ATOM 2999 C C . VAL A 1 404 ? 15.833 0.498 -26.327 1.00 98.50 404 VAL A C 1
ATOM 3001 O O . VAL A 1 404 ? 16.390 1.195 -25.481 1.00 98.50 404 VAL A O 1
ATOM 3004 N N . VAL A 1 405 ? 14.779 -0.269 -26.048 1.00 98.69 405 VAL A N 1
ATOM 3005 C CA . VAL A 1 405 ? 14.144 -0.381 -24.732 1.00 98.69 405 VAL A CA 1
ATOM 3006 C C . VAL A 1 405 ? 14.438 -1.760 -24.152 1.00 98.69 405 VAL A C 1
ATOM 3008 O O . VAL A 1 405 ? 14.209 -2.781 -24.810 1.00 98.69 405 VAL A O 1
ATOM 3011 N N . TYR A 1 406 ? 14.946 -1.818 -22.925 1.00 98.00 406 TYR A N 1
ATOM 3012 C CA . TYR A 1 406 ? 15.347 -3.072 -22.286 1.00 98.00 406 TYR A CA 1
ATOM 3013 C C . TYR A 1 406 ? 15.139 -3.056 -20.766 1.00 98.00 406 TYR A C 1
ATOM 3015 O O . TYR A 1 406 ? 14.976 -2.005 -20.153 1.00 98.00 406 TYR A O 1
ATOM 3023 N N . THR A 1 407 ? 15.166 -4.231 -20.141 1.00 94.50 407 THR A N 1
ATOM 3024 C CA . THR A 1 407 ? 15.294 -4.395 -18.683 1.00 94.50 407 THR A CA 1
ATOM 3025 C C . THR A 1 407 ? 16.511 -5.268 -18.349 1.00 94.50 407 THR A C 1
ATOM 3027 O O . THR A 1 407 ? 17.179 -5.791 -19.245 1.00 94.50 407 THR A O 1
ATOM 3030 N N . GLY A 1 408 ? 16.827 -5.431 -17.067 1.00 86.94 408 GLY A N 1
ATOM 3031 C CA . GLY A 1 408 ? 18.043 -6.106 -16.612 1.00 86.94 408 GLY A CA 1
ATOM 3032 C C . GLY A 1 408 ? 19.253 -5.172 -16.625 1.00 86.94 408 GLY A C 1
ATOM 3033 O O . GLY A 1 408 ? 19.136 -3.993 -16.312 1.00 86.94 408 GLY A O 1
ATOM 3034 N N . THR A 1 409 ? 20.436 -5.692 -16.951 1.00 86.00 4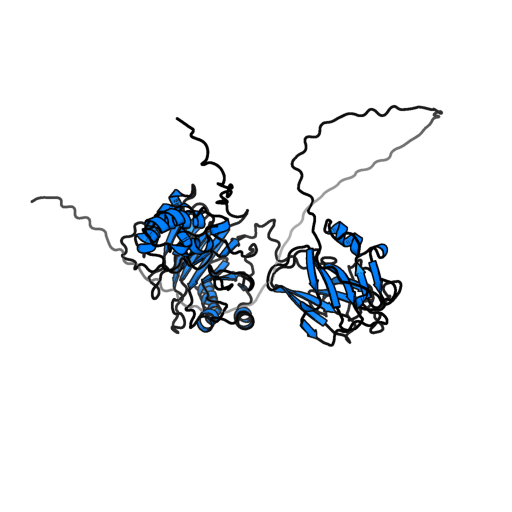09 THR A N 1
ATOM 3035 C CA . THR A 1 409 ? 21.680 -4.901 -16.956 1.00 86.00 409 THR A CA 1
ATOM 3036 C C . THR A 1 409 ? 22.217 -4.723 -18.370 1.00 86.00 409 THR A C 1
ATOM 3038 O O . THR A 1 409 ? 21.896 -5.506 -19.259 1.00 86.00 409 THR A O 1
ATOM 3041 N N . LYS A 1 410 ? 23.092 -3.733 -18.585 1.00 85.19 410 LYS A N 1
ATOM 3042 C CA . LYS A 1 410 ? 23.742 -3.508 -19.890 1.00 85.19 410 LYS A CA 1
ATOM 3043 C C . LYS A 1 410 ? 24.511 -4.742 -20.398 1.00 85.19 410 LYS A C 1
ATOM 3045 O O . LYS A 1 410 ? 24.525 -4.995 -21.596 1.00 85.19 410 LYS A O 1
ATOM 3050 N N . ASP A 1 411 ? 25.095 -5.529 -19.491 1.00 82.25 411 ASP A N 1
ATOM 3051 C CA . ASP A 1 411 ? 25.839 -6.755 -19.827 1.00 82.25 411 ASP A CA 1
ATOM 3052 C C . ASP A 1 411 ? 24.933 -7.966 -20.097 1.00 82.25 411 ASP A C 1
ATOM 3054 O O . ASP A 1 411 ? 25.356 -8.948 -20.709 1.00 82.25 411 ASP A O 1
ATOM 3058 N N . ARG A 1 412 ? 23.698 -7.939 -19.585 1.00 84.12 412 ARG A N 1
ATOM 3059 C CA . ARG A 1 412 ? 22.708 -9.014 -19.721 1.00 84.12 412 ARG A CA 1
ATOM 3060 C C . ARG A 1 412 ? 21.312 -8.420 -19.937 1.00 84.12 412 ARG A C 1
ATOM 3062 O O . ARG A 1 412 ? 20.458 -8.566 -19.055 1.00 84.12 412 ARG A O 1
ATOM 3069 N N . PRO A 1 413 ? 21.084 -7.730 -21.066 1.00 92.50 413 PRO A N 1
ATOM 3070 C CA . PRO A 1 413 ? 19.818 -7.065 -21.309 1.00 92.50 413 PRO A CA 1
ATOM 3071 C C . PRO A 1 413 ? 18.744 -8.075 -21.708 1.00 92.50 413 PRO A C 1
ATOM 3073 O O . PRO A 1 413 ? 18.997 -9.012 -22.468 1.00 92.50 413 PRO A O 1
ATOM 3076 N N . THR A 1 414 ? 17.522 -7.835 -21.246 1.00 92.94 414 THR A N 1
ATOM 3077 C CA . THR A 1 414 ? 16.317 -8.378 -21.872 1.00 92.94 414 THR A CA 1
ATOM 3078 C C . THR A 1 414 ? 15.710 -7.274 -22.723 1.00 92.94 414 THR A C 1
ATOM 3080 O O . THR A 1 414 ? 15.164 -6.308 -22.190 1.00 92.94 414 THR A O 1
ATOM 3083 N N . PHE A 1 415 ? 15.834 -7.394 -24.043 1.00 97.50 415 PHE A N 1
ATOM 3084 C CA . PHE A 1 415 ? 15.271 -6.427 -24.982 1.00 97.50 415 PHE A CA 1
ATOM 3085 C C . PHE A 1 415 ? 13.746 -6.523 -24.993 1.00 97.50 415 PHE A C 1
ATOM 3087 O O . PHE A 1 415 ? 13.194 -7.610 -25.155 1.00 97.50 415 PHE A O 1
ATOM 3094 N N . LEU A 1 416 ? 13.078 -5.384 -24.819 1.00 97.75 416 LEU A N 1
ATOM 3095 C CA . LEU A 1 416 ? 11.622 -5.291 -24.721 1.00 97.75 416 LEU A CA 1
ATOM 3096 C C . LEU A 1 416 ? 11.020 -4.785 -26.027 1.00 97.75 416 LEU A C 1
ATOM 3098 O O . LEU A 1 416 ? 10.109 -5.400 -26.561 1.00 97.75 416 LEU A O 1
ATOM 3102 N N . CYS A 1 417 ? 11.546 -3.700 -26.582 1.00 98.50 417 CYS A N 1
ATOM 3103 C CA . CYS A 1 417 ? 11.162 -3.199 -27.896 1.00 98.50 417 CYS A CA 1
ATOM 3104 C C . CYS A 1 417 ? 12.252 -2.288 -28.450 1.00 98.50 417 CYS A C 1
ATOM 3106 O O . CYS A 1 417 ? 13.154 -1.871 -27.724 1.00 98.50 417 CYS A O 1
ATOM 3108 N N . ALA A 1 418 ? 12.195 -2.004 -29.746 1.00 98.44 418 ALA A N 1
ATOM 3109 C CA . ALA A 1 418 ? 13.129 -1.090 -30.377 1.00 98.44 418 ALA A CA 1
ATOM 3110 C C . ALA A 1 418 ? 12.529 -0.489 -31.650 1.00 98.44 418 ALA A C 1
ATOM 3112 O O . ALA A 1 418 ? 11.558 -1.023 -32.196 1.00 98.44 418 ALA A O 1
ATOM 3113 N N . ILE A 1 419 ? 13.134 0.590 -32.129 1.00 98.25 419 ILE A N 1
ATOM 3114 C CA . ILE A 1 419 ? 12.937 1.119 -33.479 1.00 98.25 419 ILE A CA 1
ATOM 3115 C C . ILE A 1 419 ? 14.287 1.577 -34.034 1.00 98.25 419 ILE A C 1
ATOM 3117 O O . ILE A 1 419 ? 15.139 2.045 -33.279 1.00 98.25 419 ILE A O 1
ATOM 3121 N N . ASN A 1 420 ? 14.487 1.411 -35.337 1.00 97.88 420 ASN A N 1
ATOM 3122 C CA . ASN A 1 420 ? 15.647 1.922 -36.066 1.00 97.88 420 ASN A CA 1
ATOM 3123 C C . ASN A 1 420 ? 15.166 2.904 -37.135 1.00 97.88 420 ASN A C 1
ATOM 3125 O O . ASN A 1 420 ? 14.141 2.656 -37.773 1.00 97.88 420 ASN A O 1
ATOM 3129 N N . PHE A 1 421 ? 15.885 4.001 -37.313 1.00 96.31 421 PHE A N 1
ATOM 3130 C CA . PHE A 1 421 ? 15.599 5.035 -38.301 1.00 96.31 421 PHE A CA 1
ATOM 3131 C C . PHE A 1 421 ? 16.882 5.546 -38.976 1.00 96.31 421 PHE A C 1
ATOM 3133 O O . PHE A 1 421 ? 16.934 6.673 -39.443 1.00 96.31 421 PHE A O 1
ATOM 3140 N N . GLU A 1 422 ? 17.920 4.710 -39.051 1.00 93.06 422 GLU A N 1
ATOM 3141 C CA . GLU A 1 422 ? 19.173 4.990 -39.773 1.00 93.06 422 GLU A CA 1
ATOM 3142 C C . GLU A 1 422 ? 19.100 4.729 -41.284 1.00 93.06 422 GLU A C 1
ATOM 3144 O O . GLU A 1 422 ? 19.911 5.219 -42.069 1.00 93.06 422 GLU A O 1
ATOM 3149 N N . GLY A 1 423 ? 18.158 3.909 -41.747 1.00 83.50 423 GLY A N 1
ATOM 3150 C CA . GLY A 1 423 ? 18.106 3.519 -43.154 1.00 83.50 423 GLY A CA 1
ATOM 3151 C C . GLY A 1 423 ? 17.057 2.455 -43.438 1.00 83.50 423 GLY A C 1
ATOM 3152 O O . GLY A 1 423 ? 16.248 2.129 -42.588 1.00 83.50 423 GLY A O 1
ATOM 3153 N N . THR A 1 424 ? 17.084 1.851 -44.628 1.00 84.44 424 THR A N 1
ATOM 3154 C CA . THR A 1 424 ? 15.997 0.984 -45.141 1.00 84.44 424 THR A CA 1
ATOM 3155 C C . THR A 1 424 ? 15.821 -0.369 -44.415 1.00 84.44 424 THR A C 1
ATOM 3157 O O . THR A 1 424 ? 15.283 -1.318 -44.991 1.00 84.44 424 THR A O 1
ATOM 3160 N N . GLY A 1 425 ? 16.371 -0.535 -43.212 1.00 93.44 425 GLY A N 1
ATOM 3161 C CA . GLY A 1 425 ? 16.385 -1.778 -42.448 1.00 93.44 425 GLY A CA 1
ATOM 3162 C C . GLY A 1 425 ? 17.425 -1.778 -41.326 1.00 93.44 425 GLY A C 1
ATOM 3163 O O . GLY A 1 425 ? 18.317 -0.934 -41.285 1.00 93.44 425 GLY A O 1
ATOM 3164 N N . TRP A 1 426 ? 17.344 -2.780 -40.448 1.00 97.19 426 TRP A N 1
ATOM 3165 C CA . TRP A 1 426 ? 18.368 -3.032 -39.432 1.00 97.19 426 TRP A CA 1
ATOM 3166 C C . TRP A 1 426 ? 19.708 -3.415 -40.068 1.00 97.19 426 TRP A C 1
ATOM 3168 O O . TRP A 1 426 ? 19.756 -4.205 -41.017 1.00 97.19 426 TRP A O 1
ATOM 3178 N N . GLN A 1 427 ? 20.805 -2.884 -39.532 1.00 97.19 427 GLN A N 1
ATOM 3179 C CA . GLN A 1 427 ? 22.149 -3.215 -39.996 1.00 97.19 427 GLN A CA 1
ATOM 3180 C C . GLN A 1 427 ? 22.569 -4.606 -39.492 1.00 97.19 427 GLN A C 1
ATOM 3182 O O . GLN A 1 427 ? 21.914 -5.224 -38.658 1.00 97.19 427 GLN A O 1
ATOM 3187 N N . SER A 1 428 ? 23.667 -5.150 -40.021 1.00 96.38 428 SER A N 1
ATOM 3188 C CA . SER A 1 428 ? 24.184 -6.443 -39.550 1.00 96.38 428 SER A CA 1
ATOM 3189 C C . SER A 1 428 ? 24.956 -6.343 -38.232 1.00 96.38 428 SER A C 1
ATOM 3191 O O . SER A 1 428 ? 25.170 -7.365 -37.590 1.00 96.38 428 SER A O 1
ATOM 3193 N N . ASP A 1 429 ? 25.438 -5.148 -37.879 1.00 97.00 429 ASP A N 1
ATOM 3194 C CA . ASP A 1 429 ? 26.252 -4.876 -36.691 1.00 97.00 429 ASP A CA 1
ATOM 3195 C C . ASP A 1 429 ? 26.222 -3.374 -36.345 1.00 97.00 429 ASP A C 1
ATOM 3197 O O . ASP A 1 429 ? 26.012 -2.543 -37.235 1.00 97.00 429 ASP A O 1
ATOM 3201 N N . ALA A 1 430 ? 26.487 -3.025 -35.084 1.00 96.12 430 ALA A N 1
ATOM 3202 C CA . ALA A 1 430 ? 26.621 -1.641 -34.626 1.00 96.12 430 ALA A CA 1
ATOM 3203 C C . ALA A 1 430 ? 28.071 -1.153 -34.775 1.00 96.12 430 ALA A C 1
ATOM 3205 O O . ALA A 1 430 ? 28.929 -1.396 -33.921 1.00 96.12 430 ALA A O 1
ATOM 3206 N N . THR A 1 431 ? 28.354 -0.454 -35.876 1.00 94.75 431 THR A N 1
ATOM 3207 C CA . THR A 1 431 ? 29.703 0.017 -36.250 1.00 94.75 431 THR A CA 1
ATOM 3208 C C . THR A 1 431 ? 29.928 1.518 -36.045 1.00 94.75 431 THR A C 1
ATOM 3210 O O . THR A 1 431 ? 31.076 1.959 -35.959 1.00 94.75 431 THR A O 1
ATOM 3213 N N . SER A 1 432 ? 28.859 2.300 -35.920 1.00 94.56 432 SER A N 1
ATOM 3214 C CA . SER A 1 432 ? 28.855 3.734 -35.619 1.00 94.56 432 SER A CA 1
ATOM 3215 C C . SER A 1 432 ? 27.758 4.064 -34.597 1.00 94.56 432 SER A C 1
ATOM 3217 O O . SER A 1 432 ? 27.038 3.167 -34.164 1.00 94.56 432 SER A O 1
ATOM 3219 N N . ALA A 1 433 ? 27.654 5.341 -34.219 1.00 93.25 433 ALA A N 1
ATOM 3220 C CA . ALA A 1 433 ? 26.548 5.880 -33.420 1.00 93.25 433 ALA A CA 1
ATOM 3221 C C . ALA A 1 433 ? 25.175 5.629 -34.043 1.00 93.25 433 ALA A C 1
ATOM 3223 O O . ALA A 1 433 ? 24.232 5.281 -33.357 1.00 93.25 433 ALA A O 1
ATOM 3224 N N . ALA A 1 434 ? 25.111 5.690 -35.365 1.00 94.12 434 ALA A N 1
ATOM 3225 C CA . ALA A 1 434 ? 23.855 5.643 -36.081 1.00 94.12 434 ALA A CA 1
ATOM 3226 C C . ALA A 1 434 ? 23.394 4.209 -36.414 1.00 94.12 434 ALA A C 1
ATOM 3228 O O . ALA A 1 434 ? 22.245 3.977 -36.747 1.00 94.12 434 ALA A O 1
ATOM 3229 N N . THR A 1 435 ? 24.286 3.213 -36.351 1.00 95.62 435 THR A N 1
ATOM 3230 C CA . THR A 1 435 ? 23.967 1.845 -36.801 1.00 95.62 435 THR A CA 1
ATOM 3231 C C . THR A 1 435 ? 23.669 0.894 -35.650 1.00 95.62 435 THR A C 1
ATOM 3233 O O . THR A 1 435 ? 24.428 0.839 -34.678 1.00 95.62 435 THR A O 1
ATOM 3236 N N . SER A 1 436 ? 22.699 0.003 -35.854 1.00 97.50 436 SER A N 1
ATOM 3237 C CA . SER A 1 436 ? 22.353 -1.059 -34.913 1.00 97.50 436 SER A CA 1
ATOM 3238 C C . SER A 1 436 ? 21.940 -2.348 -35.622 1.00 97.50 436 SER A C 1
ATOM 3240 O O . SER A 1 436 ? 21.205 -2.332 -36.615 1.00 97.50 436 SER A O 1
ATOM 3242 N N . ALA A 1 437 ? 22.382 -3.489 -35.093 1.00 98.06 437 ALA A N 1
ATOM 3243 C CA . ALA A 1 437 ? 21.775 -4.775 -35.402 1.00 98.06 437 ALA A CA 1
ATOM 3244 C C . ALA A 1 437 ? 20.410 -4.906 -34.720 1.00 98.06 437 ALA A C 1
ATOM 3246 O O . ALA A 1 437 ? 20.179 -4.340 -33.654 1.00 98.06 437 ALA A O 1
ATOM 3247 N N . LEU A 1 438 ? 19.506 -5.685 -35.321 1.00 97.81 438 LEU A N 1
ATOM 3248 C CA . LEU A 1 438 ? 18.222 -6.006 -34.695 1.00 97.81 438 LEU A CA 1
ATOM 3249 C C . LEU A 1 438 ? 18.476 -6.655 -33.321 1.00 97.81 438 LEU A C 1
ATOM 3251 O O . LEU A 1 438 ? 19.124 -7.709 -33.281 1.00 97.81 438 LEU A O 1
ATOM 3255 N N . PRO A 1 439 ? 17.976 -6.078 -32.209 1.00 97.88 439 PRO A N 1
ATOM 3256 C CA . PRO A 1 439 ? 18.223 -6.648 -30.897 1.00 97.88 439 PRO A CA 1
ATOM 3257 C C . PRO A 1 439 ? 17.699 -8.092 -30.814 1.00 97.88 439 PRO A C 1
ATOM 3259 O O . PRO A 1 439 ? 16.562 -8.357 -31.224 1.00 97.88 439 PRO A O 1
ATOM 3262 N N . PRO A 1 440 ? 18.503 -9.047 -30.307 1.00 91.44 440 PRO A N 1
ATOM 3263 C CA . PRO A 1 440 ? 18.125 -10.453 -30.273 1.00 91.44 440 PRO A CA 1
ATOM 3264 C C . PRO A 1 440 ? 16.759 -10.703 -29.627 1.00 91.44 440 PRO A C 1
ATOM 3266 O O . PRO A 1 440 ? 16.470 -10.213 -28.538 1.00 91.44 440 PRO A O 1
ATOM 3269 N N . GLY A 1 441 ? 15.935 -11.518 -30.288 1.00 89.69 441 GLY A N 1
ATOM 3270 C CA . GLY A 1 441 ? 14.607 -11.898 -29.800 1.00 89.69 441 GLY A CA 1
ATOM 3271 C C . GLY A 1 441 ? 13.491 -10.908 -30.136 1.00 89.69 441 GLY A C 1
ATOM 3272 O O . GLY A 1 441 ? 12.328 -11.238 -29.913 1.00 89.69 441 GLY A O 1
ATOM 3273 N N . LEU A 1 442 ? 13.810 -9.743 -30.709 1.00 94.12 442 LEU A N 1
ATOM 3274 C CA . LEU A 1 442 ? 12.808 -8.801 -31.191 1.00 94.12 442 LEU A CA 1
ATOM 3275 C C . LEU A 1 442 ? 12.451 -9.028 -32.662 1.00 94.12 442 LEU A C 1
ATOM 3277 O O . LEU A 1 442 ? 13.265 -9.445 -33.480 1.00 94.12 442 LEU A O 1
ATOM 3281 N N . ASP A 1 443 ? 11.215 -8.667 -32.980 1.00 90.00 443 ASP A N 1
ATOM 3282 C CA . ASP A 1 443 ? 10.723 -8.402 -34.327 1.00 90.00 443 ASP A CA 1
ATOM 3283 C C . ASP A 1 443 ? 10.265 -6.940 -34.315 1.00 90.00 443 ASP A C 1
ATOM 3285 O O . ASP A 1 443 ? 9.163 -6.644 -33.844 1.00 90.00 443 ASP A O 1
ATOM 3289 N N . ALA A 1 444 ? 11.182 -6.033 -34.668 1.00 94.69 444 ALA A N 1
ATOM 3290 C CA . ALA A 1 444 ? 11.088 -4.591 -34.446 1.00 94.69 444 ALA A CA 1
ATOM 3291 C C . ALA A 1 444 ? 11.151 -3.804 -35.762 1.00 94.69 444 ALA A C 1
ATOM 3293 O O . ALA A 1 444 ? 11.846 -4.192 -36.703 1.00 94.69 444 ALA A O 1
ATOM 3294 N N . LEU A 1 445 ? 10.447 -2.673 -35.807 1.00 96.06 445 LEU A N 1
ATOM 3295 C CA . LEU A 1 445 ? 10.349 -1.831 -36.996 1.00 96.06 445 LEU A CA 1
ATOM 3296 C C . LEU A 1 445 ? 11.678 -1.120 -37.293 1.00 96.06 445 LEU A C 1
ATOM 3298 O O . LEU A 1 445 ? 12.325 -0.591 -36.392 1.00 96.06 445 LEU A O 1
ATOM 3302 N N . ALA A 1 446 ? 12.043 -1.084 -38.572 1.00 96.81 446 ALA A N 1
ATOM 3303 C CA . ALA A 1 446 ? 13.023 -0.152 -39.110 1.00 96.81 446 ALA A CA 1
ATOM 3304 C C . ALA A 1 446 ? 12.315 0.743 -40.132 1.00 96.81 446 ALA A C 1
ATOM 3306 O O . ALA A 1 446 ? 11.655 0.236 -41.043 1.00 96.81 446 ALA A O 1
ATOM 3307 N N . LEU A 1 447 ? 12.415 2.052 -39.942 1.00 95.69 447 LEU A N 1
ATOM 3308 C CA . LEU A 1 447 ? 11.940 3.065 -40.875 1.00 95.69 447 LEU A CA 1
ATOM 3309 C C . LEU A 1 447 ? 13.098 3.523 -41.755 1.00 95.69 447 LEU A C 1
ATOM 3311 O O . LEU A 1 447 ? 14.244 3.508 -41.313 1.00 95.69 447 LEU A O 1
ATOM 3315 N N . ASP A 1 448 ? 12.779 3.979 -42.968 1.00 94.75 448 ASP A N 1
ATOM 3316 C CA . ASP A 1 448 ? 13.727 4.777 -43.745 1.00 94.75 448 ASP A CA 1
ATOM 3317 C C . ASP A 1 448 ? 14.188 5.991 -42.922 1.00 94.75 448 ASP A C 1
ATOM 3319 O O . ASP A 1 448 ? 13.461 6.467 -42.046 1.00 94.75 448 ASP A O 1
ATOM 3323 N N . GLU A 1 449 ? 15.391 6.481 -43.223 1.00 94.62 449 GLU A N 1
ATOM 3324 C CA . GLU A 1 449 ? 16.012 7.578 -42.482 1.00 94.62 449 GLU A CA 1
ATOM 3325 C C . GLU A 1 449 ? 15.091 8.802 -42.389 1.00 94.62 449 GLU A C 1
ATOM 3327 O O . GLU A 1 449 ? 14.523 9.257 -43.390 1.00 94.62 449 GLU A O 1
ATOM 3332 N N . THR A 1 450 ? 14.872 9.263 -41.155 1.00 93.69 450 THR A N 1
ATOM 3333 C CA . THR A 1 450 ? 13.986 10.381 -40.837 1.00 93.69 450 THR A CA 1
ATOM 3334 C C . THR A 1 450 ? 14.289 10.962 -39.459 1.00 93.69 450 THR A C 1
ATOM 3336 O O . THR A 1 450 ? 14.524 10.223 -38.506 1.00 93.69 450 THR A O 1
ATOM 3339 N N . ASP A 1 451 ? 14.139 12.280 -39.332 1.00 93.94 451 ASP A N 1
ATOM 3340 C CA . ASP A 1 451 ? 14.377 13.008 -38.078 1.00 93.94 451 ASP A CA 1
ATOM 3341 C C . ASP A 1 451 ? 13.305 12.717 -37.024 1.00 93.94 451 ASP A C 1
ATOM 3343 O O . ASP A 1 451 ? 13.575 12.536 -35.839 1.00 93.94 451 ASP A O 1
ATOM 3347 N N . ASN A 1 452 ? 12.042 12.690 -37.447 1.00 96.69 452 ASN A N 1
ATOM 3348 C CA . ASN A 1 452 ? 10.919 12.515 -36.540 1.00 96.69 452 ASN A CA 1
ATOM 3349 C C . ASN A 1 452 ? 9.896 11.570 -37.158 1.00 96.69 452 ASN A C 1
ATOM 3351 O O . ASN A 1 452 ? 9.588 11.680 -38.349 1.00 96.69 452 ASN A O 1
ATOM 3355 N N . ALA A 1 453 ? 9.313 10.685 -36.352 1.00 97.19 453 ALA A N 1
ATOM 3356 C CA . ALA A 1 453 ? 8.240 9.816 -36.816 1.00 97.19 453 ALA A CA 1
ATOM 3357 C C . ALA A 1 453 ? 7.215 9.502 -35.725 1.00 97.19 453 ALA A C 1
ATOM 3359 O O . ALA A 1 453 ? 7.522 9.449 -34.532 1.00 97.19 453 ALA A O 1
ATOM 3360 N N . VAL A 1 454 ? 5.975 9.258 -36.148 1.00 97.88 454 VAL A N 1
ATOM 3361 C CA . VAL A 1 454 ? 4.868 8.912 -35.255 1.00 97.88 454 VAL A CA 1
ATOM 3362 C C . VAL A 1 454 ? 3.948 7.857 -35.856 1.00 97.88 454 VAL A C 1
ATOM 3364 O O . VAL A 1 454 ? 3.634 7.885 -37.049 1.00 97.88 454 VAL A O 1
ATOM 3367 N N . TYR A 1 455 ? 3.473 6.950 -35.005 1.00 97.88 455 TYR A N 1
ATOM 3368 C CA . TYR A 1 455 ? 2.401 6.022 -35.330 1.00 97.88 455 TYR A CA 1
ATOM 3369 C C . TYR A 1 455 ? 1.044 6.745 -35.408 1.00 97.88 455 TYR A C 1
ATOM 3371 O O . TYR A 1 455 ? 0.609 7.375 -34.443 1.00 97.88 455 TYR A O 1
ATOM 3379 N N . LEU A 1 456 ? 0.352 6.616 -36.544 1.00 95.12 456 LEU A N 1
ATOM 3380 C CA . LEU A 1 456 ? -0.970 7.205 -36.817 1.00 95.12 456 LEU A CA 1
ATOM 3381 C C . LEU A 1 456 ? -2.065 6.159 -37.078 1.00 95.12 456 LEU A C 1
ATOM 3383 O O . LEU A 1 456 ? -3.182 6.515 -37.462 1.00 95.12 456 LEU A O 1
ATOM 3387 N N . GLY A 1 457 ? -1.752 4.873 -36.909 1.00 94.19 457 GLY A N 1
ATOM 3388 C CA . GLY A 1 457 ? -2.730 3.798 -37.050 1.00 94.19 457 GLY A CA 1
ATOM 3389 C C . GLY A 1 457 ? -3.750 3.763 -35.905 1.00 94.19 457 GLY A C 1
ATOM 3390 O O . GLY A 1 457 ? -3.838 4.659 -35.064 1.00 94.19 457 GLY A O 1
ATOM 3391 N N . ASN A 1 458 ? -4.530 2.684 -35.846 1.00 94.00 458 ASN A N 1
ATOM 3392 C CA . ASN A 1 458 ? -5.513 2.478 -34.785 1.00 94.00 458 ASN A CA 1
ATOM 3393 C C . ASN A 1 458 ? -4.849 2.458 -33.397 1.00 94.00 458 ASN A C 1
ATOM 3395 O O . ASN A 1 458 ? -3.928 1.681 -33.150 1.00 94.00 458 ASN A O 1
ATOM 3399 N N . THR A 1 459 ? -5.362 3.262 -32.468 1.00 94.56 459 THR A N 1
ATOM 3400 C CA . THR A 1 459 ? -4.897 3.316 -31.070 1.00 94.56 459 THR A CA 1
ATOM 3401 C C . THR A 1 459 ? -5.779 2.509 -30.114 1.00 94.56 459 THR A C 1
ATOM 3403 O O . THR A 1 459 ? -5.579 2.547 -28.902 1.00 94.56 459 THR A O 1
ATOM 3406 N N . SER A 1 460 ? -6.752 1.762 -30.646 1.00 91.19 460 SER A N 1
ATOM 3407 C CA . SER A 1 460 ? -7.635 0.878 -29.883 1.00 91.19 460 SER A CA 1
ATOM 3408 C C . SER A 1 460 ? -7.666 -0.515 -30.506 1.00 91.19 460 SER A C 1
ATOM 3410 O O . SER A 1 460 ? -8.011 -0.648 -31.681 1.00 91.19 460 SER A O 1
ATOM 3412 N N . GLY A 1 461 ? -7.295 -1.530 -29.725 1.00 85.75 461 GLY A N 1
ATOM 3413 C CA . GLY A 1 461 ? -7.198 -2.927 -30.160 1.00 85.75 461 GLY A CA 1
ATOM 3414 C C . GLY A 1 461 ? -6.660 -3.842 -29.058 1.00 85.75 461 GLY A C 1
ATOM 3415 O O . GLY A 1 461 ? -6.363 -3.377 -27.952 1.00 85.75 461 GLY A O 1
ATOM 3416 N N . SER A 1 462 ? -6.546 -5.140 -29.341 1.00 85.38 462 SER A N 1
ATOM 3417 C CA . SER A 1 462 ? -5.860 -6.085 -28.449 1.00 85.38 462 SER A CA 1
ATOM 3418 C C . SER A 1 462 ? -4.349 -5.816 -28.405 1.00 85.38 462 SER A C 1
ATOM 3420 O O . SER A 1 462 ? -3.801 -5.108 -29.253 1.00 85.38 462 SER A O 1
ATOM 3422 N N . VAL A 1 463 ? -3.649 -6.405 -27.432 1.00 82.31 463 VAL A N 1
ATOM 3423 C CA . VAL A 1 463 ? -2.180 -6.321 -27.340 1.00 82.31 463 VAL A CA 1
ATOM 3424 C C . VAL A 1 463 ? -1.511 -6.837 -28.617 1.00 82.31 463 VAL A C 1
ATOM 3426 O O . VAL A 1 463 ? -0.588 -6.206 -29.129 1.00 82.31 463 VAL A O 1
ATOM 3429 N N . GLU A 1 464 ? -1.979 -7.960 -29.157 1.00 84.06 464 GLU A N 1
ATOM 3430 C CA . GLU A 1 464 ? -1.460 -8.559 -30.388 1.00 84.06 464 GLU A CA 1
ATOM 3431 C C . GLU A 1 464 ? -1.708 -7.668 -31.605 1.00 84.06 464 GLU A C 1
ATOM 3433 O O . GLU A 1 464 ? -0.817 -7.511 -32.442 1.00 84.06 464 GLU A O 1
ATOM 3438 N N . GLU A 1 465 ? -2.897 -7.069 -31.700 1.00 89.81 465 GLU A N 1
ATOM 3439 C CA . GLU A 1 465 ? -3.249 -6.150 -32.783 1.00 89.81 465 GLU A CA 1
ATOM 3440 C C . GLU A 1 465 ? -2.376 -4.899 -32.749 1.00 89.81 465 GLU A C 1
ATOM 3442 O O . GLU A 1 465 ? -1.742 -4.572 -33.752 1.00 89.81 465 GLU A O 1
ATOM 3447 N N . LEU A 1 466 ? -2.269 -4.248 -31.587 1.00 90.62 466 LEU A N 1
ATOM 3448 C CA . LEU A 1 466 ? -1.429 -3.065 -31.410 1.00 90.62 466 LEU A CA 1
ATOM 3449 C C . LEU A 1 466 ? 0.035 -3.385 -31.716 1.00 90.62 466 LEU A C 1
ATOM 3451 O O . LEU A 1 466 ? 0.666 -2.647 -32.467 1.00 90.62 466 LEU A O 1
ATOM 3455 N N . ARG A 1 467 ? 0.550 -4.528 -31.241 1.00 92.00 467 ARG A N 1
ATOM 3456 C CA . ARG A 1 467 ? 1.912 -4.989 -31.550 1.00 92.00 467 ARG A CA 1
ATOM 3457 C C . ARG A 1 467 ? 2.132 -5.146 -33.055 1.00 92.00 467 ARG A C 1
ATOM 3459 O O . ARG A 1 467 ? 3.211 -4.841 -33.552 1.00 92.00 467 ARG A O 1
ATOM 3466 N N . LEU A 1 468 ? 1.156 -5.666 -33.798 1.00 91.44 468 LEU A N 1
ATOM 3467 C CA . LEU A 1 468 ? 1.261 -5.818 -35.253 1.00 91.44 468 LEU A CA 1
ATOM 3468 C C . LEU A 1 468 ? 1.171 -4.471 -35.972 1.00 91.44 468 LEU A C 1
ATOM 3470 O O . LEU A 1 468 ? 2.004 -4.195 -36.833 1.00 91.44 468 LEU A O 1
ATOM 3474 N N . TRP A 1 469 ? 0.211 -3.622 -35.612 1.00 96.19 469 TRP A N 1
ATOM 3475 C CA . TRP A 1 469 ? -0.003 -2.348 -36.295 1.00 96.19 469 TRP A CA 1
ATOM 3476 C C . TRP A 1 469 ? 1.152 -1.372 -36.099 1.00 96.19 469 TRP A C 1
ATOM 3478 O O . TRP A 1 469 ? 1.552 -0.726 -37.067 1.00 96.19 469 TRP A O 1
ATOM 3488 N N . THR A 1 470 ? 1.734 -1.293 -34.897 1.00 96.38 470 THR A N 1
ATOM 3489 C CA . THR A 1 470 ? 2.878 -0.404 -34.632 1.00 96.38 470 THR A CA 1
ATOM 3490 C C . THR A 1 470 ? 4.140 -0.832 -35.375 1.00 96.38 470 THR A C 1
ATOM 3492 O O . THR A 1 470 ? 5.052 -0.026 -35.522 1.00 96.38 470 THR A O 1
ATOM 3495 N N . ARG A 1 471 ? 4.206 -2.072 -35.874 1.00 94.06 471 ARG A N 1
ATOM 3496 C CA . ARG A 1 471 ? 5.330 -2.590 -36.672 1.00 94.06 471 ARG A CA 1
ATOM 3497 C C . ARG A 1 471 ? 5.114 -2.517 -38.175 1.00 94.06 471 ARG A C 1
ATOM 3499 O O . ARG A 1 471 ? 6.019 -2.843 -38.936 1.00 94.06 471 ARG A O 1
ATOM 3506 N N . ASP A 1 472 ? 3.937 -2.100 -38.611 1.00 95.44 472 ASP A N 1
ATOM 3507 C CA . ASP A 1 472 ? 3.667 -1.867 -40.018 1.00 95.44 472 ASP A CA 1
ATOM 3508 C C . ASP A 1 472 ? 4.049 -0.426 -40.366 1.00 95.44 472 ASP A C 1
ATOM 3510 O O . ASP A 1 472 ? 3.378 0.523 -39.955 1.00 95.44 472 ASP A O 1
ATOM 3514 N N . ALA A 1 473 ? 5.124 -0.266 -41.142 1.00 95.31 473 ALA A N 1
ATOM 3515 C CA . ALA A 1 473 ? 5.630 1.035 -41.580 1.00 95.31 473 ALA A CA 1
ATOM 3516 C C . ALA A 1 473 ? 4.566 1.890 -42.296 1.00 95.31 473 ALA A C 1
ATOM 3518 O O . ALA A 1 473 ? 4.665 3.114 -42.299 1.00 95.31 473 ALA A O 1
ATOM 3519 N N . THR A 1 474 ? 3.525 1.282 -42.879 1.00 96.44 474 THR A N 1
ATOM 3520 C CA . THR A 1 474 ? 2.445 2.021 -43.554 1.00 96.44 474 THR A CA 1
ATOM 3521 C C . THR A 1 474 ? 1.536 2.792 -42.594 1.00 96.44 474 THR A C 1
ATOM 3523 O O . THR A 1 474 ? 0.835 3.707 -43.026 1.00 96.44 474 THR A O 1
ATOM 3526 N N . ASN A 1 475 ? 1.581 2.475 -41.296 1.00 97.25 475 ASN A N 1
ATOM 3527 C CA . ASN A 1 475 ? 0.856 3.189 -40.245 1.00 97.25 475 ASN A CA 1
ATOM 3528 C C . ASN A 1 475 ? 1.649 4.363 -39.649 1.00 97.25 475 ASN A C 1
ATOM 3530 O O . ASN A 1 475 ? 1.187 4.975 -38.684 1.00 97.25 475 ASN A O 1
ATOM 3534 N N . TRP A 1 476 ? 2.836 4.668 -40.176 1.00 97.56 476 TRP A N 1
ATOM 3535 C CA . TRP A 1 476 ? 3.712 5.717 -39.662 1.00 97.56 476 TRP A CA 1
ATOM 3536 C C . TRP A 1 476 ? 3.775 6.919 -40.599 1.00 97.56 476 TRP A C 1
ATOM 3538 O O . TRP A 1 476 ? 3.711 6.791 -41.822 1.00 97.56 476 TRP A O 1
ATOM 3548 N N . ALA A 1 477 ? 3.928 8.100 -40.008 1.00 96.81 477 ALA A N 1
ATOM 3549 C CA . ALA A 1 477 ? 4.248 9.328 -40.720 1.00 96.81 477 ALA A CA 1
ATOM 3550 C C . ALA A 1 477 ? 5.596 9.871 -40.247 1.00 96.81 477 ALA A C 1
ATOM 3552 O O . ALA A 1 477 ? 5.880 9.859 -39.049 1.00 96.81 477 ALA A O 1
ATOM 3553 N N . SER A 1 478 ? 6.387 10.370 -41.194 1.00 95.19 478 SER A N 1
ATOM 3554 C CA . SER A 1 478 ? 7.669 11.028 -40.960 1.00 95.19 478 SER A CA 1
ATOM 3555 C C . SER A 1 478 ? 7.577 12.539 -41.155 1.00 95.19 478 SER A C 1
ATOM 3557 O O . SER A 1 478 ? 6.753 13.040 -41.929 1.00 95.19 478 SER A O 1
ATOM 3559 N N . ALA A 1 479 ? 8.448 13.271 -40.467 1.00 92.94 479 ALA A N 1
ATOM 3560 C CA . ALA A 1 479 ? 8.645 14.698 -40.663 1.00 92.94 479 ALA A CA 1
ATOM 3561 C C . ALA A 1 479 ? 10.098 15.103 -40.415 1.00 92.94 479 ALA A C 1
ATOM 3563 O O . ALA A 1 479 ? 10.734 14.618 -39.484 1.00 92.94 479 ALA A O 1
ATOM 3564 N N . GLY A 1 480 ? 10.576 16.065 -41.207 1.00 90.88 480 GLY A N 1
ATOM 3565 C CA . GLY A 1 480 ? 11.900 16.678 -41.030 1.00 90.88 480 GLY A CA 1
ATOM 3566 C C . GLY A 1 480 ? 11.899 17.922 -40.137 1.00 90.88 480 GLY A C 1
ATOM 3567 O O . GLY A 1 480 ? 12.837 18.704 -40.183 1.00 90.88 480 GLY A O 1
ATOM 3568 N N . LEU A 1 481 ? 10.788 18.204 -39.445 1.00 91.06 481 LEU A N 1
ATOM 3569 C CA . LEU A 1 481 ? 10.720 19.224 -38.399 1.00 91.06 481 LEU A CA 1
ATOM 3570 C C . LEU A 1 481 ? 9.840 18.711 -37.261 1.00 91.06 481 LEU A C 1
ATOM 3572 O O . LEU A 1 481 ? 8.682 18.349 -37.494 1.00 91.06 481 LEU A O 1
ATOM 3576 N N . ARG A 1 482 ? 10.353 18.804 -36.035 1.00 91.19 482 ARG A N 1
ATOM 3577 C CA . ARG A 1 482 ? 9.668 18.454 -34.780 1.00 91.19 482 ARG A CA 1
ATOM 3578 C C . ARG A 1 482 ? 8.187 18.854 -34.719 1.00 91.19 482 ARG A C 1
ATOM 3580 O O . ARG A 1 482 ? 7.321 18.021 -34.470 1.00 91.19 482 ARG A O 1
ATOM 3587 N N . ASP A 1 483 ? 7.880 20.124 -34.994 1.00 90.00 483 ASP A N 1
ATOM 3588 C CA . ASP A 1 483 ? 6.537 20.706 -34.818 1.00 90.00 483 ASP A CA 1
ATOM 3589 C C . ASP A 1 483 ? 5.497 20.229 -35.855 1.00 90.00 483 ASP A C 1
ATOM 3591 O O . ASP A 1 483 ? 4.325 20.608 -35.789 1.00 90.00 483 ASP A O 1
ATOM 3595 N N . GLN A 1 484 ? 5.900 19.418 -36.838 1.00 89.81 484 GLN A N 1
ATOM 3596 C CA . GLN A 1 484 ? 4.991 18.848 -37.839 1.00 89.81 484 GLN A CA 1
ATOM 3597 C C . GLN A 1 484 ? 4.327 17.551 -37.375 1.00 89.81 484 GLN A C 1
ATOM 3599 O O . GLN A 1 484 ? 3.345 17.126 -37.987 1.00 89.81 484 GLN A O 1
ATOM 3604 N N . ILE A 1 485 ? 4.833 16.930 -36.308 1.00 90.31 485 ILE A N 1
ATOM 3605 C CA . ILE A 1 485 ? 4.258 15.717 -35.734 1.00 90.31 485 ILE A CA 1
ATOM 3606 C C . ILE A 1 485 ? 3.964 15.899 -34.250 1.00 90.31 485 ILE A C 1
ATOM 3608 O O . ILE A 1 485 ? 4.562 16.708 -33.548 1.00 90.31 485 ILE A O 1
ATOM 3612 N N . THR A 1 486 ? 3.005 15.134 -33.747 1.00 92.94 486 THR A N 1
ATOM 3613 C CA . THR A 1 486 ? 2.643 15.127 -32.330 1.00 92.94 486 THR A CA 1
ATOM 3614 C C . THR A 1 486 ? 2.609 13.688 -31.858 1.00 92.94 486 THR A C 1
ATOM 3616 O O . THR A 1 486 ? 1.896 12.878 -32.445 1.00 92.94 486 THR A O 1
ATOM 3619 N N . LEU A 1 487 ? 3.380 13.375 -30.814 1.00 93.81 487 LEU A N 1
ATOM 3620 C CA . LEU A 1 487 ? 3.426 12.027 -30.252 1.00 93.81 487 LEU A CA 1
ATOM 3621 C C . LEU A 1 487 ? 2.052 11.621 -29.686 1.00 93.81 487 LEU A C 1
ATOM 3623 O O . LEU A 1 487 ? 1.346 12.479 -29.136 1.00 93.81 487 LEU A O 1
ATOM 3627 N N . PRO A 1 488 ? 1.670 10.331 -29.760 1.00 91.81 488 PRO A N 1
ATOM 3628 C CA . PRO A 1 488 ? 0.381 9.862 -29.265 1.00 91.81 488 PRO A CA 1
ATOM 3629 C C . PRO A 1 488 ? 0.234 10.147 -27.768 1.00 91.81 488 PRO A C 1
ATOM 3631 O O . PRO A 1 488 ? 1.224 10.177 -27.036 1.00 91.81 488 PRO A O 1
ATOM 3634 N N . SER A 1 489 ? -0.992 10.372 -27.298 1.00 86.94 489 SER A N 1
ATOM 3635 C CA . SER A 1 489 ? -1.271 10.677 -25.886 1.00 86.94 489 SER A CA 1
ATOM 3636 C C . SER A 1 489 ? -1.923 9.529 -25.119 1.00 86.94 489 SER A C 1
ATOM 3638 O O . SER A 1 489 ? -1.840 9.512 -23.896 1.00 86.94 489 SER A O 1
ATOM 3640 N N . ALA A 1 490 ? -2.564 8.581 -25.808 1.00 88.81 490 ALA A N 1
ATOM 3641 C CA . ALA A 1 490 ? -3.231 7.445 -25.183 1.00 88.81 490 ALA A CA 1
ATOM 3642 C C . ALA A 1 490 ? -3.453 6.295 -26.172 1.00 88.81 490 ALA A C 1
ATOM 3644 O O . ALA A 1 490 ? -3.609 6.510 -27.377 1.00 88.81 490 ALA A O 1
ATOM 3645 N N . PHE A 1 491 ? -3.541 5.087 -25.624 1.00 90.12 491 PHE A N 1
ATOM 3646 C CA . PHE A 1 491 ? -4.001 3.879 -26.298 1.00 90.12 491 PHE A CA 1
ATOM 3647 C C . PHE A 1 491 ? -5.101 3.227 -25.459 1.00 90.12 491 PHE A C 1
ATOM 3649 O O . PHE A 1 491 ? -5.188 3.436 -24.251 1.00 90.12 491 PHE A O 1
ATOM 3656 N N . THR A 1 492 ? -5.968 2.444 -26.093 1.00 86.44 492 THR A N 1
ATOM 3657 C CA . THR A 1 492 ? -7.042 1.712 -25.416 1.00 86.44 492 THR A CA 1
ATOM 3658 C C . THR A 1 492 ? -6.894 0.224 -25.683 1.00 86.44 492 THR A C 1
ATOM 3660 O O . THR A 1 492 ? -7.102 -0.231 -26.809 1.00 86.44 492 THR A O 1
ATOM 3663 N N . ILE A 1 493 ? -6.575 -0.535 -24.636 1.00 85.69 493 ILE A N 1
ATOM 3664 C CA . ILE A 1 493 ? -6.523 -1.994 -24.710 1.00 85.69 493 ILE A CA 1
ATOM 3665 C C . ILE A 1 493 ? -7.944 -2.540 -24.715 1.00 85.69 493 ILE A C 1
ATOM 3667 O O . ILE A 1 493 ? -8.718 -2.311 -23.785 1.00 85.69 493 ILE A O 1
ATOM 3671 N N . VAL A 1 494 ? -8.284 -3.275 -25.768 1.00 80.44 494 VAL A N 1
ATOM 3672 C CA . VAL A 1 494 ? -9.554 -3.990 -25.872 1.00 80.44 494 VAL A CA 1
ATOM 3673 C C . VAL A 1 494 ? -9.297 -5.443 -25.511 1.00 80.44 494 VAL A C 1
ATOM 3675 O O . VAL A 1 494 ? -8.653 -6.178 -26.258 1.00 80.44 494 VAL A O 1
ATOM 3678 N N . THR A 1 495 ? -9.803 -5.872 -24.359 1.00 69.75 495 THR A N 1
ATOM 3679 C CA . THR A 1 495 ? -9.832 -7.292 -24.018 1.00 69.75 495 THR A CA 1
ATOM 3680 C C . THR A 1 495 ? -11.039 -7.936 -24.697 1.00 69.75 495 THR A C 1
ATOM 3682 O O . THR A 1 495 ? -12.145 -7.383 -24.658 1.00 69.75 495 THR A O 1
ATOM 3685 N N . PRO A 1 496 ? -10.884 -9.101 -25.347 1.00 52.22 496 PRO A N 1
ATOM 3686 C CA . PRO A 1 496 ? -12.044 -9.851 -25.783 1.00 52.22 496 PRO A CA 1
ATOM 3687 C C . PRO A 1 496 ? -12.833 -10.240 -24.533 1.00 52.22 496 PRO A C 1
ATOM 3689 O O . PRO A 1 496 ? -12.388 -11.068 -23.741 1.00 52.22 496 PRO A O 1
ATOM 3692 N N . SER A 1 497 ? -14.002 -9.625 -24.340 1.00 43.19 497 SER A N 1
ATOM 3693 C CA . SER A 1 497 ? -14.949 -10.071 -23.321 1.00 43.19 497 SER A CA 1
ATOM 3694 C C . SER A 1 497 ? -15.149 -11.579 -23.478 1.00 43.19 497 SER A C 1
ATOM 3696 O O . SER A 1 497 ? -15.467 -12.054 -24.574 1.00 43.19 497 SER A O 1
ATOM 3698 N N . THR A 1 498 ? -14.923 -12.331 -22.405 1.00 33.31 498 THR A N 1
ATOM 3699 C CA . THR A 1 498 ? -15.271 -13.745 -22.318 1.00 33.31 498 THR A CA 1
ATOM 3700 C C . THR A 1 498 ? -16.770 -13.861 -22.564 1.00 33.31 498 THR A C 1
ATOM 3702 O O . THR A 1 498 ? -17.595 -13.647 -21.678 1.00 33.31 498 THR A O 1
ATOM 3705 N N . MET A 1 499 ? -17.153 -14.155 -23.809 1.00 34.53 499 MET A N 1
ATOM 3706 C CA . MET A 1 499 ? -18.522 -14.535 -24.118 1.00 34.53 499 MET A CA 1
ATOM 3707 C C . MET A 1 499 ? -18.884 -15.726 -23.230 1.00 34.53 499 MET A C 1
ATOM 3709 O O . MET A 1 499 ? -18.261 -16.786 -23.319 1.00 34.53 499 MET A O 1
ATOM 3713 N N . GLY A 1 500 ? -19.920 -15.558 -22.405 1.00 32.66 500 GLY A N 1
ATOM 3714 C CA . GLY A 1 500 ? -20.625 -16.675 -21.785 1.00 32.66 500 GLY A CA 1
ATOM 3715 C C . GLY A 1 500 ? -21.044 -17.712 -22.839 1.00 32.66 500 GLY A C 1
ATOM 3716 O O . GLY A 1 500 ? -21.069 -17.401 -24.036 1.00 32.66 500 GLY A O 1
ATOM 3717 N N . PRO A 1 501 ? -21.376 -18.951 -22.433 1.00 39.09 501 PRO A N 1
ATOM 3718 C CA . PRO A 1 501 ? -21.624 -20.040 -23.366 1.00 39.09 501 PRO A CA 1
ATOM 3719 C C . PRO A 1 501 ? -22.807 -19.685 -24.269 1.00 39.09 501 PRO A C 1
ATOM 3721 O O . PRO A 1 501 ? -23.974 -19.782 -23.886 1.00 39.09 501 PRO A O 1
ATOM 3724 N N . THR A 1 502 ? -22.512 -19.265 -25.496 1.00 33.22 502 THR A N 1
ATOM 3725 C CA . THR A 1 502 ? -23.516 -19.111 -26.537 1.00 33.22 502 THR A CA 1
ATOM 3726 C C . THR A 1 502 ? -23.888 -20.513 -26.984 1.00 33.22 502 THR A C 1
ATOM 3728 O O . THR A 1 502 ? -23.090 -21.257 -27.550 1.00 33.22 502 THR A O 1
ATOM 3731 N N . SER A 1 503 ? -25.117 -20.902 -26.647 1.00 33.19 503 SER A N 1
ATOM 3732 C CA . SER A 1 503 ? -25.714 -22.166 -27.062 1.00 33.19 503 SER A CA 1
ATOM 3733 C C . SER A 1 503 ? -25.587 -22.325 -28.576 1.00 33.19 503 SER A C 1
ATOM 3735 O O . SER A 1 503 ? -26.183 -21.569 -29.345 1.00 33.19 503 SER A O 1
ATOM 3737 N N . ALA A 1 504 ? -24.811 -23.321 -29.002 1.00 32.19 504 ALA A N 1
ATOM 3738 C CA . ALA A 1 504 ? -24.692 -23.707 -30.396 1.00 32.19 504 ALA A CA 1
ATOM 3739 C C . ALA A 1 504 ? -26.053 -24.210 -30.901 1.00 32.19 504 ALA A C 1
ATOM 3741 O O . ALA A 1 504 ? -26.433 -25.361 -30.690 1.00 32.19 504 ALA A O 1
ATOM 3742 N N . THR A 1 505 ? -26.796 -23.340 -31.585 1.00 29.78 505 THR A N 1
ATOM 3743 C CA . THR A 1 505 ? -27.934 -23.763 -32.402 1.00 29.78 505 THR A CA 1
ATOM 3744 C C . THR A 1 505 ? -27.379 -24.256 -33.730 1.00 29.78 505 THR A C 1
ATOM 3746 O O . THR A 1 505 ? -26.968 -23.481 -34.594 1.00 29.78 505 THR A O 1
ATOM 3749 N N . THR A 1 506 ? -27.325 -25.576 -33.872 1.00 29.39 506 THR A N 1
ATOM 3750 C CA . THR A 1 506 ? -26.989 -26.261 -35.118 1.00 29.39 506 THR A CA 1
ATOM 3751 C C . THR A 1 506 ? -28.041 -25.911 -36.164 1.00 29.39 506 THR A C 1
ATOM 3753 O O . THR A 1 506 ? -29.172 -26.386 -36.107 1.00 29.39 506 THR A O 1
ATOM 3756 N N . THR A 1 507 ? -27.663 -25.089 -37.141 1.00 27.94 507 THR A N 1
ATOM 3757 C CA . THR A 1 507 ? -28.466 -24.884 -38.349 1.00 27.94 507 THR A CA 1
ATOM 3758 C C . THR A 1 507 ? -27.688 -25.462 -39.520 1.00 27.94 507 THR A C 1
ATOM 3760 O O . THR A 1 507 ? -26.719 -24.884 -40.005 1.00 27.94 507 THR A O 1
ATOM 3763 N N . SER A 1 508 ? -28.085 -26.665 -39.924 1.00 31.08 508 SER A N 1
ATOM 3764 C CA . SER A 1 508 ? -27.585 -27.367 -41.099 1.00 31.08 508 SER A CA 1
ATOM 3765 C C . SER A 1 508 ? -27.855 -26.550 -42.363 1.00 31.08 508 SER A C 1
ATOM 3767 O O . SER A 1 508 ? -29.014 -26.349 -42.728 1.00 31.08 508 SER A O 1
ATOM 3769 N N . THR A 1 509 ? -26.802 -26.132 -43.061 1.00 29.31 509 THR A N 1
ATOM 3770 C CA . THR A 1 509 ? -26.896 -25.676 -44.450 1.00 29.31 509 THR A CA 1
ATOM 3771 C C . THR A 1 509 ? -26.323 -26.753 -45.364 1.00 29.31 509 THR A C 1
ATOM 3773 O O . THR A 1 509 ? -25.157 -27.129 -45.303 1.00 29.31 509 THR A O 1
ATOM 3776 N N . SER A 1 510 ? -27.220 -27.305 -46.173 1.00 30.77 510 SER A N 1
ATOM 3777 C CA . SER A 1 510 ? -26.977 -28.285 -47.222 1.00 30.77 510 SER A CA 1
ATOM 3778 C C . SER A 1 510 ? -26.158 -27.676 -48.360 1.00 30.77 510 SER A C 1
ATOM 3780 O O . SER A 1 510 ? -26.619 -26.733 -49.006 1.00 30.77 510 SER A O 1
ATOM 3782 N N . SER A 1 511 ? -24.993 -28.246 -48.663 1.00 30.94 511 SER A N 1
ATOM 3783 C CA . SER A 1 511 ? -24.303 -28.012 -49.929 1.00 30.94 511 SER A CA 1
ATOM 3784 C C . SER A 1 511 ? -24.929 -28.888 -51.019 1.00 30.94 511 SER A C 1
ATOM 3786 O O . SER A 1 511 ? -24.876 -30.117 -50.979 1.00 30.94 511 SER A O 1
ATOM 3788 N N . MET A 1 512 ? -25.566 -28.242 -51.999 1.00 30.59 512 MET A N 1
ATOM 3789 C CA . MET A 1 512 ? -25.933 -28.885 -53.258 1.00 30.59 512 MET A CA 1
ATOM 3790 C C . MET A 1 512 ? -24.669 -29.105 -54.089 1.00 30.59 512 MET A C 1
ATOM 3792 O O . MET A 1 512 ? -23.975 -28.158 -54.453 1.00 30.59 512 MET A O 1
ATOM 3796 N N . SER A 1 513 ? -24.405 -30.377 -54.369 1.00 29.28 513 SER A N 1
ATOM 3797 C CA . SER A 1 513 ? -23.444 -30.848 -55.359 1.00 29.28 513 SER A CA 1
ATOM 3798 C C . SER A 1 513 ? -23.969 -30.581 -56.771 1.00 29.28 513 SER A C 1
ATOM 3800 O O . SER A 1 513 ? -25.135 -30.854 -57.062 1.00 29.28 513 SER A O 1
ATOM 3802 N N . THR A 1 514 ? -23.098 -30.111 -57.659 1.00 30.02 514 THR A N 1
ATOM 3803 C CA . THR A 1 514 ? -23.257 -30.275 -59.107 1.00 30.02 514 THR A CA 1
ATOM 3804 C C . THR A 1 514 ? -22.112 -31.134 -59.616 1.00 30.02 514 THR A C 1
ATOM 3806 O O . THR A 1 514 ? -20.962 -30.696 -59.642 1.00 30.02 514 THR A O 1
ATOM 3809 N N . ASP A 1 515 ? -22.464 -32.356 -60.004 1.00 28.25 515 ASP A N 1
ATOM 3810 C CA . ASP A 1 515 ? -21.625 -33.299 -60.733 1.00 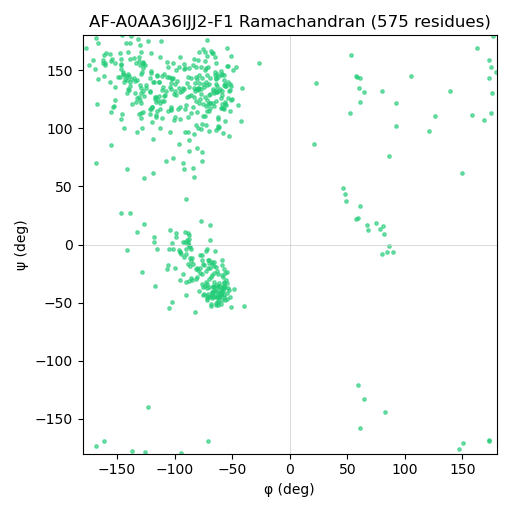28.25 515 ASP A CA 1
ATOM 3811 C C . ASP A 1 515 ? -21.168 -32.724 -62.081 1.00 28.25 515 ASP A C 1
ATOM 3813 O O . ASP A 1 515 ? -21.957 -32.104 -62.795 1.00 28.25 515 ASP A O 1
ATOM 3817 N N . ILE A 1 516 ? -19.947 -33.069 -62.500 1.00 28.09 516 ILE A N 1
ATOM 3818 C CA . ILE A 1 516 ? -19.761 -33.718 -63.802 1.00 28.09 516 ILE A CA 1
ATOM 3819 C C . ILE A 1 516 ? -18.519 -34.623 -63.787 1.00 28.09 516 ILE A C 1
ATOM 3821 O O . ILE A 1 516 ? -17.400 -34.235 -63.466 1.00 28.09 516 ILE A O 1
ATOM 3825 N N . SER A 1 517 ? -18.817 -35.868 -64.136 1.00 29.08 517 SER A N 1
ATOM 3826 C CA . SER A 1 517 ? -18.030 -37.085 -64.292 1.00 29.08 517 SER A CA 1
ATOM 3827 C C . SER A 1 517 ? -16.723 -36.967 -65.080 1.00 29.08 517 SER A C 1
ATOM 3829 O O . SER A 1 517 ? -16.664 -36.259 -66.080 1.00 29.08 517 SER A O 1
ATOM 3831 N N . THR A 1 518 ? -15.751 -37.839 -64.778 1.00 28.25 518 THR A N 1
ATOM 3832 C CA . THR A 1 518 ? -15.320 -38.885 -65.734 1.00 28.25 518 THR A CA 1
ATOM 3833 C C . THR A 1 518 ? -14.422 -39.964 -65.103 1.00 28.25 518 THR A C 1
ATOM 3835 O O . THR A 1 518 ? -13.339 -39.701 -64.600 1.00 28.25 518 THR A O 1
ATOM 3838 N N . SER A 1 519 ? -14.932 -41.199 -65.203 1.00 28.64 519 SER A N 1
ATOM 3839 C CA . SER A 1 519 ? -14.263 -42.493 -65.431 1.00 28.64 519 SER A CA 1
ATOM 3840 C C . SER A 1 519 ? -13.081 -42.951 -64.565 1.00 28.64 519 SER A C 1
ATOM 3842 O O . SER A 1 519 ? -11.946 -42.508 -64.704 1.00 28.64 519 SER A O 1
ATOM 3844 N N . ALA A 1 520 ? -13.368 -44.012 -63.810 1.00 29.19 520 ALA A N 1
ATOM 3845 C CA . ALA A 1 520 ? -12.424 -44.957 -63.236 1.00 29.19 520 ALA A CA 1
ATOM 3846 C C . ALA A 1 520 ? -11.769 -45.877 -64.286 1.00 29.19 520 ALA A C 1
ATOM 3848 O O . ALA A 1 520 ? -12.409 -46.275 -65.260 1.00 29.19 520 ALA A O 1
ATOM 3849 N N . SER A 1 521 ? -10.554 -46.339 -63.979 1.00 27.56 521 SER A N 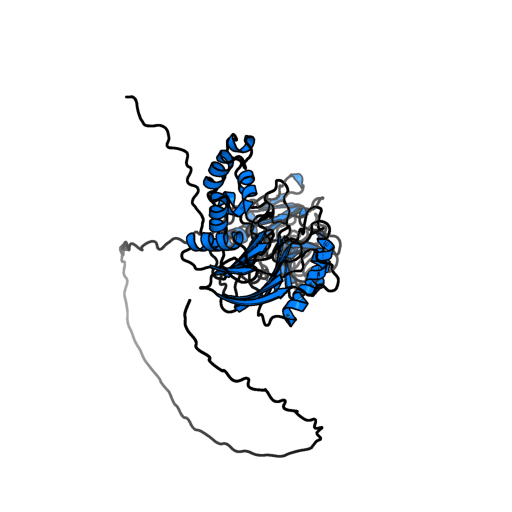1
ATOM 3850 C CA . SER A 1 521 ? -10.049 -47.658 -64.377 1.00 27.56 521 SER A CA 1
ATOM 3851 C C . SER A 1 521 ? -8.955 -48.138 -63.405 1.00 27.56 521 SER A C 1
ATOM 3853 O O . SER A 1 521 ? -7.913 -47.500 -63.303 1.00 27.56 521 SER A O 1
ATOM 3855 N N . THR A 1 522 ? -9.261 -49.223 -62.672 1.00 25.41 522 THR A N 1
ATOM 3856 C CA . THR A 1 522 ? -8.469 -50.467 -62.438 1.00 25.41 522 THR A CA 1
ATOM 3857 C C . THR A 1 522 ? -6.938 -50.409 -62.634 1.00 25.41 522 THR A C 1
ATOM 3859 O O . THR A 1 522 ? -6.487 -49.892 -63.643 1.00 25.41 522 THR A O 1
ATOM 3862 N N . SER A 1 523 ? -6.049 -51.010 -61.824 1.00 27.38 523 SER A N 1
ATOM 3863 C CA . SER A 1 523 ? -6.114 -52.241 -61.006 1.00 27.38 523 SER A CA 1
ATOM 3864 C C . SER A 1 523 ? -4.740 -52.547 -60.348 1.00 27.38 523 SER A C 1
ATOM 3866 O O . SER A 1 523 ? -3.735 -52.299 -61.005 1.00 27.38 523 SER A O 1
ATOM 3868 N N . THR A 1 524 ? -4.734 -53.239 -59.181 1.00 26.05 524 THR A N 1
ATOM 3869 C CA . THR A 1 524 ? -3.721 -54.227 -58.651 1.00 26.05 524 THR A CA 1
ATOM 3870 C C . THR A 1 524 ? -2.259 -53.769 -58.396 1.00 26.05 524 THR A C 1
ATOM 3872 O O . THR A 1 524 ? -1.724 -53.009 -59.179 1.00 26.05 524 THR A O 1
ATOM 3875 N N . SER A 1 525 ? -1.487 -54.191 -57.372 1.00 28.89 525 SER A N 1
ATOM 3876 C CA . SER A 1 525 ? -1.485 -55.371 -56.472 1.00 28.89 525 SER A CA 1
ATOM 3877 C C . SER A 1 525 ? -0.402 -55.256 -55.352 1.00 28.89 525 SER A C 1
ATOM 3879 O O . SER A 1 525 ? 0.638 -54.671 -55.629 1.00 28.89 525 SER A O 1
ATOM 3881 N N . THR A 1 526 ? -0.608 -55.940 -54.196 1.00 27.64 526 THR A N 1
ATOM 3882 C CA . THR A 1 526 ? 0.363 -56.746 -53.358 1.00 27.64 526 THR A CA 1
ATOM 3883 C C . THR A 1 526 ? 1.652 -56.103 -52.778 1.00 27.64 526 THR A C 1
ATOM 3885 O O . THR A 1 526 ? 2.310 -55.360 -53.481 1.00 27.64 526 THR A O 1
ATOM 3888 N N . SER A 1 527 ? 2.213 -56.399 -51.588 1.00 28.73 527 SER A N 1
ATOM 3889 C CA . SER A 1 527 ? 1.964 -57.314 -50.450 1.00 28.73 527 SER A CA 1
ATOM 3890 C C . SER A 1 527 ? 2.910 -56.971 -49.270 1.00 28.73 527 SER A C 1
ATOM 3892 O O . SER A 1 527 ? 3.972 -56.399 -49.481 1.00 28.73 527 SER A O 1
ATOM 3894 N N . ALA A 1 528 ? 2.504 -57.407 -48.070 1.00 30.69 528 ALA A N 1
ATOM 3895 C CA . ALA A 1 528 ? 3.171 -57.569 -46.763 1.00 30.69 528 ALA A CA 1
ATOM 3896 C C . ALA A 1 528 ? 4.701 -57.803 -46.662 1.00 30.69 528 ALA A C 1
ATOM 3898 O O . ALA A 1 528 ? 5.272 -58.496 -47.498 1.00 30.69 528 ALA A O 1
ATOM 3899 N N . SER A 1 529 ? 5.278 -57.451 -45.495 1.00 29.95 529 SER A N 1
ATOM 3900 C CA . SER A 1 529 ? 5.899 -58.440 -44.579 1.00 29.95 529 SER A CA 1
ATOM 3901 C C . SER A 1 529 ? 6.203 -57.885 -43.172 1.00 29.95 529 SER A C 1
ATOM 3903 O O . SER A 1 529 ? 6.629 -56.744 -43.014 1.00 29.95 529 SER A O 1
ATOM 3905 N N . GLU A 1 530 ? 5.987 -58.752 -42.183 1.00 30.25 530 GLU A N 1
ATOM 3906 C CA . GLU A 1 530 ? 6.133 -58.637 -40.725 1.00 30.25 530 GLU A CA 1
ATOM 3907 C C . GLU A 1 530 ? 7.597 -58.646 -40.224 1.00 30.25 530 GLU A C 1
ATOM 3909 O O . GLU A 1 530 ? 8.481 -59.105 -40.942 1.00 30.25 530 GLU A O 1
ATOM 3914 N N . ALA A 1 531 ? 7.840 -58.264 -38.957 1.00 28.69 531 ALA A N 1
ATOM 3915 C CA . ALA A 1 531 ? 8.222 -59.221 -37.896 1.00 28.69 531 ALA A CA 1
ATOM 3916 C C . ALA A 1 531 ? 8.546 -58.546 -36.544 1.00 28.69 531 ALA A C 1
ATOM 3918 O O . ALA A 1 531 ? 9.364 -57.636 -36.437 1.00 28.69 531 ALA A O 1
ATOM 3919 N N . VAL A 1 532 ? 7.914 -59.090 -35.504 1.00 29.72 532 VAL A N 1
ATOM 3920 C CA . VAL A 1 532 ? 8.180 -58.943 -34.066 1.00 29.72 532 VAL A CA 1
ATOM 3921 C C . VAL A 1 532 ? 9.206 -59.998 -33.639 1.00 29.72 532 VAL A C 1
ATOM 3923 O O . VAL A 1 532 ? 9.100 -61.142 -34.080 1.00 29.72 532 VAL A O 1
ATOM 3926 N N . THR A 1 533 ? 10.124 -59.696 -32.711 1.00 26.73 533 THR A N 1
ATOM 3927 C CA . THR A 1 533 ? 10.627 -60.710 -31.757 1.00 26.73 533 THR A CA 1
ATOM 3928 C C . THR A 1 533 ? 11.176 -60.091 -30.466 1.00 26.73 533 THR A C 1
ATOM 3930 O O . THR A 1 533 ? 11.807 -59.040 -30.462 1.00 26.73 533 THR A O 1
ATOM 3933 N N . THR A 1 534 ? 10.859 -60.778 -29.374 1.00 28.88 534 THR A N 1
ATOM 3934 C CA . THR A 1 534 ? 11.081 -60.526 -27.946 1.00 28.88 534 THR A CA 1
ATOM 3935 C C . THR A 1 534 ? 12.354 -61.206 -27.406 1.00 28.88 534 THR A C 1
ATOM 3937 O O . THR A 1 534 ? 13.005 -61.936 -28.149 1.00 28.88 534 THR A O 1
ATOM 3940 N N . VAL A 1 535 ? 12.607 -61.014 -26.091 1.00 27.44 535 VAL A N 1
ATOM 3941 C CA . VAL A 1 535 ? 13.380 -61.812 -25.081 1.00 27.44 535 VAL A CA 1
ATOM 3942 C C . VAL A 1 535 ? 14.435 -60.915 -24.394 1.00 27.44 535 VAL A C 1
ATOM 3944 O O . VAL A 1 535 ? 15.280 -60.367 -25.085 1.00 27.44 535 VAL A O 1
ATOM 3947 N N . SER A 1 536 ? 14.397 -60.511 -23.110 1.00 29.64 536 SER A N 1
ATOM 3948 C CA . SER A 1 536 ? 14.184 -61.114 -21.765 1.00 29.64 536 SER A CA 1
ATOM 3949 C C . SER A 1 536 ? 15.399 -61.834 -21.126 1.00 29.64 536 SER A C 1
ATOM 3951 O O . SER A 1 536 ? 16.039 -62.666 -21.756 1.00 29.64 536 SER A O 1
ATOM 3953 N N . GLY A 1 537 ? 15.669 -61.517 -19.839 1.00 27.12 537 GLY A N 1
ATOM 3954 C CA . GLY A 1 537 ? 16.552 -62.246 -18.890 1.00 27.12 537 GLY A CA 1
ATOM 3955 C C . GLY A 1 537 ? 17.724 -61.413 -18.314 1.00 27.12 537 GLY A C 1
ATOM 3956 O O . GLY A 1 537 ? 18.657 -61.125 -19.047 1.00 27.12 537 GLY A O 1
ATOM 3957 N N . THR A 1 538 ? 17.680 -60.806 -17.113 1.00 29.69 538 THR A N 1
ATOM 3958 C CA . THR A 1 538 ? 17.754 -61.298 -15.700 1.00 29.69 538 THR A CA 1
ATOM 3959 C C . THR A 1 538 ? 19.153 -61.335 -15.044 1.00 29.69 538 THR A C 1
ATOM 3961 O O . THR A 1 538 ? 20.015 -62.097 -15.458 1.00 29.69 538 THR A O 1
ATOM 3964 N N . SER A 1 539 ? 19.249 -60.596 -13.921 1.00 31.36 539 SER A N 1
ATOM 3965 C CA . SER A 1 539 ? 19.897 -60.870 -12.610 1.00 31.36 539 SER A CA 1
ATOM 3966 C C . SER A 1 539 ? 21.405 -61.143 -12.454 1.00 31.36 539 SER A C 1
ATOM 3968 O O . SER A 1 539 ? 21.947 -62.064 -13.053 1.00 31.36 539 SER A O 1
ATOM 3970 N N . GLY A 1 540 ? 22.002 -60.491 -11.442 1.00 27.22 540 GLY A N 1
ATOM 3971 C CA . GLY A 1 540 ? 23.190 -60.981 -10.727 1.00 27.22 540 GLY A CA 1
ATOM 3972 C C . GLY A 1 540 ? 23.840 -59.938 -9.807 1.00 27.22 540 GLY A C 1
ATOM 3973 O O . GLY A 1 540 ? 24.482 -59.013 -10.286 1.00 27.22 540 GLY A O 1
ATOM 3974 N N . ALA A 1 541 ? 23.682 -60.098 -8.491 1.00 33.12 541 ALA A N 1
ATOM 3975 C CA . ALA A 1 541 ? 24.339 -59.323 -7.432 1.00 33.12 541 ALA A CA 1
ATOM 3976 C C . ALA A 1 541 ? 25.703 -59.927 -7.034 1.00 33.12 541 ALA A C 1
ATOM 3978 O O . ALA A 1 541 ? 25.829 -61.148 -7.088 1.00 33.12 541 ALA A O 1
ATOM 3979 N N . ASN A 1 542 ? 26.660 -59.116 -6.541 1.00 27.52 542 ASN A N 1
ATOM 3980 C CA . ASN A 1 542 ? 27.422 -59.410 -5.309 1.00 27.52 542 ASN A CA 1
ATOM 3981 C C . ASN A 1 542 ? 28.278 -58.223 -4.792 1.00 27.52 542 ASN A C 1
ATOM 3983 O O . ASN A 1 542 ? 28.759 -57.403 -5.569 1.00 27.52 542 ASN A O 1
ATOM 3987 N N . SER A 1 543 ? 28.465 -58.198 -3.467 1.00 29.55 543 SER A N 1
ATOM 3988 C CA . SER A 1 543 ? 29.298 -57.330 -2.602 1.00 29.55 543 SER A CA 1
ATOM 3989 C C . SER A 1 543 ? 30.824 -57.618 -2.729 1.00 29.55 543 SER A C 1
ATOM 3991 O O . SER A 1 543 ? 31.179 -58.559 -3.428 1.00 29.55 543 SER A O 1
ATOM 3993 N N . THR A 1 544 ? 31.830 -56.945 -2.120 1.00 31.72 544 THR A N 1
ATOM 3994 C CA . THR A 1 544 ? 32.026 -56.440 -0.729 1.00 31.72 544 THR A CA 1
ATOM 3995 C C . THR A 1 544 ? 33.416 -55.728 -0.551 1.00 31.72 544 THR A C 1
ATOM 3997 O O . THR A 1 544 ? 34.387 -56.183 -1.143 1.00 31.72 544 THR A O 1
ATOM 4000 N N . THR A 1 545 ? 33.484 -54.712 0.347 1.00 30.84 545 THR A N 1
ATOM 4001 C CA . THR A 1 545 ? 34.506 -54.320 1.397 1.00 30.84 545 THR A CA 1
ATOM 4002 C C . THR A 1 545 ? 35.975 -53.870 1.161 1.00 30.84 545 THR A C 1
ATOM 4004 O O . THR A 1 545 ? 36.760 -54.647 0.633 1.00 30.84 545 THR A O 1
ATOM 4007 N N . SER A 1 546 ? 36.373 -52.732 1.800 1.00 29.17 546 SER A N 1
ATOM 4008 C CA . SER A 1 546 ? 37.364 -52.558 2.932 1.00 29.17 546 SER A CA 1
ATOM 4009 C C . SER A 1 546 ? 37.613 -51.042 3.262 1.00 29.17 546 SER A C 1
ATOM 4011 O O . SER A 1 546 ? 37.935 -50.316 2.329 1.00 29.17 546 SER A O 1
ATOM 4013 N N . THR A 1 547 ? 37.240 -50.445 4.425 1.00 32.53 547 THR A N 1
ATOM 4014 C CA . THR A 1 547 ? 37.975 -50.162 5.723 1.00 32.53 547 THR A CA 1
ATOM 4015 C C . THR A 1 547 ? 39.261 -49.299 5.631 1.00 32.53 547 THR A C 1
ATOM 4017 O O . THR A 1 547 ? 40.022 -49.548 4.711 1.00 32.53 547 THR A O 1
ATOM 4020 N N . ALA A 1 548 ? 39.685 -48.394 6.544 1.00 32.91 548 ALA A N 1
ATOM 4021 C CA . ALA A 1 548 ? 39.212 -47.732 7.789 1.00 32.91 548 ALA A CA 1
ATOM 4022 C C . ALA A 1 548 ? 40.280 -46.680 8.267 1.00 32.91 548 ALA A C 1
ATOM 4024 O O . ALA A 1 548 ? 41.378 -46.703 7.719 1.00 32.91 548 ALA A O 1
ATOM 4025 N N . ASP A 1 549 ? 39.935 -45.813 9.253 1.00 32.66 549 ASP A N 1
ATOM 4026 C CA . ASP A 1 549 ? 40.757 -45.104 10.303 1.00 32.66 549 ASP A CA 1
ATOM 4027 C C . ASP A 1 549 ? 40.298 -43.623 10.499 1.00 32.66 549 ASP A C 1
ATOM 4029 O O . ASP A 1 549 ? 40.142 -42.919 9.511 1.00 32.66 549 ASP A O 1
ATOM 4033 N N . GLY A 1 550 ? 40.051 -42.991 11.666 1.00 29.14 550 GLY A N 1
ATOM 4034 C CA . GLY A 1 550 ? 39.984 -43.357 13.092 1.00 29.14 550 GLY A CA 1
ATOM 4035 C C . GLY A 1 550 ? 40.173 -42.133 14.052 1.00 29.14 550 GLY A C 1
ATOM 4036 O O . GLY A 1 550 ? 41.289 -41.649 14.135 1.00 29.14 550 GLY A O 1
ATOM 4037 N N . TRP A 1 551 ? 39.110 -41.708 14.785 1.00 28.88 551 TRP A N 1
ATOM 4038 C CA . TRP A 1 551 ? 38.985 -41.147 16.184 1.00 28.88 551 TRP A CA 1
ATOM 4039 C C . TRP A 1 551 ? 39.822 -39.925 16.709 1.00 28.88 551 TRP A C 1
ATOM 4041 O O . TRP A 1 551 ? 40.863 -39.640 16.131 1.00 28.88 551 TRP A O 1
ATOM 4051 N N . PRO A 1 552 ? 39.460 -39.217 17.837 1.00 50.66 552 PRO A N 1
ATOM 4052 C CA . PRO A 1 552 ? 38.476 -39.542 18.894 1.00 50.66 552 PRO A CA 1
ATOM 4053 C C . PRO A 1 552 ? 37.524 -38.416 19.416 1.00 50.66 552 PRO A C 1
ATOM 4055 O O . PRO A 1 552 ? 37.518 -37.272 18.977 1.00 50.66 552 PRO A O 1
ATOM 4058 N N . VAL A 1 553 ? 36.717 -38.841 20.401 1.00 31.23 553 VAL A N 1
ATOM 4059 C CA . VAL A 1 553 ? 35.577 -38.249 21.135 1.00 31.23 553 VAL A CA 1
ATOM 4060 C C . VAL A 1 553 ? 35.960 -37.346 22.324 1.00 31.23 553 VAL A C 1
ATOM 4062 O O . VAL A 1 553 ? 36.956 -37.602 22.998 1.00 31.23 553 VAL A O 1
ATOM 4065 N N . LEU A 1 554 ? 35.074 -36.398 22.679 1.00 28.88 554 LEU A N 1
ATOM 4066 C CA . LEU A 1 554 ? 34.948 -35.808 24.023 1.00 28.88 554 LEU A CA 1
ATOM 4067 C C . LEU A 1 554 ? 33.484 -35.847 24.511 1.00 28.88 554 LEU A C 1
ATOM 4069 O O . LEU A 1 554 ? 32.552 -35.537 23.775 1.00 28.88 554 LEU A O 1
ATOM 4073 N N . VAL A 1 555 ? 33.321 -36.265 25.767 1.00 30.23 555 VAL A N 1
ATOM 4074 C CA . VAL A 1 555 ? 32.075 -36.491 26.519 1.00 30.23 555 VAL A CA 1
ATOM 4075 C C . VAL A 1 555 ? 31.770 -35.272 27.397 1.00 30.23 555 VAL A C 1
ATOM 4077 O O . VAL A 1 555 ? 32.676 -34.779 28.065 1.00 30.23 555 VAL A O 1
ATOM 4080 N N . ALA A 1 556 ? 30.502 -34.857 27.512 1.00 29.88 556 ALA A N 1
ATOM 4081 C CA . ALA A 1 556 ? 30.016 -34.085 28.662 1.00 29.88 556 ALA A CA 1
ATOM 4082 C C . ALA A 1 556 ? 28.530 -34.367 28.952 1.00 29.88 556 ALA A C 1
ATOM 4084 O O . ALA A 1 556 ? 27.736 -34.630 28.057 1.00 29.88 556 ALA A O 1
ATOM 4085 N N . ALA A 1 557 ? 28.198 -34.378 30.242 1.00 29.41 557 ALA A N 1
ATOM 4086 C CA . ALA A 1 557 ? 27.069 -35.064 30.856 1.00 29.41 557 ALA A CA 1
ATOM 4087 C C . ALA A 1 557 ? 25.714 -34.342 30.766 1.00 29.41 557 ALA A C 1
ATOM 4089 O O . ALA A 1 557 ? 25.617 -33.137 30.984 1.00 29.41 557 ALA A O 1
ATOM 4090 N N . ALA A 1 558 ? 24.651 -35.136 30.612 1.00 29.92 558 ALA A N 1
ATOM 4091 C CA . ALA A 1 558 ? 23.278 -34.739 30.894 1.00 29.92 558 ALA A CA 1
ATOM 4092 C C . ALA A 1 558 ? 22.996 -34.814 32.409 1.00 29.92 558 ALA A C 1
ATOM 4094 O O . ALA A 1 558 ? 23.319 -35.807 33.065 1.00 29.92 558 ALA A O 1
ATOM 4095 N N . ARG A 1 559 ? 22.366 -33.774 32.970 1.00 31.11 559 ARG A N 1
ATOM 4096 C CA . ARG A 1 559 ? 21.775 -33.790 34.317 1.00 31.11 559 ARG A CA 1
ATOM 4097 C C . ARG A 1 559 ? 20.264 -33.601 34.214 1.00 31.11 559 ARG A C 1
ATOM 4099 O O . ARG A 1 559 ? 19.783 -32.519 33.905 1.00 31.11 559 ARG A O 1
ATOM 4106 N N . THR A 1 560 ? 19.538 -34.660 34.543 1.00 31.38 560 THR A N 1
ATOM 4107 C CA . THR A 1 560 ? 18.106 -34.691 34.859 1.00 31.38 560 THR A CA 1
ATOM 4108 C C . THR A 1 560 ? 17.795 -33.868 36.114 1.00 31.38 560 THR A C 1
ATOM 4110 O O . THR A 1 560 ? 18.424 -34.072 37.156 1.00 31.38 560 THR A O 1
ATOM 4113 N N . ARG A 1 561 ? 16.788 -32.987 36.047 1.00 31.94 561 ARG A N 1
ATOM 4114 C CA . ARG A 1 561 ? 16.140 -32.374 37.217 1.00 31.94 561 ARG A CA 1
ATOM 4115 C C . ARG A 1 561 ? 14.690 -32.838 37.328 1.00 31.94 561 ARG A C 1
ATOM 4117 O O . ARG A 1 561 ? 13.994 -33.004 36.336 1.00 31.94 561 ARG A O 1
ATOM 4124 N N . TRP A 1 562 ? 14.313 -33.079 38.575 1.00 29.25 562 TRP A N 1
ATOM 4125 C CA . TRP A 1 562 ? 13.064 -33.648 39.052 1.00 29.25 562 TRP A CA 1
ATOM 4126 C C . TRP A 1 562 ? 11.955 -32.588 39.137 1.00 29.25 562 TRP A C 1
ATOM 4128 O O . TRP A 1 562 ? 12.202 -31.478 39.606 1.00 29.25 562 TRP A O 1
ATOM 4138 N N . LEU A 1 563 ? 10.741 -32.970 38.737 1.00 29.11 563 LEU A N 1
ATOM 4139 C CA . LEU A 1 563 ? 9.473 -32.286 39.022 1.00 29.11 563 LEU A CA 1
ATOM 4140 C C . LEU A 1 563 ? 8.979 -32.652 40.435 1.00 29.11 563 LEU A C 1
ATOM 4142 O O . LEU A 1 563 ? 9.063 -33.829 40.797 1.00 29.11 563 LEU A O 1
ATOM 4146 N N . PRO A 1 564 ? 8.382 -31.725 41.206 1.00 38.94 564 PRO A N 1
ATOM 4147 C CA . PRO A 1 564 ? 7.514 -32.082 42.315 1.00 38.94 564 PRO A CA 1
ATOM 4148 C C . PRO A 1 564 ? 6.034 -32.000 41.915 1.00 38.94 564 PRO A C 1
ATOM 4150 O O . PRO A 1 564 ? 5.543 -30.997 41.403 1.00 38.94 564 PRO A O 1
ATOM 4153 N N . VAL A 1 565 ? 5.338 -33.097 42.202 1.00 29.31 565 VAL A N 1
ATOM 4154 C CA . VAL A 1 565 ? 3.883 -33.268 42.204 1.00 29.31 565 VAL A CA 1
ATOM 4155 C C . VAL A 1 565 ? 3.286 -32.475 43.372 1.00 29.31 565 VAL A C 1
ATOM 4157 O O . VAL A 1 565 ? 3.720 -32.665 44.508 1.00 29.31 565 VAL A O 1
ATOM 4160 N N . TRP A 1 566 ? 2.266 -31.649 43.122 1.00 29.38 566 TRP A N 1
ATOM 4161 C CA . TRP A 1 566 ? 1.364 -31.154 44.169 1.00 29.38 566 TRP A CA 1
ATOM 4162 C C . TRP A 1 566 ? -0.006 -31.818 44.043 1.00 29.38 566 TRP A C 1
ATOM 4164 O O . TRP A 1 566 ? -0.599 -31.900 42.970 1.00 29.38 566 TRP A O 1
ATOM 4174 N N . LEU A 1 567 ? -0.439 -32.355 45.180 1.00 30.66 567 LEU A N 1
ATOM 4175 C CA . LEU A 1 567 ? -1.591 -33.216 45.383 1.00 30.66 567 LEU A CA 1
ATOM 4176 C C . LEU A 1 567 ? -2.854 -32.375 45.625 1.00 30.66 567 LEU A C 1
ATOM 4178 O O . LEU A 1 567 ? -2.848 -31.439 46.422 1.00 30.66 567 LEU A O 1
ATOM 4182 N N . ILE A 1 568 ? -3.939 -32.770 44.963 1.00 30.66 568 ILE A N 1
ATOM 4183 C CA . ILE A 1 568 ? -5.312 -32.292 45.150 1.00 30.66 568 ILE A CA 1
ATOM 4184 C C . ILE A 1 568 ? -5.826 -32.707 46.538 1.00 30.66 568 ILE A C 1
ATOM 4186 O O . ILE A 1 568 ? -5.766 -33.884 46.891 1.00 30.66 568 ILE A O 1
ATOM 4190 N N . ALA A 1 569 ? -6.415 -31.769 47.283 1.00 32.66 569 ALA A N 1
ATOM 4191 C CA . ALA A 1 569 ? -7.295 -32.068 48.410 1.00 32.66 569 ALA A CA 1
ATOM 4192 C C . ALA A 1 569 ? -8.610 -31.288 48.262 1.00 32.66 569 ALA A C 1
ATOM 4194 O O . ALA A 1 569 ? -8.652 -30.069 48.415 1.00 32.66 569 ALA A O 1
ATOM 4195 N N . LEU A 1 570 ? -9.684 -32.022 47.955 1.00 30.17 570 LEU A N 1
ATOM 4196 C CA . LEU A 1 570 ? -11.067 -31.574 48.093 1.00 30.17 570 LEU A CA 1
ATOM 4197 C C . LEU A 1 570 ? -11.404 -31.382 49.579 1.00 30.17 570 LEU A C 1
ATOM 4199 O O . LEU A 1 570 ? -11.227 -32.307 50.370 1.00 30.17 570 LEU A O 1
ATOM 4203 N N . VAL A 1 571 ? -12.037 -30.260 49.923 1.00 32.53 571 VAL A N 1
ATOM 4204 C CA . VAL A 1 571 ? -12.931 -30.172 51.084 1.00 32.53 571 VAL A CA 1
ATOM 4205 C C . VAL A 1 571 ? -14.248 -29.551 50.626 1.00 32.53 571 VAL A C 1
ATOM 4207 O O . VAL A 1 571 ? -14.312 -28.390 50.239 1.00 32.53 571 VAL A O 1
ATOM 4210 N N . SER A 1 572 ? -15.303 -30.365 50.663 1.00 34.44 572 SER A N 1
ATOM 4211 C CA . SER A 1 572 ? -16.697 -29.923 50.648 1.00 34.44 572 SER A CA 1
ATOM 4212 C C . SER A 1 572 ? -17.103 -29.457 52.043 1.00 34.44 572 SER A C 1
ATOM 4214 O O . SER A 1 572 ? -16.928 -30.207 53.000 1.00 34.44 572 SER A O 1
ATOM 4216 N N . ALA A 1 573 ? -17.754 -28.299 52.143 1.00 34.56 573 ALA A N 1
ATOM 4217 C CA . ALA A 1 573 ? -18.750 -28.040 53.181 1.00 34.56 573 ALA A CA 1
ATOM 4218 C C . ALA A 1 573 ? -19.756 -26.985 52.693 1.00 34.56 573 ALA A C 1
ATOM 4220 O O . ALA A 1 573 ? -19.404 -25.851 52.380 1.00 34.56 573 ALA A O 1
ATOM 4221 N N . ARG A 1 574 ? -21.020 -27.405 52.609 1.00 39.69 574 ARG A N 1
ATOM 4222 C CA . ARG A 1 574 ? -22.214 -26.592 52.361 1.00 39.69 574 ARG A CA 1
ATOM 4223 C C . ARG A 1 574 ? -22.746 -26.025 53.688 1.00 39.69 574 ARG A C 1
ATOM 4225 O O . ARG A 1 574 ? -22.807 -26.777 54.649 1.00 39.69 574 ARG A O 1
ATOM 4232 N N . ILE A 1 575 ? -23.252 -24.784 53.621 1.00 35.34 575 ILE A N 1
ATOM 4233 C CA . ILE A 1 575 ? -24.495 -24.252 54.236 1.00 35.34 575 ILE A CA 1
ATOM 4234 C C . ILE A 1 575 ? -24.589 -24.290 55.782 1.00 35.34 575 ILE A C 1
ATOM 4236 O O . ILE A 1 575 ? -24.597 -25.359 56.376 1.00 35.34 575 ILE A O 1
ATOM 4240 N N . THR A 1 576 ? -24.788 -23.148 56.462 1.00 43.41 576 THR A N 1
ATOM 4241 C CA . THR A 1 576 ? -26.100 -22.586 56.894 1.00 43.41 576 THR A CA 1
ATOM 4242 C C . THR A 1 576 ? -25.900 -21.345 57.790 1.00 43.41 576 THR A C 1
ATOM 4244 O O . THR A 1 576 ? -25.043 -21.385 58.669 1.00 43.41 576 THR A O 1
ATOM 4247 N N . LEU A 1 577 ? -26.806 -20.368 57.611 1.00 39.84 577 LEU A N 1
ATOM 4248 C CA . LEU A 1 577 ? -27.141 -19.175 58.420 1.00 39.84 577 LEU A CA 1
ATOM 4249 C C . LEU A 1 577 ? -26.221 -17.952 58.342 1.00 39.84 577 LEU A C 1
ATOM 4251 O O . LEU A 1 577 ? -25.086 -17.997 58.858 1.00 39.84 577 LEU A O 1
#

Organism: NCBI:txid2562239

Mean predicted aligned error: 18.11 Å

Sequence (577 aa):
MIGLGLLLQLAASQQIITEAPACDGVFLATFNIQNYGESKASKSAVLDALAAVIVRYDVVTIQEISQMPDGTGECGENTESSICSLQVAVNAHSPRHFSLRISPRIGDEQYAILYDTTLGTYLSGDEFPDSTATFSRPPYAFHLDIGGARLAIASTHTSPSTASAEIAKYPSVLSWMEGAFAADYYMVAGDFNADGSYFDEDSEWTSIMSSLPNYTLLTGNDLDTTVSSSSNTYDRIIASSHLQASPAAVFHIEEHVNLSGVFEQGCADGYISSSICSSSPVQWFEVTKELSDHYPVELCMHLNGTCSDCAAPTALSAGDCAVVGFQADDPDDFAILLLAAVSGGQTIYVTDNGVKADGSFRDSEGVLQFTASGPLPVGGLLRRENFTTASGSFALSSSGDQLVVYTGTKDRPTFLCAINFEGTGWQSDATSAATSALPPGLDALALDETDNAVYLGNTSGSVEELRLWTRDATNWASAGLRDQITLPSAFTIVTPSTMGPTSATTTSTSSMSTDISTSASTSTSTSASEAVTTVSGTSGANSTTSTADGWPVLVAAARTRWLPVWLIALVSARITL

Radius of gyration: 33.86 Å; Cα contacts (8 Å, |Δi|>4): 1170; chains: 1; bounding box: 98×85×124 Å